Protein AF-0000000084534676 (afdb_homodimer)

Sequence (424 aa):
MAYRRTPAVQARLDAQREVVLQAAVGLLAERGYGGCTVAAVADRAGIATGSLYQHFANKAELSVELFRRVVNREIAEVGTALARQDTPQQRIAAVVETFATRALRAPRLAYALLVEPADAVVDGERLVFRRAFRDMLATEIAAALANGELPEQDPVLTAAALVGAVGEALAGPLAGAPESGAADPARAAAEVVPALVSFTLRALGGRDDSDAMAYRRTPAVQARLDAQREVVLQAAVGLLAERGYGGCTVAAVADRAGIATGSLYQHFANKAELSVELFRRVVNREIAEVGTALARQDTPQQRIAAVVETFATRALRAPRLAYALLVEPADAVVDGERLVFRRAFRDMLATEIAAALANGELPEQDPVLTAAALVGAVGEALAGPLAGAPESGAADPARAAAEVVPALVSFTLRALGGRDDSDA

Structure (mmCIF, N/CA/C/O backbone):
data_AF-0000000084534676-model_v1
#
loop_
_entity.id
_entity.type
_entity.pdbx_description
1 polymer 'TetR family transcriptional regulator'
#
loop_
_atom_site.group_PDB
_atom_site.id
_atom_site.type_symbol
_atom_site.label_atom_id
_atom_site.label_alt_id
_atom_site.label_comp_id
_atom_site.label_asym_id
_atom_site.label_entity_id
_atom_site.label_seq_id
_atom_site.pdbx_PDB_ins_code
_atom_site.Cartn_x
_atom_site.Cartn_y
_atom_site.Cartn_z
_atom_site.occupancy
_atom_site.B_iso_or_equiv
_atom_site.auth_seq_id
_atom_site.auth_comp_id
_atom_site.auth_asym_id
_atom_site.auth_atom_id
_atom_site.pdbx_PDB_model_num
ATOM 1 N N . MET A 1 1 ? -34.125 -26.156 -21.328 1 43.28 1 MET A N 1
ATOM 2 C CA . MET A 1 1 ? -34.75 -25.172 -20.453 1 43.28 1 MET A CA 1
ATOM 3 C C . MET A 1 1 ? -33.938 -24.953 -19.188 1 43.28 1 MET A C 1
ATOM 5 O O . MET A 1 1 ? -33.625 -25.922 -18.484 1 43.28 1 MET A O 1
ATOM 9 N N . ALA A 1 2 ? -33.125 -23.984 -19.203 1 57.19 2 ALA A N 1
ATOM 10 C CA . ALA A 1 2 ? -32.312 -23.812 -18.016 1 57.19 2 ALA A CA 1
ATOM 11 C C . ALA A 1 2 ? -33.156 -23.875 -16.734 1 57.19 2 ALA A C 1
ATOM 13 O O . ALA A 1 2 ? -34.188 -23.188 -16.641 1 57.19 2 ALA A O 1
ATOM 14 N N . TYR A 1 3 ? -33.281 -24.922 -16.141 1 63.28 3 TYR A N 1
ATOM 15 C CA . TYR A 1 3 ? -34.062 -25.125 -14.938 1 63.28 3 TYR A CA 1
ATOM 16 C C . TYR A 1 3 ? -33.875 -23.969 -13.961 1 63.28 3 TYR A C 1
ATOM 18 O O . TYR A 1 3 ? -32.75 -23.688 -13.531 1 63.28 3 TYR A O 1
ATOM 26 N N . ARG A 1 4 ? -34.719 -23.016 -14.086 1 71.44 4 ARG A N 1
ATOM 27 C CA . ARG A 1 4 ? -34.719 -21.875 -13.18 1 71.44 4 ARG A CA 1
ATOM 28 C C . ARG A 1 4 ? -34.812 -22.328 -11.727 1 71.44 4 ARG A C 1
ATOM 30 O O . ARG A 1 4 ? -35.719 -23.078 -11.367 1 71.44 4 ARG A O 1
ATOM 37 N N . ARG A 1 5 ? -33.812 -22.234 -10.945 1 80.19 5 ARG A N 1
ATOM 38 C CA . ARG A 1 5 ? -33.812 -22.594 -9.531 1 80.19 5 ARG A CA 1
ATOM 39 C C . ARG A 1 5 ? -34.938 -21.891 -8.805 1 80.19 5 ARG A C 1
ATOM 41 O O . ARG A 1 5 ? -35.219 -20.719 -9.062 1 80.19 5 ARG A O 1
ATOM 48 N N . THR A 1 6 ? -35.719 -22.609 -8.086 1 88.25 6 THR A N 1
ATOM 49 C CA . THR A 1 6 ? -36.781 -22.016 -7.25 1 88.25 6 THR A CA 1
ATOM 50 C C . THR A 1 6 ? -36.156 -21.062 -6.227 1 88.25 6 THR A C 1
ATOM 52 O O . THR A 1 6 ? -34.969 -21.172 -5.906 1 88.25 6 THR A O 1
ATOM 55 N N . PRO A 1 7 ? -36.875 -20.047 -5.891 1 90.69 7 PRO A N 1
ATOM 56 C CA . PRO A 1 7 ? -36.375 -19.109 -4.867 1 90.69 7 PRO A CA 1
ATOM 57 C C . PRO A 1 7 ? -35.906 -19.828 -3.598 1 90.69 7 PRO A C 1
ATOM 59 O O . PRO A 1 7 ? -34.938 -19.406 -2.971 1 90.69 7 PRO A O 1
ATOM 62 N N . ALA A 1 8 ? -36.594 -20.844 -3.219 1 90.75 8 ALA A N 1
ATOM 63 C CA . ALA A 1 8 ? -36.219 -21.578 -2.014 1 90.75 8 ALA A CA 1
ATOM 64 C C . ALA A 1 8 ? -34.875 -22.281 -2.176 1 90.75 8 ALA A C 1
ATOM 66 O O . ALA A 1 8 ? -34.062 -22.297 -1.245 1 90.75 8 ALA A O 1
ATOM 67 N N . VAL A 1 9 ? -34.688 -22.891 -3.305 1 87.94 9 VAL A N 1
ATOM 68 C CA . VAL A 1 9 ? -33.438 -23.578 -3.58 1 87.94 9 VAL A CA 1
ATOM 69 C C . VAL A 1 9 ? -32.281 -22.562 -3.609 1 87.94 9 VAL A C 1
ATOM 71 O O . VAL A 1 9 ? -31.219 -22.812 -3.041 1 87.94 9 VAL A O 1
ATOM 74 N N . GLN A 1 10 ? -32.562 -21.406 -4.215 1 90.06 10 GLN A N 1
ATOM 75 C CA . GLN A 1 10 ? -31.547 -20.359 -4.281 1 90.06 10 GLN A CA 1
ATOM 76 C C . GLN A 1 10 ? -31.188 -19.859 -2.887 1 90.06 10 GLN A C 1
ATOM 78 O O . GLN A 1 10 ? -30 -19.641 -2.586 1 90.06 10 GLN A O 1
ATOM 83 N N . ALA A 1 11 ? -32.156 -19.703 -2.078 1 90.69 11 ALA A N 1
ATOM 84 C CA . ALA A 1 11 ? -31.922 -19.234 -0.712 1 90.69 11 ALA A CA 1
ATOM 85 C C . ALA A 1 11 ? -31.047 -20.219 0.067 1 90.69 11 ALA A C 1
ATOM 87 O O . ALA A 1 11 ? -30.188 -19.812 0.847 1 90.69 11 ALA A O 1
ATOM 88 N N . ARG A 1 12 ? -31.312 -21.438 -0.124 1 88.62 12 ARG A N 1
ATOM 89 C CA . ARG A 1 12 ? -30.531 -22.469 0.547 1 88.62 12 ARG A CA 1
ATOM 90 C C . ARG A 1 12 ? -29.078 -22.453 0.074 1 88.62 12 ARG A C 1
ATOM 92 O O . ARG A 1 12 ? -28.156 -22.562 0.882 1 88.62 12 ARG A O 1
ATOM 99 N N . LEU A 1 13 ? -28.906 -22.266 -1.18 1 88 13 LEU A N 1
ATOM 100 C CA . LEU A 1 13 ? -27.562 -22.203 -1.75 1 88 13 LEU A CA 1
ATOM 101 C C . LEU A 1 13 ? -26.828 -20.969 -1.244 1 88 13 LEU A C 1
ATOM 103 O O . LEU A 1 13 ? -25.641 -21.062 -0.903 1 88 13 LEU A O 1
ATOM 107 N N . ASP A 1 14 ? -27.547 -19.969 -1.167 1 90.38 14 ASP A N 1
ATOM 108 C CA . ASP A 1 14 ? -26.969 -18.719 -0.665 1 90.38 14 ASP A CA 1
ATOM 109 C C . ASP A 1 14 ? -26.562 -18.859 0.802 1 90.38 14 ASP A C 1
ATOM 111 O O . ASP A 1 14 ? -25.516 -18.359 1.211 1 90.38 14 ASP A O 1
ATOM 115 N N . ALA A 1 15 ? -27.391 -19.5 1.5 1 91.19 15 ALA A N 1
ATOM 116 C CA . ALA A 1 15 ? -27.094 -19.703 2.914 1 91.19 15 ALA A CA 1
ATOM 117 C C . ALA A 1 15 ? -25.844 -20.578 3.094 1 91.19 15 ALA A C 1
ATOM 119 O O . ALA A 1 15 ? -25.031 -20.312 3.975 1 91.19 15 ALA A O 1
ATOM 120 N N . GLN A 1 16 ? -25.766 -21.531 2.316 1 90.88 16 GLN A N 1
ATOM 121 C CA . GLN A 1 16 ? -24.594 -22.391 2.383 1 90.88 16 GLN A CA 1
ATOM 122 C C . GLN A 1 16 ? -23.328 -21.656 1.975 1 90.88 16 GLN A C 1
ATOM 124 O O . GLN A 1 16 ? -22.266 -21.859 2.57 1 90.88 16 GLN A O 1
ATOM 129 N N . ARG A 1 17 ? -23.484 -20.906 0.97 1 92.56 17 ARG A N 1
ATOM 130 C CA . ARG A 1 17 ? -22.375 -20.078 0.525 1 92.56 17 ARG A CA 1
ATOM 131 C C . ARG A 1 17 ? -21.906 -19.156 1.64 1 92.56 17 ARG A C 1
ATOM 133 O O . ARG A 1 17 ? -20.703 -18.984 1.845 1 92.56 17 ARG A O 1
ATOM 140 N N . GLU A 1 18 ? -22.828 -18.656 2.348 1 93 18 GLU A N 1
ATOM 141 C CA . GLU A 1 18 ? -22.516 -17.766 3.459 1 93 18 GLU A CA 1
ATOM 142 C C . GLU A 1 18 ? -21.781 -18.516 4.574 1 93 18 GLU A C 1
ATOM 144 O O . GLU A 1 18 ? -20.875 -17.969 5.199 1 93 18 GLU A O 1
ATOM 149 N N . VAL A 1 19 ? -22.172 -19.672 4.789 1 94.06 19 VAL A N 1
ATOM 150 C CA . VAL A 1 19 ? -21.531 -20.5 5.801 1 94.06 19 VAL A CA 1
ATOM 151 C C . VAL A 1 19 ? -20.078 -20.734 5.418 1 94.06 19 VAL A C 1
ATOM 153 O O . VAL A 1 19 ? -19.188 -20.656 6.266 1 94.06 19 VAL A O 1
ATOM 156 N N . VAL A 1 20 ? -19.859 -20.984 4.195 1 94.94 20 VAL A N 1
ATOM 157 C CA . VAL A 1 20 ? -18.516 -21.234 3.688 1 94.94 20 VAL A CA 1
ATOM 158 C C . VAL A 1 20 ? -17.672 -19.969 3.826 1 94.94 20 VAL A C 1
ATOM 160 O O . VAL A 1 20 ? -16.531 -20.031 4.289 1 94.94 20 VAL A O 1
ATOM 163 N N . LEU A 1 21 ? -18.25 -18.891 3.498 1 94.75 21 LEU A N 1
ATOM 164 C CA . LEU A 1 21 ? -17.531 -17.625 3.574 1 94.75 21 LEU A CA 1
ATOM 165 C C . LEU A 1 21 ? -17.203 -17.266 5.02 1 94.75 21 LEU A C 1
ATOM 167 O O . LEU A 1 21 ? -16.094 -16.797 5.309 1 94.75 21 LEU A O 1
ATOM 171 N N . GLN A 1 22 ? -18.094 -17.531 5.891 1 95.38 22 GLN A N 1
ATOM 172 C CA . GLN A 1 22 ? -17.844 -17.266 7.305 1 95.38 22 GLN A CA 1
ATOM 173 C C . GLN A 1 22 ? -16.734 -18.172 7.852 1 95.38 22 GLN A C 1
ATOM 175 O O . GLN A 1 22 ? -15.898 -17.719 8.641 1 95.38 22 GLN A O 1
ATOM 180 N N . ALA A 1 23 ? -16.766 -19.359 7.406 1 96.38 23 ALA A N 1
ATOM 181 C CA . ALA A 1 23 ? -15.703 -20.281 7.773 1 96.38 23 ALA A CA 1
ATOM 182 C C . ALA A 1 23 ? -14.352 -19.781 7.266 1 96.38 23 ALA A C 1
ATOM 184 O O . ALA A 1 23 ? -13.352 -19.828 7.988 1 96.38 23 ALA A O 1
ATOM 185 N N . ALA A 1 24 ? -14.352 -19.328 6.066 1 96.12 24 ALA A N 1
ATOM 186 C CA . ALA A 1 24 ? -13.125 -18.812 5.457 1 96.12 24 ALA A CA 1
ATOM 187 C C . ALA A 1 24 ? -12.617 -17.578 6.191 1 96.12 24 ALA A C 1
ATOM 189 O O . ALA A 1 24 ? -11.406 -17.453 6.426 1 96.12 24 ALA A O 1
ATOM 190 N N . VAL A 1 25 ? -13.492 -16.734 6.559 1 95.12 25 VAL A N 1
ATOM 191 C CA . VAL A 1 25 ? -13.117 -15.531 7.297 1 95.12 25 VAL A CA 1
ATOM 192 C C . VAL A 1 25 ? -12.492 -15.922 8.633 1 95.12 25 VAL A C 1
ATOM 194 O O . VAL A 1 25 ? -11.469 -15.359 9.039 1 95.12 25 VAL A O 1
ATOM 197 N N . GLY A 1 26 ? -13.109 -16.859 9.273 1 95.69 26 GLY A N 1
ATOM 198 C CA . GLY A 1 26 ? -12.555 -17.359 10.523 1 95.69 26 GLY A CA 1
ATOM 199 C C . GLY A 1 26 ? -11.148 -17.922 10.367 1 95.69 26 GLY A C 1
ATOM 200 O O . GLY A 1 26 ? -10.273 -17.625 11.18 1 95.69 26 GLY A O 1
ATOM 201 N N . LEU A 1 27 ? -10.938 -18.672 9.375 1 95.5 27 LEU A N 1
ATOM 202 C CA . LEU A 1 27 ? -9.633 -19.266 9.117 1 95.5 27 LEU A CA 1
ATOM 203 C C . LEU A 1 27 ? -8.602 -18.188 8.781 1 95.5 27 LEU A C 1
ATOM 205 O O . LEU A 1 27 ? -7.461 -18.25 9.25 1 95.5 27 LEU A O 1
ATOM 209 N N . LEU A 1 28 ? -9.047 -17.25 8.023 1 94 28 LEU A N 1
ATOM 210 C CA . LEU A 1 28 ? -8.172 -16.125 7.676 1 94 28 LEU A CA 1
ATOM 211 C C . LEU A 1 28 ? -7.738 -15.375 8.93 1 94 28 LEU A C 1
ATOM 213 O O . LEU A 1 28 ? -6.566 -15.016 9.062 1 94 28 LEU A O 1
ATOM 217 N N . ALA A 1 29 ? -8.633 -15.234 9.805 1 93.12 29 ALA A N 1
ATOM 218 C CA . ALA A 1 29 ? -8.375 -14.508 11.047 1 93.12 29 ALA A CA 1
ATOM 219 C C . ALA A 1 29 ? -7.418 -15.289 11.938 1 93.12 29 ALA A C 1
ATOM 221 O O . ALA A 1 29 ? -6.703 -14.695 12.75 1 93.12 29 ALA A O 1
ATOM 222 N N . GLU A 1 30 ? -7.379 -16.578 11.734 1 93 30 GLU A N 1
ATOM 223 C CA . GLU A 1 30 ? -6.578 -17.438 12.609 1 93 30 GLU A CA 1
ATOM 224 C C . GLU A 1 30 ? -5.23 -17.766 11.977 1 93 30 GLU A C 1
ATOM 226 O O . GLU A 1 30 ? -4.211 -17.812 12.664 1 93 30 GLU A O 1
ATOM 231 N N . ARG A 1 31 ? -5.285 -17.906 10.594 1 92.56 31 ARG A N 1
ATOM 232 C CA . ARG A 1 31 ? -4.117 -18.547 9.992 1 92.56 31 ARG A CA 1
ATOM 233 C C . ARG A 1 31 ? -3.607 -17.75 8.805 1 92.56 31 ARG A C 1
ATOM 235 O O . ARG A 1 31 ? -2.584 -18.094 8.211 1 92.56 31 ARG A O 1
ATOM 242 N N . GLY A 1 32 ? -4.246 -16.719 8.508 1 90.5 32 GLY A N 1
ATOM 243 C CA . GLY A 1 32 ? -3.857 -15.961 7.324 1 90.5 32 GLY A CA 1
ATOM 244 C C . GLY A 1 32 ? -4.191 -16.672 6.027 1 90.5 32 GLY A C 1
ATOM 245 O O . GLY A 1 32 ? -4.863 -17.703 6.031 1 90.5 32 GLY A O 1
ATOM 246 N N . TYR A 1 33 ? -3.807 -16.109 4.898 1 87.88 33 TYR A N 1
ATOM 247 C CA . TYR A 1 33 ? -4.152 -16.625 3.582 1 87.88 33 TYR A CA 1
ATOM 248 C C . TYR A 1 33 ? -3.539 -18.016 3.371 1 87.88 33 TYR A C 1
ATOM 250 O O . TYR A 1 33 ? -4.16 -18.891 2.76 1 87.88 33 TYR A O 1
ATOM 258 N N . GLY A 1 34 ? -2.328 -18.188 3.842 1 85.88 34 GLY A N 1
ATOM 259 C CA . GLY A 1 34 ? -1.667 -19.484 3.695 1 85.88 34 GLY A CA 1
ATOM 260 C C . GLY A 1 34 ? -2.412 -20.609 4.371 1 85.88 34 GLY A C 1
ATOM 261 O O . GLY A 1 34 ? -2.396 -21.75 3.887 1 85.88 34 GLY A O 1
ATOM 262 N N . GLY A 1 35 ? -3.055 -20.281 5.379 1 89.44 35 GLY A N 1
ATOM 263 C CA . GLY A 1 35 ? -3.795 -21.281 6.133 1 89.44 35 GLY A CA 1
ATOM 264 C C . GLY A 1 35 ? -5.242 -21.422 5.691 1 89.44 35 GLY A C 1
ATOM 265 O O . GLY A 1 35 ? -5.957 -22.312 6.141 1 89.44 35 GLY A O 1
ATOM 266 N N . CYS A 1 36 ? -5.652 -20.578 4.871 1 92.5 36 CYS A N 1
ATOM 267 C CA . CYS A 1 36 ? -7.031 -20.578 4.387 1 92.5 36 CYS A CA 1
ATOM 268 C C . CYS A 1 36 ? -7.152 -21.359 3.084 1 92.5 36 CYS A C 1
ATOM 270 O O . CYS A 1 36 ? -7.512 -20.797 2.049 1 92.5 36 CYS A O 1
ATOM 272 N N . THR A 1 37 ? -6.883 -22.703 3.199 1 92.94 37 THR A N 1
ATOM 273 C CA . THR A 1 37 ? -6.965 -23.578 2.033 1 92.94 37 THR A CA 1
ATOM 274 C C . THR A 1 37 ? -8.406 -24.031 1.8 1 92.94 37 THR A C 1
ATOM 276 O O . THR A 1 37 ? -9.242 -23.938 2.699 1 92.94 37 THR A O 1
ATOM 279 N N . VAL A 1 38 ? -8.602 -24.5 0.632 1 93.62 38 VAL A N 1
ATOM 280 C CA . VAL A 1 38 ? -9.922 -25.016 0.288 1 93.62 38 VAL A CA 1
ATOM 281 C C . VAL A 1 38 ? -10.289 -26.156 1.233 1 93.62 38 VAL A C 1
ATOM 283 O O . VAL A 1 38 ? -11.414 -26.219 1.747 1 93.62 38 VAL A O 1
ATOM 286 N N . ALA A 1 39 ? -9.383 -27 1.487 1 94.81 39 ALA A N 1
ATOM 287 C CA . ALA A 1 39 ? -9.617 -28.141 2.377 1 94.81 39 ALA A CA 1
ATOM 288 C C . ALA A 1 39 ? -9.938 -27.656 3.793 1 94.81 39 ALA A C 1
ATOM 290 O O . ALA A 1 39 ? -10.859 -28.172 4.43 1 94.81 39 ALA A O 1
ATOM 291 N N . ALA A 1 40 ? -9.211 -26.75 4.305 1 96.12 40 ALA A N 1
ATOM 292 C CA . ALA A 1 40 ? -9.422 -26.234 5.652 1 96.12 40 ALA A CA 1
ATOM 293 C C . ALA A 1 40 ? -10.773 -25.547 5.773 1 96.12 40 ALA A C 1
ATOM 295 O O . ALA A 1 40 ? -11.469 -25.688 6.785 1 96.12 40 ALA A O 1
ATOM 296 N N . VAL A 1 41 ? -11.141 -24.797 4.73 1 96.88 41 VAL A N 1
ATOM 297 C CA . VAL A 1 41 ? -12.414 -24.094 4.723 1 96.88 41 VAL A CA 1
ATOM 298 C C . VAL A 1 41 ? -13.57 -25.094 4.707 1 96.88 41 VAL A C 1
ATOM 300 O O . VAL A 1 41 ? -14.531 -24.953 5.461 1 96.88 41 VAL A O 1
ATOM 303 N N . ALA A 1 42 ? -13.422 -26.062 3.844 1 96.31 42 ALA A N 1
ATOM 304 C CA . ALA A 1 42 ? -14.453 -27.094 3.771 1 96.31 42 ALA A CA 1
ATOM 305 C C . ALA A 1 42 ? -14.625 -27.797 5.117 1 96.31 42 ALA A C 1
ATOM 307 O O . ALA A 1 42 ? -15.75 -27.969 5.59 1 96.31 42 ALA A O 1
ATOM 308 N N . ASP A 1 43 ? -13.562 -28.141 5.691 1 97 43 ASP A N 1
ATOM 309 C CA . ASP A 1 43 ? -13.57 -28.797 6.988 1 97 43 ASP A CA 1
ATOM 310 C C . ASP A 1 43 ? -14.258 -27.938 8.047 1 97 43 ASP A C 1
ATOM 312 O O . ASP A 1 43 ? -15.133 -28.422 8.773 1 97 43 ASP A O 1
ATOM 316 N N . ARG A 1 44 ? -13.938 -26.719 8.094 1 96.38 44 ARG A N 1
ATOM 317 C CA . ARG A 1 44 ? -14.508 -25.797 9.078 1 96.38 44 ARG A CA 1
ATOM 318 C C . ARG A 1 44 ? -15.992 -25.578 8.82 1 96.38 44 ARG A C 1
ATOM 320 O O . ARG A 1 44 ? -16.781 -25.438 9.766 1 96.38 44 ARG A O 1
ATOM 327 N N . ALA A 1 45 ? -16.344 -25.562 7.574 1 95.88 45 ALA A N 1
ATOM 328 C CA . ALA A 1 45 ? -17.734 -25.359 7.188 1 95.88 45 ALA A CA 1
ATOM 329 C C . ALA A 1 45 ? -18.547 -26.641 7.359 1 95.88 45 ALA A C 1
ATOM 331 O O . ALA A 1 45 ? -19.781 -26.609 7.25 1 95.88 45 ALA A O 1
ATOM 332 N N . GLY A 1 46 ? -17.875 -27.734 7.523 1 95.94 46 GLY A N 1
ATOM 333 C CA . GLY A 1 46 ? -18.547 -29 7.723 1 95.94 46 GLY A CA 1
ATOM 334 C C . GLY A 1 46 ? -19.094 -29.594 6.438 1 95.94 46 GLY A C 1
ATOM 335 O O . GLY A 1 46 ? -20.172 -30.219 6.434 1 95.94 46 GLY A O 1
ATOM 336 N N . ILE A 1 47 ? -18.438 -29.312 5.398 1 94.25 47 ILE A N 1
ATOM 337 C CA . ILE A 1 47 ? -18.875 -29.859 4.113 1 94.25 47 ILE A CA 1
ATOM 338 C C . ILE A 1 47 ? -17.719 -30.578 3.432 1 94.25 47 ILE A C 1
ATOM 340 O O . ILE A 1 47 ? -16.562 -30.469 3.863 1 94.25 47 ILE A O 1
ATOM 344 N N . ALA A 1 48 ? -18.078 -31.359 2.408 1 92.94 48 ALA A N 1
ATOM 345 C CA . ALA A 1 48 ? -17.047 -32 1.599 1 92.94 48 ALA A CA 1
ATOM 346 C C . ALA A 1 48 ? -16.281 -30.969 0.76 1 92.94 48 ALA A C 1
ATOM 348 O O . ALA A 1 48 ? -16.875 -30 0.283 1 92.94 48 ALA A O 1
ATOM 349 N N . THR A 1 49 ? -15.047 -31.234 0.56 1 91.75 49 THR A N 1
ATOM 350 C CA . THR A 1 49 ? -14.211 -30.328 -0.231 1 91.75 49 THR A CA 1
ATOM 351 C C . THR A 1 49 ? -14.805 -30.125 -1.621 1 91.75 49 THR A C 1
ATOM 353 O O . THR A 1 49 ? -14.805 -29.016 -2.145 1 91.75 49 THR A O 1
ATOM 356 N N . GLY A 1 50 ? -15.352 -31.156 -2.166 1 90.62 50 GLY A N 1
ATOM 357 C CA . GLY A 1 50 ? -15.984 -31.078 -3.475 1 90.62 50 GLY A CA 1
ATOM 358 C C . GLY A 1 50 ? -17.188 -30.156 -3.502 1 90.62 50 GLY A C 1
ATOM 359 O O . GLY A 1 50 ? -17.469 -29.516 -4.516 1 90.62 50 GLY A O 1
ATOM 360 N N . SER A 1 51 ? -17.922 -30.109 -2.473 1 90.81 51 SER A N 1
ATOM 361 C CA . SER A 1 51 ? -19.094 -29.266 -2.357 1 90.81 51 SER A CA 1
ATOM 362 C C . SER A 1 51 ? -18.734 -27.797 -2.393 1 90.81 51 SER A C 1
ATOM 364 O O . SER A 1 51 ? -19.531 -26.953 -2.807 1 90.81 51 SER A O 1
ATOM 366 N N . LEU A 1 52 ? -17.531 -27.516 -1.964 1 91.81 52 LEU A N 1
ATOM 367 C CA . LEU A 1 52 ? -17.062 -26.125 -1.996 1 91.81 52 LEU A CA 1
ATOM 368 C C . LEU A 1 52 ? -16.984 -25.609 -3.43 1 91.81 52 LEU A C 1
ATOM 370 O O . LEU A 1 52 ? -17.328 -24.469 -3.703 1 91.81 52 LEU A O 1
ATOM 374 N N . TYR A 1 53 ? -16.656 -26.484 -4.273 1 89.94 53 TYR A N 1
ATOM 375 C CA . TYR A 1 53 ? -16.469 -26.109 -5.672 1 89.94 53 TYR A CA 1
ATOM 376 C C . TYR A 1 53 ? -17.812 -25.922 -6.367 1 89.94 53 TYR A C 1
ATOM 378 O O . TYR A 1 53 ? -17.875 -25.422 -7.492 1 89.94 53 TYR A O 1
ATOM 386 N N . GLN A 1 54 ? -18.875 -26.328 -5.738 1 88.81 54 GLN A N 1
ATOM 387 C CA . GLN A 1 54 ? -20.219 -26 -6.215 1 88.81 54 GLN A CA 1
ATOM 388 C C . GLN A 1 54 ? -20.516 -24.516 -6.004 1 88.81 54 GLN A C 1
ATOM 390 O O . GLN A 1 54 ? -21.344 -23.938 -6.707 1 88.81 54 GLN A O 1
ATOM 395 N N . HIS A 1 55 ? -19.828 -23.969 -5.086 1 90.88 55 HIS A N 1
ATOM 396 C CA . HIS A 1 55 ? -20.094 -22.594 -4.719 1 90.88 55 HIS A CA 1
ATOM 397 C C . HIS A 1 55 ? -19.016 -21.656 -5.277 1 90.88 55 HIS A C 1
ATOM 399 O O . HIS A 1 55 ? -19.297 -20.484 -5.551 1 90.88 55 HIS A O 1
ATOM 405 N N . PHE A 1 56 ? -17.797 -22.172 -5.367 1 93.25 56 PHE A N 1
ATOM 406 C CA . PHE A 1 56 ? -16.656 -21.391 -5.852 1 93.25 56 PHE A CA 1
ATOM 407 C C . PHE A 1 56 ? -15.852 -22.188 -6.871 1 93.25 56 PHE A C 1
ATOM 409 O O . PHE A 1 56 ? -15.406 -23.297 -6.586 1 93.25 56 PHE A O 1
ATOM 416 N N . ALA A 1 57 ? -15.625 -21.5 -7.918 1 90.75 57 ALA A N 1
ATOM 417 C CA . ALA A 1 57 ? -14.992 -22.203 -9.039 1 90.75 57 ALA A CA 1
ATOM 418 C C . ALA A 1 57 ? -13.555 -22.578 -8.703 1 90.75 57 ALA A C 1
ATOM 420 O O . ALA A 1 57 ? -13.039 -23.578 -9.211 1 90.75 57 ALA A O 1
ATOM 421 N N . ASN A 1 58 ? -12.898 -21.75 -7.891 1 90.19 58 ASN A N 1
ATOM 422 C CA . ASN A 1 58 ? -11.516 -21.969 -7.496 1 90.19 58 ASN A CA 1
ATOM 423 C C . ASN A 1 58 ? -11.148 -21.172 -6.25 1 90.19 58 ASN A C 1
ATOM 425 O O . ASN A 1 58 ? -11.977 -20.406 -5.73 1 90.19 58 ASN A O 1
ATOM 429 N N . LYS A 1 59 ? -10 -21.312 -5.816 1 89.44 59 LYS A N 1
ATOM 430 C CA . LYS A 1 59 ? -9.531 -20.641 -4.605 1 89.44 59 LYS A CA 1
ATOM 431 C C . LYS A 1 59 ? -9.508 -19.125 -4.785 1 89.44 59 LYS A C 1
ATOM 433 O O . LYS A 1 59 ? -9.797 -18.375 -3.848 1 89.44 59 LYS A O 1
ATOM 438 N N . ALA A 1 60 ? -9.195 -18.719 -5.973 1 90.31 60 ALA A N 1
ATOM 439 C CA . ALA A 1 60 ? -9.141 -17.281 -6.266 1 90.31 60 ALA A CA 1
ATOM 440 C C . ALA A 1 60 ? -10.508 -16.625 -6.09 1 90.31 60 ALA A C 1
ATOM 442 O O . ALA A 1 60 ? -10.617 -15.555 -5.504 1 90.31 60 ALA A O 1
ATOM 443 N N . GLU A 1 61 ? -11.445 -17.281 -6.566 1 92.62 61 GLU A N 1
ATOM 444 C CA . GLU A 1 61 ? -12.797 -16.766 -6.422 1 92.62 61 GLU A CA 1
ATOM 445 C C . GLU A 1 61 ? -13.219 -16.703 -4.957 1 92.62 61 GLU A C 1
ATOM 447 O O . GLU A 1 61 ? -13.844 -15.734 -4.523 1 92.62 61 GLU A O 1
ATOM 452 N N . LEU A 1 62 ? -12.906 -17.766 -4.262 1 92.69 62 LEU A N 1
ATOM 453 C CA . LEU A 1 62 ? -13.195 -17.766 -2.83 1 92.69 62 LEU A CA 1
ATOM 454 C C . LEU A 1 62 ? -12.492 -16.625 -2.125 1 92.69 62 LEU A C 1
ATOM 456 O O . LEU A 1 62 ? -13.102 -15.906 -1.32 1 92.69 62 LEU A O 1
ATOM 460 N N . SER A 1 63 ? -11.266 -16.375 -2.41 1 92.38 63 SER A N 1
ATOM 461 C CA . SER A 1 63 ? -10.469 -15.312 -1.793 1 92.38 63 SER A CA 1
ATOM 462 C C . SER A 1 63 ? -11.047 -13.93 -2.104 1 92.38 63 SER A C 1
ATOM 464 O O . SER A 1 63 ? -11.125 -13.07 -1.225 1 92.38 63 SER A O 1
ATOM 466 N N . VAL A 1 64 ? -11.461 -13.742 -3.352 1 93.38 64 VAL A N 1
ATOM 467 C CA . VAL A 1 64 ? -12.023 -12.461 -3.783 1 93.38 64 VAL A CA 1
ATOM 468 C C . VAL A 1 64 ? -13.32 -12.188 -3.033 1 93.38 64 VAL A C 1
ATOM 470 O O . VAL A 1 64 ? -13.523 -11.094 -2.504 1 93.38 64 VAL A O 1
ATOM 473 N N . GLU A 1 65 ? -14.125 -13.188 -2.951 1 93.31 65 GLU A N 1
ATOM 474 C CA . GLU A 1 65 ? -15.406 -13.008 -2.281 1 93.31 65 GLU A CA 1
ATOM 475 C C . GLU A 1 65 ? -15.227 -12.805 -0.781 1 93.31 65 GLU A C 1
ATOM 477 O O . GLU A 1 65 ? -15.953 -12.023 -0.165 1 93.31 65 GLU A O 1
ATOM 482 N N . LEU A 1 66 ? -14.328 -13.539 -0.269 1 93.5 66 LEU A N 1
ATOM 483 C CA . LEU A 1 66 ? -13.977 -13.352 1.135 1 93.5 66 LEU A CA 1
ATOM 484 C C . LEU A 1 66 ? -13.508 -11.922 1.394 1 93.5 66 LEU A C 1
ATOM 486 O O . LEU A 1 66 ? -14 -11.266 2.312 1 93.5 66 LEU A O 1
ATOM 490 N N . PHE A 1 67 ? -12.641 -11.445 0.637 1 94.31 67 PHE A N 1
ATOM 491 C CA . PHE A 1 67 ? -12.125 -10.086 0.763 1 94.31 67 PHE A CA 1
ATOM 492 C C . PHE A 1 67 ? -13.242 -9.062 0.629 1 94.31 67 PHE A C 1
ATOM 494 O O . PHE A 1 67 ? -13.391 -8.18 1.479 1 94.31 67 PHE A O 1
ATOM 501 N N . ARG A 1 68 ? -14.016 -9.188 -0.387 1 93.44 68 ARG A N 1
ATOM 502 C CA . ARG A 1 68 ? -15.102 -8.25 -0.651 1 93.44 68 ARG A CA 1
ATOM 503 C C . ARG A 1 68 ? -16.078 -8.203 0.516 1 93.44 68 ARG A C 1
ATOM 505 O O . ARG A 1 68 ? -16.562 -7.129 0.885 1 93.44 68 ARG A O 1
ATOM 512 N N . ARG A 1 69 ? -16.297 -9.328 1.069 1 91.75 69 ARG A N 1
ATOM 513 C CA . ARG A 1 69 ? -17.219 -9.406 2.197 1 91.75 69 ARG A CA 1
ATOM 514 C C . ARG A 1 69 ? -16.719 -8.586 3.375 1 91.75 69 ARG A C 1
ATOM 516 O O . ARG A 1 69 ? -17.469 -7.797 3.959 1 91.75 69 ARG A O 1
ATOM 523 N N . VAL A 1 70 ? -15.516 -8.742 3.703 1 91.25 70 VAL A N 1
ATOM 524 C CA . VAL A 1 70 ? -14.961 -8.07 4.875 1 91.25 70 VAL A CA 1
ATOM 525 C C . VAL A 1 70 ? -14.82 -6.578 4.59 1 91.25 70 VAL A C 1
ATOM 527 O O . VAL A 1 70 ? -15.172 -5.746 5.426 1 91.25 70 VAL A O 1
ATOM 530 N N . VAL A 1 71 ? -14.445 -6.262 3.436 1 89.19 71 VAL A N 1
ATOM 531 C CA . VAL A 1 71 ? -14.156 -4.863 3.141 1 89.19 71 VAL A CA 1
ATOM 532 C C . VAL A 1 71 ? -15.461 -4.082 3.006 1 89.19 71 VAL A C 1
ATOM 534 O O . VAL A 1 71 ? -15.547 -2.926 3.424 1 89.19 71 VAL A O 1
ATOM 537 N N . ASN A 1 72 ? -16.438 -4.723 2.436 1 90.12 72 ASN A N 1
ATOM 538 C CA . ASN A 1 72 ? -17.734 -4.066 2.342 1 90.12 72 ASN A CA 1
ATOM 539 C C . ASN A 1 72 ? -18.297 -3.744 3.723 1 90.12 72 ASN A C 1
ATOM 541 O O . ASN A 1 72 ? -18.906 -2.689 3.918 1 90.12 72 ASN A O 1
ATOM 545 N N . ARG A 1 73 ? -18.125 -4.629 4.609 1 91.19 73 ARG A N 1
ATOM 546 C CA . ARG A 1 73 ? -18.531 -4.371 5.984 1 91.19 73 ARG A CA 1
ATOM 547 C C . ARG A 1 73 ? -17.766 -3.191 6.574 1 91.19 73 ARG A C 1
ATOM 549 O O . ARG A 1 73 ? -18.344 -2.352 7.266 1 91.19 73 ARG A O 1
ATOM 556 N N . GLU A 1 74 ? -16.484 -3.121 6.324 1 93.06 74 GLU A N 1
ATOM 557 C CA . GLU A 1 74 ? -15.664 -2.033 6.836 1 93.06 74 GLU A CA 1
ATOM 558 C C . GLU A 1 74 ? -16.078 -0.693 6.238 1 93.06 74 GLU 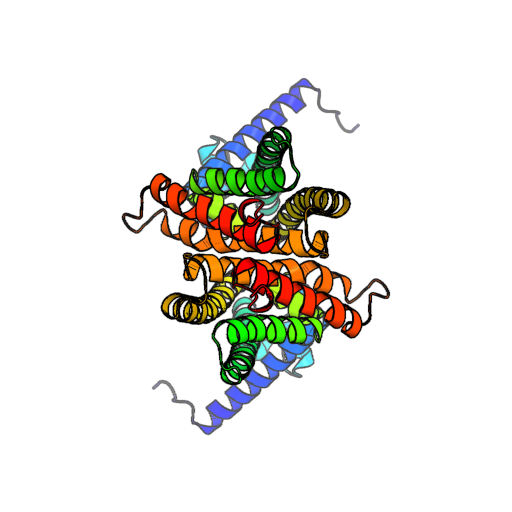A C 1
ATOM 560 O O . GLU A 1 74 ? -16.141 0.316 6.941 1 93.06 74 GLU A O 1
ATOM 565 N N . ILE A 1 75 ? -16.391 -0.702 4.949 1 91.38 75 ILE A N 1
ATOM 566 C CA . ILE A 1 75 ? -16.844 0.512 4.277 1 91.38 75 ILE A CA 1
ATOM 567 C C . ILE A 1 75 ? -18.156 0.988 4.895 1 91.38 75 ILE A C 1
ATOM 569 O O . ILE A 1 75 ? -18.344 2.184 5.141 1 91.38 75 ILE A O 1
ATOM 573 N N . ALA A 1 76 ? -19 0.042 5.211 1 92.56 76 ALA A N 1
ATOM 574 C CA . ALA A 1 76 ? -20.281 0.382 5.832 1 92.56 76 ALA A CA 1
ATOM 575 C C . ALA A 1 76 ? -20.078 0.965 7.227 1 92.56 76 ALA A C 1
ATOM 577 O O . ALA A 1 76 ? -20.734 1.942 7.602 1 92.56 76 ALA A O 1
ATOM 578 N N . GLU A 1 77 ? -19.203 0.406 7.977 1 93.31 77 GLU A N 1
ATOM 579 C CA . GLU A 1 77 ? -18.938 0.871 9.328 1 93.31 77 GLU A CA 1
ATOM 580 C C . GLU A 1 77 ? -18.344 2.281 9.328 1 93.31 77 GLU A C 1
ATOM 582 O O . GLU A 1 77 ? -18.75 3.129 10.125 1 93.31 77 GLU A O 1
ATOM 587 N N . VAL A 1 78 ? -17.469 2.547 8.453 1 92.81 78 VAL A N 1
ATOM 588 C CA . VAL A 1 78 ? -16.844 3.865 8.352 1 92.81 78 VAL A CA 1
ATOM 589 C C . VAL A 1 78 ? -17.875 4.879 7.852 1 92.81 78 VAL A C 1
ATOM 591 O O . VAL A 1 78 ? -17.875 6.035 8.289 1 92.81 78 VAL A O 1
ATOM 594 N N . GLY A 1 79 ? -18.688 4.426 6.914 1 91.94 79 GLY A N 1
ATOM 595 C CA . GLY A 1 79 ? -19.766 5.281 6.445 1 91.94 79 GLY A CA 1
ATOM 596 C C . GLY A 1 79 ? -20.688 5.742 7.559 1 91.94 79 GLY A C 1
ATOM 597 O O . GLY A 1 79 ? -21.062 6.91 7.613 1 91.94 79 GL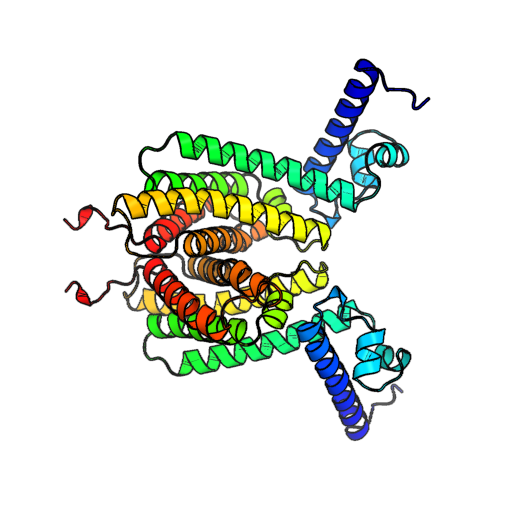Y A O 1
ATOM 598 N N . THR A 1 80 ? -21 4.852 8.477 1 92.56 80 THR A N 1
ATOM 599 C CA . THR A 1 80 ? -21.859 5.156 9.609 1 92.56 80 THR A CA 1
ATOM 600 C C . THR A 1 80 ? -21.188 6.141 10.562 1 92.56 80 THR A C 1
ATOM 602 O O . THR A 1 80 ? -21.828 7.066 11.062 1 92.56 80 THR A O 1
ATOM 605 N N . ALA A 1 81 ? -19.906 5.953 10.805 1 89.75 81 ALA A N 1
ATOM 606 C CA . ALA A 1 81 ? -19.156 6.848 11.672 1 89.75 81 ALA A CA 1
ATOM 607 C C . ALA A 1 81 ? -19.094 8.258 11.086 1 89.75 81 ALA A C 1
ATOM 609 O O . ALA A 1 81 ? -19.188 9.242 11.82 1 89.75 81 ALA A O 1
ATOM 610 N N . LEU A 1 82 ? -18.906 8.297 9.789 1 90.31 82 LEU A N 1
ATOM 611 C CA . LEU A 1 82 ? -18.844 9.547 9.047 1 90.31 82 LEU A CA 1
ATOM 612 C C . LEU A 1 82 ? -20.141 10.336 9.195 1 90.31 82 LEU A C 1
ATOM 614 O O . LEU A 1 82 ? -20.125 11.555 9.375 1 90.31 82 LEU A O 1
ATOM 618 N N . ALA A 1 83 ? -21.25 9.672 9.203 1 89.38 83 ALA A N 1
ATOM 619 C CA . ALA A 1 83 ? -22.562 10.297 9.188 1 89.38 83 ALA A CA 1
ATOM 620 C C . ALA A 1 83 ? -22.875 10.945 10.531 1 89.38 83 ALA A C 1
ATOM 622 O O . ALA A 1 83 ? -23.781 11.781 10.625 1 89.38 83 ALA A O 1
ATOM 623 N N . ARG A 1 84 ? -22.047 10.695 11.531 1 91.56 84 ARG A N 1
ATOM 624 C CA . ARG A 1 84 ? -22.312 11.18 12.883 1 91.56 84 ARG A CA 1
ATOM 625 C C . ARG A 1 84 ? -21.547 12.477 13.156 1 91.56 84 ARG A C 1
ATOM 627 O O . ARG A 1 84 ? -21.688 13.07 14.227 1 91.56 84 ARG A O 1
ATOM 634 N N . GLN A 1 85 ? -20.766 12.898 12.258 1 92.5 85 GLN A N 1
ATOM 635 C CA . GLN A 1 85 ? -19.906 14.062 12.477 1 92.5 85 GLN A CA 1
ATOM 636 C C . GLN A 1 85 ? -20.453 15.297 11.766 1 92.5 85 GLN A C 1
ATOM 638 O O . GLN A 1 85 ? -21.141 15.18 10.742 1 92.5 85 GLN A O 1
ATOM 643 N N . ASP A 1 86 ? -20.062 16.438 12.227 1 90.94 86 ASP A N 1
ATOM 644 C CA . ASP A 1 86 ? -20.688 17.672 11.773 1 90.94 86 ASP A CA 1
ATOM 645 C C . ASP A 1 86 ? -19.844 18.359 10.703 1 90.94 86 ASP A C 1
ATOM 647 O O . ASP A 1 86 ? -20.375 19 9.797 1 90.94 86 ASP A O 1
ATOM 651 N N . THR A 1 87 ? -18.562 18.359 10.867 1 92.88 87 THR A N 1
ATOM 652 C CA . THR A 1 87 ? -17.703 19.062 9.922 1 92.88 87 THR A CA 1
ATOM 653 C C . THR A 1 87 ? -16.922 18.078 9.062 1 92.88 87 THR A C 1
ATOM 655 O O . THR A 1 87 ? -16.672 16.953 9.484 1 92.88 87 THR A O 1
ATOM 658 N N . PRO A 1 88 ? -16.5 18.5 7.93 1 94.12 88 PRO A N 1
ATOM 659 C CA . PRO A 1 88 ? -15.727 17.641 7.051 1 94.12 88 PRO A CA 1
ATOM 660 C C . PRO A 1 88 ? -14.445 17.125 7.715 1 94.12 88 PRO A C 1
ATOM 662 O O . PRO A 1 88 ? -14.094 15.945 7.566 1 94.12 88 PRO A O 1
ATOM 665 N N . GLN A 1 89 ? -13.742 17.906 8.453 1 93.31 89 GLN A N 1
ATOM 666 C CA . GLN A 1 89 ? -12.508 17.484 9.102 1 93.31 89 GLN A CA 1
ATOM 667 C C . GLN A 1 89 ? -12.773 16.422 10.164 1 93.31 89 GLN A C 1
ATOM 669 O O . GLN A 1 89 ? -12.023 15.445 10.273 1 93.31 89 GLN A O 1
ATOM 674 N N . GLN A 1 90 ? -13.883 16.609 10.922 1 94.06 90 GLN A N 1
ATOM 675 C CA . GLN A 1 90 ? -14.273 15.602 11.898 1 94.06 90 GLN A CA 1
ATOM 676 C C . GLN A 1 90 ? -14.664 14.297 11.219 1 94.06 90 GLN A C 1
ATOM 678 O O . GLN A 1 90 ? -14.391 13.211 11.742 1 94.06 90 GLN A O 1
ATOM 683 N N . ARG A 1 91 ? -15.281 14.422 10.086 1 96.62 91 ARG A N 1
ATOM 684 C CA . ARG A 1 91 ? -15.672 13.234 9.328 1 96.62 91 ARG A CA 1
ATOM 685 C C . ARG A 1 91 ? -14.453 12.469 8.844 1 96.62 91 ARG A C 1
ATOM 687 O O . ARG A 1 91 ? -14.398 11.242 8.961 1 96.62 91 ARG A O 1
ATOM 694 N N . ILE A 1 92 ? -13.445 13.172 8.344 1 96.88 92 ILE A N 1
ATOM 695 C CA . ILE A 1 92 ? -12.211 12.539 7.887 1 96.88 92 ILE A CA 1
ATOM 696 C C . ILE A 1 92 ? -11.523 11.852 9.062 1 96.88 92 ILE A C 1
ATOM 698 O O . ILE A 1 92 ? -11.109 10.695 8.953 1 96.88 92 ILE A O 1
ATOM 702 N N . ALA A 1 93 ? -11.422 12.547 10.188 1 96.25 93 ALA A N 1
ATOM 703 C CA . ALA A 1 93 ? -10.812 11.977 11.383 1 96.25 93 ALA A CA 1
ATOM 704 C C . ALA A 1 93 ? -11.578 10.734 11.852 1 96.25 93 ALA A C 1
ATOM 706 O O . ALA A 1 93 ? -10.969 9.75 12.266 1 96.25 93 ALA A O 1
ATOM 707 N N . ALA A 1 94 ? -12.898 10.758 11.766 1 96.62 94 ALA A N 1
ATOM 708 C CA . ALA A 1 94 ? -13.742 9.648 12.203 1 96.62 94 ALA A CA 1
ATOM 709 C C . ALA A 1 94 ? -13.516 8.414 11.328 1 96.62 94 ALA A C 1
ATOM 711 O O . ALA A 1 94 ? -13.531 7.285 11.828 1 96.62 94 ALA A O 1
ATOM 712 N N . VAL A 1 95 ? -13.352 8.625 10.047 1 96.69 95 VAL A N 1
ATOM 713 C CA . VAL A 1 95 ? -13.062 7.52 9.141 1 96.69 95 VAL A CA 1
ATOM 714 C C . VAL A 1 95 ? -11.766 6.828 9.555 1 96.69 95 VAL A C 1
ATOM 716 O O . VAL A 1 95 ? -11.727 5.605 9.711 1 96.69 95 VAL A O 1
ATOM 719 N N . VAL A 1 96 ? -10.727 7.586 9.82 1 97.44 96 VAL A N 1
ATOM 720 C CA . VAL A 1 96 ? -9.414 7.066 10.18 1 97.44 96 VAL A CA 1
ATOM 721 C C . VAL A 1 96 ? -9.484 6.371 11.539 1 97.44 96 VAL A C 1
ATOM 723 O O . VAL A 1 96 ? -8.984 5.254 11.695 1 97.44 96 VAL A O 1
ATOM 726 N N . GLU A 1 97 ? -10.133 7.02 12.469 1 97.12 97 GLU A N 1
ATOM 727 C CA . GLU A 1 97 ? -10.258 6.473 13.82 1 97.12 97 GLU A CA 1
ATOM 728 C C . GLU A 1 97 ? -11.023 5.148 13.812 1 97.12 97 GLU A C 1
ATOM 730 O O . GLU A 1 97 ? -10.57 4.168 14.398 1 97.12 97 GLU A O 1
ATOM 735 N N . THR A 1 98 ? -12.148 5.121 13.156 1 96.69 98 THR A N 1
ATOM 736 C CA . THR A 1 98 ? -12.992 3.93 13.125 1 96.69 98 THR A CA 1
ATOM 737 C C . THR A 1 98 ? -12.273 2.777 12.43 1 96.69 98 THR A C 1
ATOM 739 O O . THR A 1 98 ? -12.242 1.657 12.945 1 96.69 98 THR A O 1
ATOM 742 N N . PHE A 1 99 ? -11.672 3.076 11.336 1 96.94 99 PHE A N 1
ATOM 743 C CA . PHE A 1 99 ? -10.961 2.043 10.586 1 96.94 99 PHE A CA 1
ATOM 744 C C . PHE A 1 99 ? -9.82 1.467 11.414 1 96.94 99 PHE A C 1
ATOM 746 O O . PHE A 1 99 ? -9.703 0.249 11.562 1 96.94 99 PHE A O 1
ATOM 753 N N . ALA A 1 100 ? -8.961 2.338 11.922 1 97.19 100 ALA A N 1
ATOM 754 C CA . ALA A 1 100 ? -7.789 1.896 12.664 1 97.19 100 ALA A CA 1
ATOM 755 C C . ALA A 1 100 ? -8.195 1.128 13.922 1 97.19 100 ALA A C 1
ATOM 757 O O . ALA A 1 100 ? -7.594 0.1 14.242 1 97.19 100 ALA A O 1
ATOM 758 N N . THR A 1 101 ? -9.195 1.624 14.648 1 95.94 101 THR A N 1
ATOM 759 C CA . THR A 1 101 ? -9.664 0.961 15.859 1 95.94 101 THR A CA 1
ATOM 760 C C . THR A 1 101 ? -10.148 -0.453 15.547 1 95.94 101 THR A C 1
ATOM 762 O O . THR A 1 101 ? -9.773 -1.407 16.234 1 95.94 101 THR A O 1
ATOM 765 N N . ARG A 1 102 ? -10.891 -0.626 14.523 1 94.5 102 ARG A N 1
ATOM 766 C CA . ARG A 1 102 ? -11.438 -1.931 14.164 1 94.5 102 ARG A CA 1
ATOM 767 C C . ARG A 1 102 ? -10.336 -2.863 13.672 1 94.5 102 ARG A C 1
ATOM 769 O O . ARG A 1 102 ? -10.328 -4.055 13.992 1 94.5 102 ARG A O 1
ATOM 776 N N . ALA A 1 103 ? -9.422 -2.314 12.844 1 95.06 103 ALA A N 1
ATOM 777 C CA . ALA A 1 103 ? -8.297 -3.121 12.391 1 95.06 103 ALA A CA 1
ATOM 778 C C . ALA A 1 103 ? -7.496 -3.666 13.57 1 95.06 103 ALA A C 1
ATOM 780 O O . ALA A 1 103 ? -7.148 -4.848 13.602 1 95.06 103 ALA A O 1
ATOM 781 N N . LEU A 1 104 ? -7.273 -2.84 14.586 1 94.81 104 LEU A N 1
ATOM 782 C CA . LEU A 1 104 ? -6.414 -3.211 15.703 1 94.81 104 LEU A CA 1
ATOM 783 C C . LEU A 1 104 ? -7.16 -4.109 16.688 1 94.81 104 LEU A C 1
ATOM 785 O O . LEU A 1 104 ? -6.543 -4.758 17.531 1 94.81 104 LEU A O 1
ATOM 789 N N . ARG A 1 105 ? -8.477 -4.168 16.594 1 91.19 105 ARG A N 1
ATOM 790 C CA . ARG A 1 105 ? -9.273 -5.09 17.391 1 91.19 105 ARG A CA 1
ATOM 791 C C . ARG A 1 105 ? -9.188 -6.508 16.844 1 91.19 105 ARG A C 1
ATOM 793 O O . ARG A 1 105 ? -9.43 -7.477 17.562 1 91.19 105 ARG A O 1
ATOM 800 N N . ALA A 1 106 ? -8.922 -6.633 15.602 1 90.94 106 ALA A N 1
ATOM 801 C CA . ALA A 1 106 ? -8.742 -7.918 14.938 1 90.94 106 ALA A CA 1
ATOM 802 C C . ALA A 1 106 ? -7.457 -7.934 14.117 1 90.94 106 ALA A C 1
ATOM 804 O O . ALA A 1 106 ? -7.496 -8.109 12.898 1 90.94 106 ALA A O 1
ATOM 805 N N . PRO A 1 107 ? -6.352 -7.887 14.812 1 92.38 107 PRO A N 1
ATOM 806 C CA . PRO A 1 107 ? -5.09 -7.562 14.141 1 92.38 107 PRO A CA 1
ATOM 807 C C . PRO A 1 107 ? -4.66 -8.625 13.141 1 92.38 107 PRO A C 1
ATOM 809 O O . PRO A 1 107 ? -4.117 -8.305 12.078 1 92.38 107 PRO A O 1
ATOM 812 N N . ARG A 1 108 ? -4.898 -9.859 13.367 1 91.81 108 ARG A N 1
ATOM 813 C CA . ARG A 1 108 ? -4.48 -10.898 12.43 1 91.81 108 ARG A CA 1
ATOM 814 C C . ARG A 1 108 ? -5.309 -10.844 11.148 1 91.81 108 ARG A C 1
ATOM 816 O O . ARG A 1 108 ? -4.766 -10.969 10.047 1 91.81 108 ARG A O 1
ATOM 823 N N . LEU A 1 109 ? -6.574 -10.672 11.281 1 93.31 109 LEU A N 1
ATOM 824 C CA . LEU A 1 109 ? -7.441 -10.539 10.117 1 93.31 109 LEU A CA 1
ATOM 825 C C . LEU A 1 109 ? -7.086 -9.297 9.312 1 93.31 109 LEU A C 1
ATOM 827 O O . LEU A 1 109 ? -6.98 -9.352 8.086 1 93.31 109 LEU A O 1
ATOM 831 N N . ALA A 1 110 ? -6.918 -8.234 10.039 1 94.81 110 ALA A N 1
ATOM 832 C CA . ALA A 1 110 ? -6.57 -6.984 9.367 1 94.81 110 ALA A CA 1
ATOM 833 C C . ALA A 1 110 ? -5.238 -7.105 8.633 1 94.81 110 ALA A C 1
ATOM 835 O O . ALA A 1 110 ? -5.109 -6.645 7.496 1 94.81 110 ALA A O 1
ATOM 836 N N . TYR A 1 111 ? -4.285 -7.742 9.281 1 95 111 TYR A N 1
ATOM 837 C CA . TYR A 1 111 ? -2.99 -7.953 8.641 1 95 111 TYR A CA 1
ATOM 838 C C . TYR A 1 111 ? -3.143 -8.773 7.363 1 95 111 TYR A C 1
ATOM 840 O O . TYR A 1 111 ? -2.549 -8.438 6.332 1 95 111 TYR A O 1
ATOM 848 N N . ALA A 1 112 ? -3.916 -9.789 7.422 1 94.12 112 ALA A N 1
ATOM 849 C CA . ALA A 1 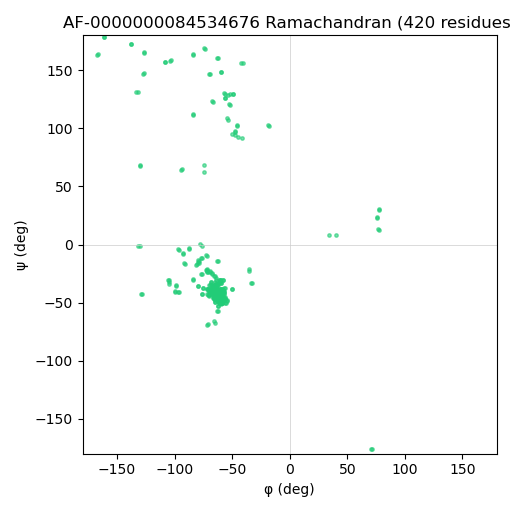112 ? -4.145 -10.641 6.262 1 94.12 112 ALA A CA 1
ATOM 850 C C . ALA A 1 112 ? -4.762 -9.859 5.109 1 94.12 112 ALA A C 1
ATOM 852 O O . ALA A 1 112 ? -4.367 -10.023 3.953 1 94.12 112 ALA A O 1
ATOM 853 N N . LEU A 1 113 ? -5.648 -8.992 5.418 1 94.75 113 LEU A N 1
ATOM 854 C CA . LEU A 1 113 ? -6.43 -8.305 4.395 1 94.75 113 LEU A CA 1
ATOM 855 C C . LEU A 1 113 ? -5.664 -7.109 3.844 1 94.75 113 LEU A C 1
ATOM 857 O O . LEU A 1 113 ? -5.727 -6.824 2.645 1 94.75 113 LEU A O 1
ATOM 861 N N . LEU A 1 114 ? -4.82 -6.477 4.66 1 94.81 114 LEU A N 1
ATOM 862 C CA . LEU A 1 114 ? -4.25 -5.188 4.285 1 94.81 114 LEU A CA 1
ATOM 863 C C . LEU A 1 114 ? -2.795 -5.34 3.855 1 94.81 114 LEU A C 1
ATOM 865 O O . LEU A 1 114 ? -2.309 -4.582 3.012 1 94.81 114 LEU A O 1
ATOM 869 N N . VAL A 1 115 ? -2.096 -6.336 4.449 1 94.06 115 VAL A N 1
ATOM 870 C CA . VAL A 1 115 ? -0.641 -6.227 4.441 1 94.06 115 VAL A CA 1
ATOM 871 C C . VAL A 1 115 ? -0.03 -7.523 3.908 1 94.06 115 VAL A C 1
ATOM 873 O O . VAL A 1 115 ? 0.916 -7.488 3.117 1 94.06 115 VAL A O 1
ATOM 876 N N . GLU A 1 116 ? -0.542 -8.672 4.332 1 93.44 116 GLU A N 1
ATOM 877 C CA . GLU A 1 116 ? 0.062 -9.977 4.066 1 93.44 116 GLU A CA 1
ATOM 878 C C . GLU A 1 116 ? 0.246 -10.211 2.57 1 93.44 116 GLU A C 1
ATOM 880 O O . GLU A 1 116 ? -0.695 -10.047 1.791 1 93.44 116 GLU A O 1
ATOM 885 N N . PRO A 1 117 ? 1.492 -10.539 2.248 1 91.31 117 PRO A N 1
ATOM 886 C CA . PRO A 1 117 ? 1.669 -10.859 0.831 1 91.31 117 PRO A CA 1
ATOM 887 C C . PRO A 1 117 ? 0.623 -11.852 0.316 1 91.31 117 PRO A C 1
ATOM 889 O O . PRO A 1 117 ? 0.29 -12.812 1.007 1 91.31 117 PRO A O 1
ATOM 892 N N . ALA A 1 118 ? -0.02 -11.539 -0.788 1 88.56 118 ALA A N 1
ATOM 893 C CA . ALA A 1 118 ? -1.122 -12.312 -1.35 1 88.56 118 ALA A CA 1
ATOM 894 C C . ALA A 1 118 ? -0.996 -12.422 -2.867 1 88.56 118 ALA A C 1
ATOM 896 O O . ALA A 1 118 ? -0.13 -11.789 -3.473 1 88.56 118 ALA A O 1
ATOM 897 N N . ASP A 1 119 ? -1.869 -13.234 -3.434 1 88.62 119 ASP A N 1
ATOM 898 C CA . ASP A 1 119 ? -1.845 -13.398 -4.883 1 88.62 119 ASP A CA 1
ATOM 899 C C . ASP A 1 119 ? -2.412 -12.172 -5.586 1 88.62 119 ASP A C 1
ATOM 901 O O . ASP A 1 119 ? -2.994 -11.297 -4.941 1 88.62 119 ASP A O 1
ATOM 905 N N . ALA A 1 120 ? -2.199 -12.141 -6.902 1 90 120 ALA A N 1
ATOM 906 C CA . ALA A 1 120 ? -2.521 -10.969 -7.715 1 90 120 ALA A CA 1
ATOM 907 C C . ALA A 1 120 ? -4.012 -10.648 -7.641 1 90 120 ALA A C 1
ATOM 909 O O . ALA A 1 120 ? -4.398 -9.477 -7.68 1 90 120 ALA A O 1
ATOM 910 N N . VAL A 1 121 ? -4.812 -11.641 -7.504 1 90.88 121 VAL A N 1
ATOM 911 C CA . VAL A 1 121 ? -6.258 -11.422 -7.488 1 90.88 121 VAL A CA 1
ATOM 912 C C . VAL A 1 121 ? -6.656 -10.68 -6.211 1 90.88 121 VAL A C 1
ATOM 914 O O . VAL A 1 121 ? -7.48 -9.766 -6.25 1 90.88 121 VAL A O 1
ATOM 917 N N . VAL A 1 122 ? -6.07 -11.016 -5.117 1 91.31 122 VAL A N 1
ATOM 918 C CA . VAL A 1 122 ? -6.336 -10.352 -3.846 1 91.31 122 VAL A CA 1
ATOM 919 C C . VAL A 1 122 ? -5.762 -8.938 -3.871 1 91.31 122 VAL A C 1
ATOM 921 O O . VAL A 1 122 ? -6.41 -7.988 -3.422 1 91.31 122 VAL A O 1
ATOM 924 N N . ASP A 1 123 ? -4.602 -8.836 -4.457 1 92.19 123 ASP A N 1
ATOM 925 C CA . ASP A 1 123 ? -3.969 -7.523 -4.559 1 92.19 123 ASP A CA 1
ATOM 926 C C . ASP A 1 123 ? -4.805 -6.578 -5.418 1 92.19 123 ASP A C 1
ATOM 928 O O . ASP A 1 123 ? -4.867 -5.375 -5.145 1 92.19 123 ASP A O 1
ATOM 932 N N . GLY A 1 124 ? -5.418 -7.121 -6.445 1 93.31 124 GLY A N 1
ATOM 933 C CA . GLY A 1 124 ? -6.336 -6.332 -7.25 1 93.31 124 GLY A CA 1
ATOM 934 C C . GLY A 1 124 ? -7.531 -5.816 -6.469 1 93.31 124 GLY A C 1
ATOM 935 O O . GLY A 1 124 ? -7.949 -4.672 -6.645 1 93.31 124 GLY A O 1
ATOM 936 N N . GLU A 1 125 ? -8.016 -6.645 -5.605 1 94.25 125 GLU A N 1
ATOM 937 C CA . GLU A 1 125 ? -9.141 -6.246 -4.762 1 94.25 125 GLU A CA 1
ATOM 938 C C . GLU A 1 125 ? -8.719 -5.184 -3.748 1 94.25 125 GLU A C 1
ATOM 940 O O . GLU A 1 125 ? -9.5 -4.297 -3.408 1 94.25 125 GLU A O 1
ATOM 945 N N . ARG A 1 126 ? -7.512 -5.273 -3.279 1 95.44 126 ARG A N 1
ATOM 946 C CA . ARG A 1 126 ? -6.988 -4.27 -2.357 1 95.44 126 ARG A CA 1
ATOM 947 C C . ARG A 1 126 ? -6.984 -2.887 -3 1 95.44 126 ARG A C 1
ATOM 949 O O . ARG A 1 126 ? -7.285 -1.891 -2.342 1 95.44 126 ARG A O 1
ATOM 956 N N . LEU A 1 127 ? -6.652 -2.873 -4.262 1 94.38 127 LEU A N 1
ATOM 957 C CA . LEU A 1 127 ? -6.648 -1.603 -4.977 1 94.38 127 LEU A CA 1
ATOM 958 C C . LEU A 1 127 ? -8.055 -1.016 -5.051 1 94.38 127 LEU A C 1
ATOM 960 O O . LEU A 1 127 ? -8.242 0.182 -4.824 1 94.38 127 LEU A O 1
ATOM 964 N N . VAL A 1 128 ? -9.039 -1.864 -5.309 1 92.94 128 VAL A N 1
ATOM 965 C CA . VAL A 1 128 ? -10.43 -1.425 -5.379 1 92.94 128 VAL A CA 1
ATOM 966 C C . VAL A 1 128 ? -10.875 -0.9 -4.02 1 92.94 128 VAL A C 1
ATOM 968 O O . VAL A 1 128 ? -11.539 0.135 -3.932 1 92.94 128 VAL A O 1
ATOM 971 N N . PHE A 1 129 ? -10.484 -1.609 -3.021 1 94.5 129 PHE A N 1
ATOM 972 C CA . PHE A 1 129 ? -10.805 -1.233 -1.651 1 94.5 129 PHE A CA 1
ATOM 973 C C . PHE A 1 129 ? -10.227 0.133 -1.312 1 94.5 129 PHE A C 1
ATOM 975 O O . PHE A 1 129 ? -10.93 1.014 -0.823 1 94.5 129 PHE A O 1
ATOM 982 N N . ARG A 1 130 ? -8.984 0.333 -1.574 1 96.44 130 ARG A N 1
ATOM 983 C CA . ARG A 1 130 ? -8.328 1.595 -1.25 1 96.44 130 ARG A CA 1
ATOM 984 C C . ARG A 1 130 ? -8.922 2.746 -2.053 1 96.44 130 ARG A C 1
ATOM 986 O O . ARG A 1 130 ? -9.031 3.867 -1.553 1 96.44 130 ARG A O 1
ATOM 993 N N . ARG A 1 131 ? -9.359 2.471 -3.248 1 95.12 131 ARG A N 1
ATOM 994 C CA . ARG A 1 131 ? -9.992 3.498 -4.066 1 95.12 131 ARG A CA 1
ATOM 995 C C . ARG A 1 131 ? -11.32 3.936 -3.463 1 95.12 131 ARG A C 1
ATOM 997 O O . ARG A 1 131 ? -11.68 5.113 -3.52 1 95.12 131 ARG A O 1
ATOM 1004 N N . ALA A 1 132 ? -12.016 2.98 -2.912 1 94.38 132 ALA A N 1
ATOM 1005 C CA . ALA A 1 132 ? -13.289 3.309 -2.281 1 94.38 132 ALA A CA 1
ATOM 1006 C C . ALA A 1 132 ? -13.086 4.266 -1.108 1 94.38 132 ALA A C 1
ATOM 1008 O O . ALA A 1 132 ? -13.82 5.246 -0.967 1 94.38 132 ALA A O 1
ATOM 1009 N N . PHE A 1 133 ? -12.109 4.027 -0.301 1 96.12 133 PHE A N 1
ATOM 1010 C CA . PHE A 1 133 ? -11.812 4.906 0.825 1 96.12 133 PHE A CA 1
ATOM 1011 C C . PHE A 1 133 ? -11.297 6.254 0.337 1 96.12 133 PHE A C 1
ATOM 1013 O O . PHE A 1 133 ? -11.656 7.297 0.894 1 96.12 133 PHE A O 1
ATOM 1020 N N . ARG A 1 134 ? -10.469 6.152 -0.632 1 97.44 134 ARG A N 1
ATOM 1021 C CA . ARG A 1 134 ? -9.984 7.391 -1.23 1 97.44 134 ARG A CA 1
ATOM 1022 C C . ARG A 1 134 ? -11.141 8.273 -1.679 1 97.44 134 ARG A C 1
ATOM 1024 O O . ARG A 1 134 ? -11.164 9.477 -1.396 1 97.44 134 ARG A O 1
ATOM 1031 N N . ASP A 1 135 ? -12.07 7.711 -2.375 1 96.44 135 ASP A N 1
ATOM 1032 C CA . ASP A 1 135 ? -13.188 8.477 -2.912 1 96.44 135 ASP A CA 1
ATOM 1033 C C . ASP A 1 135 ? -14.031 9.07 -1.788 1 96.44 135 ASP A C 1
ATOM 1035 O O . ASP A 1 135 ? -14.5 10.211 -1.889 1 96.44 135 ASP A O 1
ATOM 1039 N N . MET A 1 136 ? -14.219 8.32 -0.751 1 95 136 MET A N 1
ATOM 1040 C CA . MET A 1 136 ? -14.945 8.812 0.416 1 95 136 MET A CA 1
ATOM 1041 C C . MET A 1 136 ? -14.227 10.008 1.038 1 95 136 MET A C 1
ATOM 1043 O O . MET A 1 136 ? -14.852 11.039 1.304 1 95 136 MET A O 1
ATOM 1047 N N . LEU A 1 137 ? -12.961 9.914 1.265 1 97.38 137 LEU A N 1
ATOM 1048 C CA . LEU A 1 137 ? -12.18 10.984 1.895 1 97.38 137 LEU A CA 1
ATOM 1049 C C . LEU A 1 137 ? -12.086 12.195 0.979 1 97.38 137 LEU A C 1
ATOM 1051 O O . LEU A 1 137 ? -12.125 13.336 1.448 1 97.38 137 LEU A O 1
ATOM 1055 N N . ALA A 1 138 ? -11.938 11.93 -0.342 1 98.25 138 ALA A N 1
ATOM 1056 C CA . ALA A 1 138 ? -11.828 13.016 -1.306 1 98.25 138 ALA A CA 1
ATOM 1057 C C . ALA A 1 138 ? -13.078 13.898 -1.28 1 98.25 138 ALA A C 1
ATOM 1059 O O . ALA A 1 138 ? -12.984 15.117 -1.412 1 98.25 138 ALA A O 1
ATOM 1060 N N . THR A 1 139 ? -14.164 13.25 -1.168 1 97.31 139 THR A N 1
ATOM 1061 C CA . THR A 1 139 ? -15.422 13.984 -1.095 1 97.31 139 THR A CA 1
ATOM 1062 C C . THR A 1 139 ? -15.438 14.914 0.112 1 97.31 139 THR A C 1
ATOM 1064 O O . THR A 1 139 ? -15.82 16.078 -0.005 1 97.31 139 THR A O 1
ATOM 1067 N N . GLU A 1 140 ? -15.023 14.445 1.24 1 97.44 140 GLU A N 1
ATOM 1068 C CA . GLU A 1 140 ? -14.992 15.25 2.457 1 97.44 140 GLU A CA 1
ATOM 1069 C C . GLU A 1 140 ? -13.945 16.359 2.357 1 97.44 140 GLU A C 1
ATOM 1071 O O . GLU A 1 140 ? -14.172 17.469 2.828 1 97.44 140 GLU A O 1
ATOM 1076 N N . ILE A 1 141 ? -12.828 16.078 1.781 1 98 141 ILE A N 1
ATOM 1077 C CA . ILE A 1 141 ? -11.781 17.078 1.626 1 98 141 ILE A CA 1
ATOM 1078 C C . ILE A 1 141 ? -12.258 18.188 0.692 1 98 141 ILE A C 1
ATOM 1080 O O . ILE A 1 141 ? -12.047 19.375 0.964 1 98 141 ILE A O 1
ATOM 1084 N N . ALA A 1 142 ? -12.891 17.781 -0.384 1 98.19 142 ALA A N 1
ATOM 1085 C CA . ALA A 1 142 ? -13.438 18.75 -1.32 1 98.19 142 ALA A CA 1
ATOM 1086 C C . ALA A 1 142 ? -14.453 19.672 -0.631 1 98.19 142 ALA A C 1
ATOM 1088 O O . ALA A 1 142 ? -14.469 20.875 -0.874 1 98.19 142 ALA A O 1
ATOM 1089 N N . ALA A 1 143 ? -15.273 19.094 0.162 1 96.69 143 ALA A N 1
ATOM 1090 C CA . ALA A 1 143 ? -16.25 19.875 0.913 1 96.69 143 ALA A CA 1
ATOM 1091 C C . ALA A 1 143 ? -15.562 20.875 1.848 1 96.69 143 ALA A C 1
ATOM 1093 O O . ALA A 1 143 ? -15.961 22.031 1.935 1 96.69 143 ALA A O 1
ATOM 1094 N N . ALA A 1 144 ? -14.531 20.438 2.543 1 96.56 144 ALA A N 1
ATOM 1095 C CA . ALA A 1 144 ? -13.789 21.312 3.461 1 96.56 144 ALA A CA 1
ATOM 1096 C C . ALA A 1 144 ? -13.102 22.438 2.709 1 96.56 144 ALA A C 1
ATOM 1098 O O . ALA A 1 144 ? -13.008 23.562 3.215 1 96.56 144 ALA A O 1
ATOM 1099 N N . LEU A 1 145 ? -12.617 22.125 1.524 1 96.25 145 LEU A N 1
ATOM 1100 C CA . LEU A 1 145 ? -12 23.141 0.675 1 96.25 145 LEU A CA 1
ATOM 1101 C C . LEU A 1 145 ? -13.023 24.188 0.242 1 96.25 145 LEU A C 1
ATOM 1103 O O . LEU A 1 145 ? -12.75 25.391 0.3 1 96.25 145 LEU A O 1
ATOM 1107 N N . ALA A 1 146 ? -14.094 23.688 -0.167 1 96 146 ALA A N 1
ATOM 1108 C CA . ALA A 1 146 ? -15.156 24.578 -0.632 1 96 146 ALA A CA 1
ATOM 1109 C C . ALA A 1 146 ? -15.602 25.531 0.479 1 96 146 ALA A C 1
ATOM 1111 O 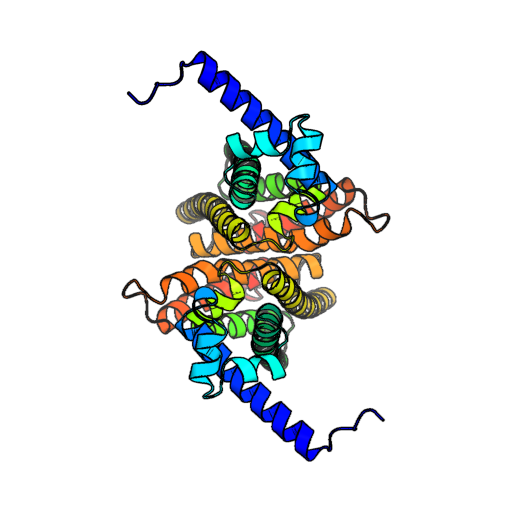O . ALA A 1 146 ? -15.977 26.672 0.214 1 96 146 ALA A O 1
ATOM 1112 N N . ASN A 1 147 ? -15.516 25.094 1.704 1 94.19 147 ASN A N 1
ATOM 1113 C CA . ASN A 1 147 ? -15.914 25.875 2.867 1 94.19 147 ASN A CA 1
ATOM 1114 C C . ASN A 1 147 ? -14.773 26.75 3.371 1 94.19 147 ASN A C 1
ATOM 1116 O O . ASN A 1 147 ? -14.906 27.438 4.383 1 94.19 147 ASN A O 1
ATOM 1120 N N . GLY A 1 148 ? -13.617 26.641 2.768 1 94.44 148 GLY A N 1
ATOM 1121 C CA . GLY A 1 148 ? -12.461 27.438 3.164 1 94.44 148 GLY A CA 1
ATOM 1122 C C . GLY A 1 148 ? -11.812 26.953 4.441 1 94.44 148 GLY A C 1
ATOM 1123 O O . GLY A 1 148 ? -11.109 27.703 5.117 1 94.44 148 GLY A O 1
ATOM 1124 N N . GLU A 1 149 ? -12.016 25.688 4.766 1 93.81 149 GLU A N 1
ATOM 1125 C CA . GLU A 1 149 ? -11.547 25.141 6.035 1 93.81 149 GLU A CA 1
ATOM 1126 C C . GLU A 1 149 ? -10.148 24.547 5.898 1 93.81 149 GLU A C 1
ATOM 1128 O O . GLU A 1 149 ? -9.492 24.25 6.902 1 93.81 149 GLU A O 1
ATOM 1133 N N . LEU A 1 150 ? -9.742 24.312 4.668 1 95.38 150 LEU A N 1
ATOM 1134 C CA . LEU A 1 150 ? -8.438 23.719 4.383 1 95.38 150 LEU A CA 1
ATOM 1135 C C . LEU A 1 150 ? -7.656 24.578 3.395 1 95.38 150 LEU A C 1
ATOM 1137 O O . LEU A 1 150 ? -8.25 25.297 2.584 1 95.38 150 LEU A O 1
ATOM 1141 N N . PRO A 1 151 ? -6.32 24.578 3.551 1 94.44 151 PRO A N 1
ATOM 1142 C CA . PRO A 1 151 ? -5.531 25.25 2.506 1 94.44 151 PRO A CA 1
ATOM 1143 C C . PRO A 1 151 ? -5.691 24.578 1.141 1 94.44 151 PRO A C 1
ATOM 1145 O O . PRO A 1 151 ? -6.113 23.422 1.058 1 94.44 151 PRO A O 1
ATOM 1148 N N . GLU A 1 152 ? -5.371 25.281 0.074 1 95.5 152 GLU A N 1
ATOM 1149 C CA . GLU A 1 152 ? -5.469 24.75 -1.281 1 95.5 152 GLU A CA 1
ATOM 1150 C C . GLU A 1 152 ? -4.652 23.469 -1.432 1 95.5 152 GLU A C 1
ATOM 1152 O O . GLU A 1 152 ? -3.479 23.422 -1.06 1 95.5 152 GLU A O 1
ATOM 1157 N N . GLN A 1 153 ? -5.328 22.484 -1.973 1 96.25 153 GLN A N 1
ATOM 1158 C CA . GLN A 1 153 ? -4.727 21.188 -2.191 1 96.25 153 GLN A CA 1
ATOM 1159 C C . GLN A 1 153 ? -5.59 20.328 -3.117 1 96.25 153 GLN A C 1
ATOM 1161 O O . GLN A 1 153 ? -6.75 20.656 -3.371 1 96.25 153 GLN A O 1
ATOM 1166 N N . ASP A 1 154 ? -5.008 19.297 -3.635 1 96.62 154 ASP A N 1
ATOM 1167 C CA . ASP A 1 154 ? -5.742 18.359 -4.473 1 96.62 154 ASP A CA 1
ATOM 1168 C C . ASP A 1 154 ? -6.469 17.312 -3.625 1 96.62 154 ASP A C 1
ATOM 1170 O O . ASP A 1 154 ? -5.836 16.453 -3.012 1 96.62 154 ASP A O 1
ATOM 1174 N N . PRO A 1 155 ? -7.812 17.375 -3.639 1 98.12 155 PRO A N 1
ATOM 1175 C CA . PRO A 1 155 ? -8.562 16.484 -2.744 1 98.12 155 PRO A CA 1
ATOM 1176 C C . PRO A 1 155 ? -8.312 15.008 -3.018 1 98.12 155 PRO A C 1
ATOM 1178 O O . PRO A 1 155 ? -8.227 14.211 -2.082 1 98.12 155 PRO A O 1
ATOM 1181 N N . VAL A 1 156 ? -8.195 14.609 -4.254 1 97.81 156 VAL A N 1
ATOM 1182 C CA . VAL A 1 156 ? -8.031 13.203 -4.613 1 97.81 156 VAL A CA 1
ATOM 1183 C C . VAL A 1 156 ? -6.633 12.734 -4.211 1 97.81 156 VAL A C 1
ATOM 1185 O O . VAL A 1 156 ? -6.477 11.648 -3.652 1 97.81 156 VAL A O 1
ATOM 1188 N N . LEU A 1 157 ? -5.613 13.539 -4.453 1 97.75 157 LEU A N 1
ATOM 1189 C CA . LEU A 1 157 ? -4.246 13.18 -4.09 1 97.75 157 LEU A CA 1
ATOM 1190 C C . LEU A 1 157 ? -4.098 1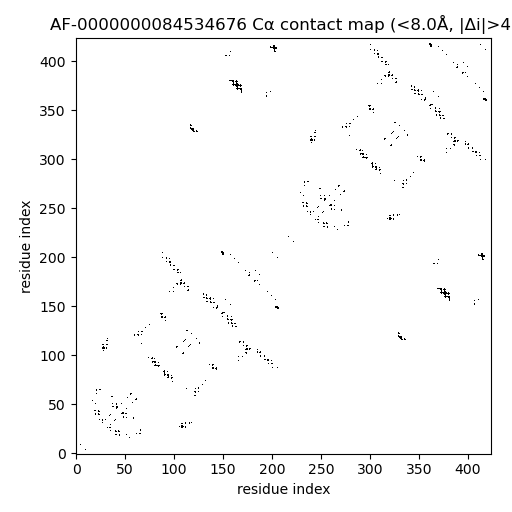3.078 -2.574 1 97.75 157 LEU A C 1
ATOM 1192 O O . LEU A 1 157 ? -3.502 12.125 -2.068 1 97.75 157 LEU A O 1
ATOM 1196 N N . THR A 1 158 ? -4.66 14.062 -1.901 1 98.38 158 THR A N 1
ATOM 1197 C CA . THR A 1 158 ? -4.582 14.062 -0.445 1 98.38 158 THR A CA 1
ATOM 1198 C C . THR A 1 158 ? -5.32 12.859 0.135 1 98.38 158 THR A C 1
ATOM 1200 O O . THR A 1 158 ? -4.832 12.211 1.065 1 98.38 158 THR A O 1
ATOM 1203 N N . ALA A 1 159 ? -6.484 12.547 -0.439 1 98.69 159 ALA A N 1
ATOM 1204 C CA . ALA A 1 159 ? -7.246 11.391 0.013 1 98.69 159 ALA A CA 1
ATOM 1205 C C . ALA A 1 159 ? -6.461 10.102 -0.193 1 98.69 159 ALA A C 1
ATOM 1207 O O . ALA A 1 159 ? -6.379 9.266 0.71 1 98.69 159 ALA A O 1
ATOM 1208 N N . ALA A 1 160 ? -5.887 9.945 -1.367 1 98.56 160 ALA A N 1
ATOM 1209 C CA . ALA A 1 160 ? -5.059 8.781 -1.652 1 98.56 160 ALA A CA 1
ATOM 1210 C C . ALA A 1 160 ? -3.887 8.688 -0.678 1 98.56 160 ALA A C 1
ATOM 1212 O O . ALA A 1 160 ? -3.588 7.609 -0.158 1 98.56 160 ALA A O 1
ATOM 1213 N N . ALA A 1 161 ? -3.26 9.805 -0.444 1 98.81 161 ALA A N 1
ATOM 1214 C CA . ALA A 1 161 ? -2.133 9.852 0.486 1 98.81 161 ALA A CA 1
ATOM 1215 C C . ALA A 1 161 ? -2.555 9.398 1.881 1 98.81 161 ALA A C 1
ATOM 1217 O O . ALA A 1 161 ? -1.856 8.617 2.523 1 98.81 161 ALA A O 1
ATOM 1218 N N . LEU A 1 162 ? -3.701 9.852 2.336 1 98.81 162 LEU A N 1
ATOM 1219 C CA . LEU A 1 162 ? -4.172 9.5 3.67 1 98.81 162 LEU A CA 1
ATOM 1220 C C . LEU A 1 162 ? -4.504 8.008 3.752 1 98.81 162 LEU A C 1
ATOM 1222 O O . LEU A 1 162 ? -4.207 7.359 4.754 1 98.81 162 LEU A O 1
ATOM 1226 N N . VAL A 1 163 ? -5.137 7.5 2.729 1 98.5 163 VAL A N 1
ATOM 1227 C CA . VAL A 1 163 ? -5.457 6.074 2.703 1 98.5 163 VAL A CA 1
ATOM 1228 C C . VAL A 1 163 ? -4.168 5.258 2.768 1 98.5 163 VAL A C 1
ATOM 1230 O O . VAL A 1 163 ? -4.062 4.316 3.561 1 98.5 163 VAL A O 1
ATOM 1233 N N . GLY A 1 164 ? -3.17 5.621 1.941 1 98.62 164 GLY A N 1
ATOM 1234 C CA . GLY A 1 164 ? -1.88 4.953 1.978 1 98.62 164 GLY A CA 1
ATOM 1235 C C . GLY A 1 164 ? -1.182 5.074 3.32 1 98.62 164 GLY A C 1
ATOM 1236 O O . GLY A 1 164 ? -0.593 4.109 3.809 1 98.62 164 GLY A O 1
ATOM 1237 N N . ALA A 1 165 ? -1.266 6.227 3.877 1 98.81 165 ALA A N 1
ATOM 1238 C CA . ALA A 1 165 ? -0.635 6.496 5.168 1 98.81 165 ALA A CA 1
ATOM 1239 C C . ALA A 1 165 ? -1.185 5.566 6.246 1 98.81 165 ALA A C 1
ATOM 1241 O O . ALA A 1 165 ? -0.419 4.922 6.965 1 98.81 165 ALA A O 1
ATOM 1242 N N . VAL A 1 166 ? -2.498 5.52 6.336 1 98.44 166 VAL A N 1
ATOM 1243 C CA . VAL A 1 166 ? -3.141 4.734 7.383 1 98.44 166 VAL A CA 1
ATOM 1244 C C . VAL A 1 166 ? -2.83 3.25 7.184 1 98.44 166 VAL A C 1
ATOM 1246 O O . VAL A 1 166 ? -2.428 2.562 8.125 1 98.44 166 VAL A O 1
ATOM 1249 N N . GLY A 1 167 ? -2.969 2.781 5.945 1 97.69 167 GLY A N 1
ATOM 1250 C CA . GLY A 1 167 ? -2.688 1.384 5.66 1 97.69 167 GLY A CA 1
ATOM 1251 C C . GLY A 1 167 ? -1.27 0.976 6.016 1 97.69 167 GLY A C 1
ATOM 1252 O O . GLY A 1 167 ? -1.061 -0.035 6.691 1 97.69 167 GLY A O 1
ATOM 1253 N N . GLU A 1 168 ? -0.305 1.765 5.598 1 98.12 168 GLU A N 1
ATOM 1254 C CA . GLU A 1 168 ? 1.098 1.43 5.824 1 98.12 168 GLU A CA 1
ATOM 1255 C C . GLU A 1 168 ? 1.472 1.587 7.297 1 98.12 168 GLU A C 1
ATOM 1257 O O . GLU A 1 168 ? 2.229 0.78 7.84 1 98.12 168 GLU A O 1
ATOM 1262 N N . ALA A 1 169 ? 0.961 2.574 7.945 1 97.88 169 ALA A N 1
ATOM 1263 C CA . ALA A 1 169 ? 1.27 2.812 9.352 1 97.88 169 ALA A CA 1
ATOM 1264 C C . ALA A 1 169 ? 0.763 1.669 10.227 1 97.88 169 ALA A C 1
ATOM 1266 O O . ALA A 1 169 ? 1.339 1.381 11.281 1 97.88 169 ALA A O 1
ATOM 1267 N N . LEU A 1 170 ? -0.281 1.023 9.812 1 96.94 170 LEU A N 1
ATOM 1268 C CA . LEU A 1 170 ? -0.875 -0.045 10.609 1 96.94 170 LEU A CA 1
ATOM 1269 C C . LEU A 1 170 ? -0.112 -1.352 10.422 1 96.94 170 LEU A C 1
ATOM 1271 O O . LEU A 1 170 ? -0.268 -2.287 11.211 1 96.94 170 LEU A O 1
ATOM 1275 N N . ALA A 1 171 ? 0.706 -1.472 9.359 1 95.25 171 ALA A N 1
ATOM 1276 C CA . ALA A 1 171 ? 1.374 -2.729 9.031 1 95.25 171 ALA A CA 1
ATOM 1277 C C . ALA A 1 171 ? 2.207 -3.229 10.211 1 95.25 171 ALA A C 1
ATOM 1279 O O . ALA A 1 171 ? 2.15 -4.41 10.562 1 95.25 171 ALA A O 1
ATOM 1280 N N . GLY A 1 172 ? 2.945 -2.371 10.805 1 92.75 172 GLY A N 1
ATOM 1281 C CA . GLY A 1 172 ? 3.777 -2.752 11.93 1 92.75 172 GLY A CA 1
ATOM 1282 C C . GLY A 1 172 ? 2.979 -3.256 13.117 1 92.75 172 GLY A C 1
ATOM 1283 O O . GLY A 1 172 ? 3.135 -4.406 13.539 1 92.75 172 GLY A O 1
ATOM 1284 N N . PRO A 1 173 ? 2.07 -2.422 13.609 1 93.5 173 PRO A N 1
ATOM 1285 C CA . PRO A 1 173 ? 1.237 -2.809 14.75 1 93.5 173 PRO A CA 1
ATOM 1286 C C . PRO A 1 173 ? 0.433 -4.082 14.492 1 93.5 173 PRO A C 1
ATOM 1288 O O . PRO A 1 173 ? 0.175 -4.852 15.422 1 93.5 173 PRO A O 1
ATOM 1291 N N . LEU A 1 174 ? 0.081 -4.297 13.273 1 93.25 174 LEU A N 1
ATOM 1292 C CA . LEU A 1 174 ? -0.725 -5.469 12.953 1 93.25 174 LEU A CA 1
ATOM 1293 C C . LEU A 1 174 ? 0.142 -6.723 12.875 1 93.25 174 LEU A C 1
ATOM 1295 O O . LEU A 1 174 ? -0.329 -7.824 13.156 1 93.25 174 LEU A O 1
ATOM 1299 N N . ALA A 1 175 ? 1.383 -6.543 12.359 1 86.75 175 ALA A N 1
ATOM 1300 C CA . ALA A 1 175 ? 2.297 -7.68 12.25 1 86.75 175 ALA A CA 1
ATOM 1301 C C . ALA A 1 175 ? 2.666 -8.227 13.625 1 86.75 175 ALA A C 1
ATOM 1303 O O . ALA A 1 175 ? 2.938 -9.422 13.773 1 86.75 175 ALA A O 1
ATOM 1304 N N . GLY A 1 176 ? 3.043 -7.383 14.617 1 69.25 176 GLY A N 1
ATOM 1305 C CA . GLY A 1 176 ? 3.504 -7.754 15.945 1 69.25 176 GLY A CA 1
ATOM 1306 C C . GLY A 1 176 ? 2.449 -8.477 16.766 1 69.25 176 GLY A C 1
ATOM 1307 O O . GLY A 1 176 ? 2.721 -8.93 17.875 1 69.25 176 GLY A O 1
ATOM 1308 N N . ALA A 1 177 ? 1.177 -8.508 16.438 1 53.69 177 ALA A N 1
ATOM 1309 C CA . ALA A 1 177 ? 0.128 -8.992 17.328 1 53.69 177 ALA A CA 1
ATOM 1310 C C . ALA A 1 177 ? 0.407 -10.414 17.781 1 53.69 177 ALA A C 1
ATOM 1312 O O . ALA A 1 177 ? 0.154 -10.766 18.938 1 53.69 177 ALA A O 1
ATOM 1313 N N . PRO A 1 178 ? 0.752 -11.352 17 1 46.78 178 PRO A N 1
ATOM 1314 C CA . PRO A 1 178 ? 0.742 -12.68 17.609 1 46.78 178 PRO A CA 1
ATOM 1315 C C . PRO A 1 178 ? 1.88 -12.875 18.609 1 46.78 178 PRO A C 1
ATOM 1317 O O . PRO A 1 178 ? 1.687 -13.5 19.656 1 46.78 178 PRO A O 1
ATOM 1320 N N . GLU A 1 179 ? 3.129 -12.938 18.062 1 42.41 179 GLU A N 1
ATOM 1321 C CA . GLU A 1 179 ? 4.188 -13.633 18.781 1 42.41 179 GLU A CA 1
ATOM 1322 C C . GLU A 1 179 ? 4.516 -12.938 20.094 1 42.41 179 GLU A C 1
ATOM 1324 O O . GLU A 1 179 ? 5.051 -13.555 21.016 1 42.41 179 GLU A O 1
ATOM 1329 N N . SER A 1 180 ? 5.094 -11.719 19.953 1 40.28 180 SER A N 1
ATOM 1330 C CA . SER A 1 180 ? 6 -11.258 21 1 40.28 180 SER A CA 1
ATOM 1331 C C . SER A 1 180 ? 5.23 -10.836 22.25 1 40.28 180 SER A C 1
ATOM 1333 O O . SER A 1 180 ? 4.82 -9.68 22.375 1 40.28 180 SER A O 1
ATOM 1335 N N . GLY A 1 181 ? 4.492 -11.836 22.875 1 45.56 181 GLY A N 1
ATOM 1336 C CA . GLY A 1 181 ? 3.996 -11.305 24.125 1 45.56 181 GLY A CA 1
ATOM 1337 C C . GLY A 1 181 ? 3.52 -9.867 24.031 1 45.56 181 GLY A C 1
ATOM 1338 O O . GLY A 1 181 ? 3.73 -9.07 24.953 1 45.56 181 GLY A O 1
ATOM 1339 N N . ALA A 1 182 ? 3.455 -9.352 22.812 1 47.28 182 ALA A N 1
ATOM 1340 C CA . ALA A 1 182 ? 3.211 -8.031 22.234 1 47.28 182 ALA A CA 1
ATOM 1341 C C . ALA A 1 182 ? 2.1 -7.309 23 1 47.28 182 ALA A C 1
ATOM 1343 O O . ALA A 1 182 ? 1.285 -7.938 23.672 1 47.28 182 ALA A O 1
ATOM 1344 N N . ALA A 1 183 ? 2.09 -6.039 22.938 1 54.12 183 ALA A N 1
ATOM 1345 C CA . ALA A 1 183 ? 1.277 -5.043 23.641 1 54.12 183 ALA A CA 1
ATOM 1346 C C . ALA A 1 183 ? -0.21 -5.352 23.484 1 54.12 183 ALA A C 1
ATOM 1348 O O . ALA A 1 183 ? -0.635 -5.938 22.5 1 54.12 183 ALA A O 1
ATOM 1349 N N . ASP A 1 184 ? -0.869 -5.547 24.484 1 67.38 184 ASP A N 1
ATOM 1350 C CA . ASP A 1 184 ? -2.324 -5.484 24.578 1 67.38 184 ASP A CA 1
ATOM 1351 C C . ASP A 1 184 ? -2.912 -4.695 23.406 1 67.38 184 ASP A C 1
ATOM 1353 O O . ASP A 1 184 ? -2.566 -3.527 23.203 1 67.38 184 ASP A O 1
ATOM 1357 N N . PRO A 1 185 ? -3.498 -5.551 22.375 1 75.44 185 PRO A N 1
ATOM 1358 C CA . PRO A 1 185 ? -4.133 -4.848 21.266 1 75.44 185 PRO A CA 1
ATOM 1359 C C . PRO A 1 185 ? -4.801 -3.541 21.688 1 75.44 185 PRO A C 1
ATOM 1361 O O . PRO A 1 185 ? -4.77 -2.557 20.953 1 75.44 185 PRO A O 1
ATOM 1364 N N . ALA A 1 186 ? -5.234 -3.65 22.828 1 76.81 186 ALA A N 1
ATOM 1365 C CA . ALA A 1 186 ? -5.883 -2.441 23.328 1 76.81 186 ALA A CA 1
ATOM 1366 C C . ALA A 1 186 ? -4.863 -1.328 23.562 1 76.81 186 ALA A C 1
ATOM 1368 O O . ALA A 1 186 ? -5.145 -0.157 23.281 1 76.81 186 ALA A O 1
ATOM 1369 N N . ARG A 1 187 ? -3.793 -1.759 24.031 1 76.81 187 ARG A N 1
ATOM 1370 C CA . ARG A 1 187 ? -2.756 -0.763 24.281 1 76.81 187 ARG A CA 1
ATOM 1371 C C . ARG A 1 187 ? -2.201 -0.217 22.969 1 76.81 187 ARG A C 1
ATOM 1373 O O . ARG A 1 187 ? -1.982 0.989 22.844 1 76.81 187 ARG A O 1
ATOM 1380 N N . ALA A 1 188 ? -2.023 -1.087 22.047 1 80.56 188 ALA A N 1
ATOM 1381 C CA . ALA A 1 188 ? -1.559 -0.66 20.719 1 80.56 188 ALA A CA 1
ATOM 1382 C C . ALA A 1 188 ? -2.543 0.316 20.094 1 80.56 188 ALA A C 1
ATOM 1384 O O . ALA A 1 188 ? -2.139 1.342 19.531 1 80.56 188 ALA A O 1
ATOM 1385 N N . ALA A 1 189 ? -3.803 -0.047 20.297 1 88.62 189 ALA A N 1
ATOM 1386 C CA . ALA A 1 189 ? -4.828 0.818 19.719 1 88.62 189 ALA A CA 1
ATOM 1387 C C . ALA A 1 189 ? -4.836 2.188 20.406 1 88.62 189 ALA A C 1
ATOM 1389 O O . ALA A 1 189 ? -5.02 3.211 19.734 1 88.62 189 ALA A O 1
ATOM 1390 N N . ALA A 1 190 ? -4.59 2.17 21.672 1 90.25 190 ALA A N 1
ATOM 1391 C CA . ALA A 1 190 ? -4.656 3.41 22.453 1 90.25 190 ALA A CA 1
ATOM 1392 C C . ALA A 1 190 ? -3.535 4.367 22.047 1 90.25 190 ALA A C 1
ATOM 1394 O O . ALA A 1 190 ? -3.672 5.582 22.172 1 90.25 190 ALA A O 1
ATOM 1395 N N . GLU A 1 191 ? -2.523 3.811 21.547 1 91.81 191 GLU A N 1
ATOM 1396 C CA . GLU A 1 191 ? -1.404 4.652 21.141 1 91.81 191 GLU A CA 1
ATOM 1397 C C . GLU A 1 191 ? -1.465 4.969 19.641 1 91.81 191 GLU A C 1
ATOM 1399 O O . GLU A 1 191 ? -1.278 6.117 19.234 1 91.81 191 GLU A O 1
ATOM 1404 N N . VAL A 1 192 ? -1.796 4.062 18.859 1 96.38 192 VAL A N 1
ATOM 1405 C CA . VAL A 1 192 ? -1.694 4.148 17.406 1 96.38 192 VAL A CA 1
ATOM 1406 C C . VAL A 1 192 ? -2.826 5.016 16.859 1 96.38 192 VAL A C 1
ATOM 1408 O O . VAL A 1 192 ? -2.605 5.859 15.984 1 96.38 192 VAL A O 1
ATOM 1411 N N . VAL A 1 193 ? -4.016 4.828 17.375 1 97.81 193 VAL A N 1
ATOM 1412 C CA . VAL A 1 193 ? -5.195 5.469 16.797 1 97.81 193 VAL A CA 1
ATOM 1413 C C . VAL A 1 193 ? -5.094 6.984 16.953 1 97.81 193 VAL A C 1
ATOM 1415 O O . VAL A 1 193 ? -5.207 7.73 15.984 1 97.81 193 VAL A O 1
ATOM 1418 N N . PRO A 1 194 ? -4.781 7.496 18.188 1 97.38 194 PRO A N 1
ATOM 1419 C CA . PRO A 1 194 ? -4.637 8.945 18.312 1 97.38 194 PRO A CA 1
ATOM 1420 C C . PRO A 1 194 ? -3.5 9.508 17.469 1 97.38 194 PRO A C 1
ATOM 1422 O O . PRO A 1 194 ? -3.604 10.617 16.938 1 97.38 194 PRO A O 1
ATOM 1425 N N . ALA A 1 195 ? -2.443 8.766 17.312 1 97.19 195 ALA A N 1
ATOM 1426 C CA . ALA A 1 195 ? -1.316 9.211 16.5 1 97.19 195 ALA A CA 1
ATOM 1427 C C . ALA A 1 195 ? -1.721 9.344 15.031 1 97.19 195 ALA A C 1
ATOM 1429 O O . ALA A 1 195 ? -1.326 10.297 14.359 1 97.19 195 ALA A O 1
ATOM 1430 N N . LEU A 1 196 ? -2.518 8.406 14.531 1 98.12 196 LEU A N 1
ATOM 1431 C CA . LEU A 1 196 ? -2.975 8.445 13.141 1 98.12 196 LEU A CA 1
ATOM 1432 C C . LEU A 1 196 ? -3.938 9.609 12.922 1 98.12 196 LEU A C 1
ATOM 1434 O O . LEU A 1 196 ? -3.893 10.266 11.883 1 98.12 196 LEU A O 1
ATOM 1438 N N . VAL A 1 197 ? -4.773 9.797 13.891 1 97.56 197 VAL A N 1
ATOM 1439 C CA . VAL A 1 197 ? -5.711 10.914 13.789 1 97.56 197 VAL A CA 1
ATOM 1440 C C . VAL A 1 197 ? -4.945 12.234 13.773 1 97.56 197 VAL A C 1
ATOM 1442 O O . VAL A 1 197 ? -5.219 13.109 12.953 1 97.56 197 VAL A O 1
ATOM 1445 N N . SER A 1 198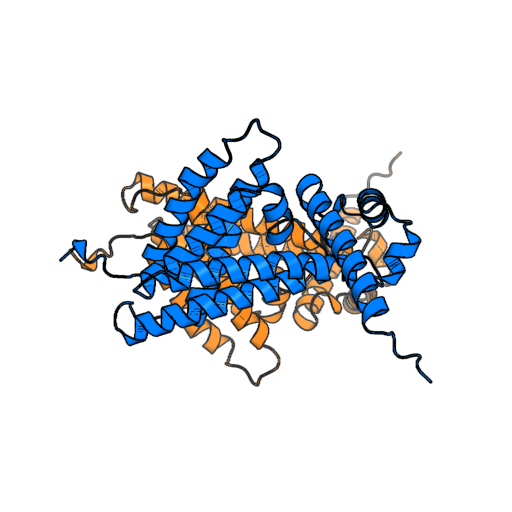 ? -3.986 12.391 14.703 1 96.5 198 SER A N 1
ATOM 1446 C CA . SER A 1 198 ? -3.164 13.594 14.75 1 96.5 198 SER A CA 1
ATOM 1447 C C . SER A 1 198 ? -2.418 13.805 13.43 1 96.5 198 SER A C 1
ATOM 1449 O O . SER A 1 198 ? -2.369 14.914 12.914 1 96.5 198 SER A O 1
ATOM 1451 N N . PHE A 1 199 ? -1.837 12.758 12.891 1 97.56 199 PHE A N 1
ATOM 1452 C CA . PHE A 1 199 ? -1.169 12.805 11.594 1 97.56 199 PHE A CA 1
ATOM 1453 C C . PHE A 1 199 ? -2.119 13.305 10.516 1 97.56 199 PHE A C 1
ATOM 1455 O O . PHE A 1 199 ? -1.757 14.172 9.719 1 97.56 199 PHE A O 1
ATOM 1462 N N . THR A 1 200 ? -3.293 12.711 10.461 1 98 200 THR A N 1
ATOM 1463 C CA . THR A 1 200 ? -4.305 13.039 9.461 1 98 200 THR A CA 1
ATOM 1464 C C . THR A 1 200 ? -4.676 14.516 9.531 1 98 200 THR A C 1
ATOM 1466 O O . THR A 1 200 ? -4.707 15.203 8.508 1 98 200 THR A O 1
ATOM 1469 N N . LEU A 1 201 ? -4.895 15 10.719 1 96 201 LEU A N 1
ATOM 1470 C CA . LEU A 1 201 ? -5.316 16.391 10.898 1 96 201 LEU A CA 1
ATOM 1471 C C . LEU A 1 201 ? -4.195 17.344 10.531 1 96 201 LEU A C 1
ATOM 1473 O O . LEU A 1 201 ? -4.441 18.391 9.914 1 96 201 LEU A O 1
ATOM 1477 N N . ARG A 1 202 ? -2.949 17 10.914 1 95.5 202 ARG A N 1
ATOM 1478 C CA . ARG A 1 202 ? -1.822 17.828 10.484 1 95.5 202 ARG A CA 1
ATOM 1479 C C . ARG A 1 202 ? -1.711 17.859 8.961 1 95.5 202 ARG A C 1
ATOM 1481 O O . ARG A 1 202 ? -1.529 18.922 8.367 1 95.5 202 ARG A O 1
ATOM 1488 N N . ALA A 1 203 ? -1.802 16.688 8.359 1 97.12 203 ALA A N 1
ATOM 1489 C CA . ALA A 1 203 ? -1.633 16.562 6.91 1 97.12 203 ALA A CA 1
ATOM 1490 C C . ALA A 1 203 ? -2.664 17.391 6.156 1 97.12 203 ALA A C 1
ATOM 1492 O O . ALA A 1 203 ? -2.377 17.922 5.082 1 97.12 203 ALA A O 1
ATOM 1493 N N . LEU A 1 204 ? -3.842 17.484 6.742 1 96.5 204 LEU A N 1
ATOM 1494 C CA . LEU A 1 204 ? -4.91 18.25 6.109 1 96.5 204 LEU A CA 1
ATOM 1495 C C . LEU A 1 204 ? -4.621 19.75 6.184 1 96.5 204 LEU A C 1
ATOM 1497 O O . LEU A 1 204 ? -5.098 20.516 5.348 1 96.5 204 LEU A O 1
ATOM 1501 N N . GLY A 1 205 ? -3.791 20.219 7.156 1 91.44 205 GLY A N 1
ATOM 1502 C CA . GLY A 1 205 ? -3.41 21.609 7.297 1 91.44 205 GLY A CA 1
ATOM 1503 C C . GLY A 1 205 ? -4.492 22.469 7.934 1 91.44 205 GLY A C 1
ATOM 1504 O O . GLY A 1 205 ? -4.488 23.688 7.789 1 91.44 205 GLY A O 1
ATOM 1505 N N . GLY A 1 206 ? -5.453 21.891 8.477 1 71.62 206 GLY A N 1
ATOM 1506 C CA . GLY A 1 206 ? -6.516 22.719 9.023 1 71.62 206 GLY A CA 1
ATOM 1507 C C . GLY A 1 206 ? -6.078 23.531 10.227 1 71.62 206 GLY A C 1
ATOM 1508 O O . GLY A 1 206 ? -5.07 23.219 10.867 1 71.62 206 GLY A O 1
ATOM 1509 N N . ARG A 1 207 ? -6.223 24.969 10.203 1 60.62 207 ARG A N 1
ATOM 1510 C CA . ARG A 1 207 ? -5.957 25.938 11.273 1 60.62 207 ARG A CA 1
ATOM 1511 C C . ARG A 1 207 ? -6.582 25.484 12.586 1 60.62 207 ARG A C 1
ATOM 1513 O O . ARG A 1 207 ? -7.723 25.016 12.609 1 60.62 207 ARG A O 1
ATOM 1520 N N . ASP A 1 208 ? -5.68 24.844 13.398 1 49.16 208 ASP A N 1
ATOM 1521 C CA . ASP A 1 208 ? -6.242 24.734 14.734 1 49.16 208 ASP A CA 1
ATOM 1522 C C . ASP A 1 208 ? -6.863 26.047 15.195 1 49.16 208 ASP A C 1
ATOM 1524 O O . ASP A 1 208 ? -6.324 27.125 14.922 1 49.16 208 ASP A O 1
ATOM 1528 N N . ASP A 1 209 ? -8.031 26.203 15.18 1 41 209 ASP A N 1
ATOM 1529 C CA . ASP A 1 209 ? -8.703 27.344 15.789 1 41 209 ASP A CA 1
ATOM 1530 C C . ASP A 1 209 ? -7.988 27.766 17.078 1 41 209 ASP A C 1
ATOM 1532 O O . ASP A 1 209 ? -8.359 28.766 17.688 1 41 209 ASP A O 1
ATOM 1536 N N . SER A 1 210 ? -7.223 26.984 17.719 1 37.91 210 SER A N 1
ATOM 1537 C CA . SER A 1 210 ? -6.754 27.484 19 1 37.91 210 SER A CA 1
ATOM 1538 C C . SER A 1 210 ? -5.711 28.578 18.828 1 37.91 210 SER A C 1
ATOM 1540 O O . SER A 1 210 ? -5.199 29.125 19.797 1 37.91 210 SER A O 1
ATOM 1542 N N . ASP A 1 211 ? -5.051 28.672 17.766 1 35.94 211 ASP A N 1
ATOM 1543 C CA . ASP A 1 211 ? -4.121 29.797 17.688 1 35.94 211 ASP A CA 1
ATOM 1544 C C . ASP A 1 211 ? -4.867 31.094 17.422 1 35.94 211 ASP A C 1
ATOM 1546 O O . ASP A 1 211 ? -4.246 32.125 17.141 1 35.94 211 ASP A O 1
ATOM 1550 N N . ALA A 1 212 ? -6.125 31.188 17.266 1 33.91 212 ALA A N 1
ATOM 1551 C CA . ALA A 1 212 ? -6.723 32.5 17.438 1 33.91 212 ALA A CA 1
ATOM 1552 C C . ALA A 1 212 ? -6.664 32.969 18.891 1 33.91 212 ALA A C 1
ATOM 1554 O O . ALA A 1 212 ? -6.848 32.156 19.812 1 33.91 212 ALA A O 1
ATOM 1555 N N . MET B 1 1 ? 34.969 -32.969 -5.902 1 43.31 1 MET B N 1
ATOM 1556 C CA . MET B 1 1 ? 35.594 -31.656 -5.734 1 43.31 1 MET B CA 1
ATOM 1557 C C . MET B 1 1 ? 34.75 -30.562 -6.387 1 43.31 1 MET B C 1
ATOM 1559 O O . MET B 1 1 ? 34.438 -30.641 -7.574 1 43.31 1 MET B O 1
ATOM 1563 N N . ALA B 1 2 ? 33.969 -29.938 -5.645 1 57.47 2 ALA B N 1
ATOM 1564 C CA . ALA B 1 2 ? 33.125 -28.922 -6.273 1 57.47 2 ALA B CA 1
ATOM 1565 C C . ALA B 1 2 ? 33.969 -27.984 -7.137 1 57.47 2 ALA B C 1
ATOM 1567 O O . ALA B 1 2 ? 35 -27.453 -6.68 1 57.47 2 ALA B O 1
ATOM 1568 N N . TYR B 1 3 ? 34.094 -28.188 -8.328 1 63.41 3 TYR B N 1
ATOM 1569 C CA . TYR B 1 3 ? 34.906 -27.391 -9.258 1 63.41 3 TYR B CA 1
ATOM 1570 C C . TYR B 1 3 ? 34.688 -25.906 -9.016 1 63.41 3 TYR B C 1
ATOM 1572 O O . TYR B 1 3 ? 33.562 -25.422 -9.07 1 63.41 3 TYR B O 1
ATOM 1580 N N . ARG B 1 4 ? 35.5 -25.375 -8.211 1 71.12 4 ARG B N 1
ATOM 1581 C CA . ARG B 1 4 ? 35.5 -23.938 -7.934 1 71.12 4 ARG B CA 1
ATOM 1582 C C . ARG B 1 4 ? 35.594 -23.125 -9.219 1 71.12 4 ARG B C 1
ATOM 1584 O O . ARG B 1 4 ? 36.531 -23.328 -10.023 1 71.12 4 ARG B O 1
ATOM 1591 N N . ARG B 1 5 ? 34.562 -22.484 -9.672 1 80.19 5 ARG B N 1
ATOM 1592 C CA . ARG B 1 5 ? 34.594 -21.641 -10.859 1 80.19 5 ARG B CA 1
ATOM 1593 C C . ARG B 1 5 ? 35.719 -20.625 -10.797 1 80.19 5 ARG B C 1
ATOM 1595 O O . ARG B 1 5 ? 36 -20.062 -9.734 1 80.19 5 ARG B O 1
ATOM 1602 N N . THR B 1 6 ? 36.5 -20.531 -11.797 1 88.31 6 THR B N 1
ATOM 1603 C CA . THR B 1 6 ? 37.531 -19.5 -11.875 1 88.31 6 THR B CA 1
ATOM 1604 C C . THR B 1 6 ? 36.906 -18.109 -11.82 1 88.31 6 THR B C 1
ATOM 1606 O O . THR B 1 6 ? 35.688 -17.953 -12.109 1 88.31 6 THR B O 1
ATOM 1609 N N . PRO B 1 7 ? 37.594 -17.203 -11.289 1 90.62 7 PRO B N 1
ATOM 1610 C CA . PRO B 1 7 ? 37.094 -15.82 -11.25 1 90.62 7 PRO B CA 1
ATOM 1611 C C . PRO B 1 7 ? 36.625 -15.32 -12.609 1 90.62 7 PRO B C 1
ATOM 1613 O O . PRO B 1 7 ? 35.656 -14.578 -12.703 1 90.62 7 PRO B O 1
ATOM 1616 N N . ALA B 1 8 ? 37.312 -15.688 -13.625 1 90.62 8 ALA B N 1
ATOM 1617 C CA . ALA B 1 8 ? 36.969 -15.258 -14.977 1 90.62 8 ALA B CA 1
ATOM 1618 C C . ALA B 1 8 ? 35.625 -15.852 -15.398 1 90.62 8 ALA B C 1
ATOM 1620 O O . ALA B 1 8 ? 34.812 -15.164 -16.031 1 90.62 8 ALA B O 1
ATOM 1621 N N . VAL B 1 9 ? 35.438 -17.109 -15.141 1 87.81 9 VAL B N 1
ATOM 1622 C CA . VAL B 1 9 ? 34.156 -17.781 -15.484 1 87.81 9 VAL B CA 1
ATOM 1623 C C . VAL B 1 9 ? 33.031 -17.141 -14.695 1 87.81 9 VAL B C 1
ATOM 1625 O O . VAL B 1 9 ? 31.953 -16.875 -15.258 1 87.81 9 VAL B O 1
ATOM 1628 N N . GLN B 1 10 ? 33.281 -16.844 -13.414 1 90.19 10 GLN B N 1
ATOM 1629 C CA . GLN B 1 10 ? 32.281 -16.219 -12.578 1 90.19 10 GLN B CA 1
ATOM 1630 C C . GLN B 1 10 ? 31.891 -14.836 -13.109 1 90.19 10 GLN B C 1
ATOM 1632 O O . GLN B 1 10 ? 30.719 -14.469 -13.141 1 90.19 10 GLN B O 1
ATOM 1637 N N . ALA B 1 11 ? 32.844 -14.125 -13.508 1 90.56 11 ALA B N 1
ATOM 1638 C CA . ALA B 1 11 ? 32.625 -12.781 -14.047 1 90.56 11 ALA B CA 1
ATOM 1639 C C . ALA B 1 11 ? 31.75 -12.836 -15.297 1 90.56 11 ALA B C 1
ATOM 1641 O O . ALA B 1 11 ? 30.891 -11.984 -15.5 1 90.56 11 ALA B O 1
ATOM 1642 N N . ARG B 1 12 ? 32.031 -13.781 -16.109 1 88.56 12 ARG B N 1
ATOM 1643 C CA . ARG B 1 12 ? 31.25 -13.945 -17.328 1 88.56 12 ARG B CA 1
ATOM 1644 C C . ARG B 1 12 ? 29.812 -14.297 -17 1 88.56 12 ARG B C 1
ATOM 1646 O O . ARG B 1 12 ? 28.875 -13.766 -17.625 1 88.56 12 ARG B O 1
ATOM 1653 N N . LEU B 1 13 ? 29.641 -15.125 -16.062 1 87.94 13 LEU B N 1
ATOM 1654 C CA . LEU B 1 13 ? 28.297 -15.531 -15.641 1 87.94 13 LEU B CA 1
ATOM 1655 C C . LEU B 1 13 ? 27.547 -14.352 -15.039 1 87.94 13 LEU B C 1
ATOM 1657 O O . LEU B 1 13 ? 26.359 -14.148 -15.328 1 87.94 13 LEU B O 1
ATOM 1661 N N . ASP B 1 14 ? 28.266 -13.633 -14.312 1 90.38 14 ASP B N 1
ATOM 1662 C CA . ASP B 1 14 ? 27.672 -12.445 -13.703 1 90.38 14 ASP B CA 1
ATOM 1663 C C . ASP B 1 14 ? 27.266 -11.43 -14.766 1 90.38 14 ASP B C 1
ATOM 1665 O O . ASP B 1 14 ? 26.203 -10.805 -14.656 1 90.38 14 ASP B O 1
ATOM 1669 N N . ALA B 1 15 ? 28.078 -11.312 -15.695 1 91.12 15 ALA B N 1
ATOM 1670 C CA . ALA B 1 15 ? 27.797 -10.383 -16.781 1 91.12 15 ALA B CA 1
ATOM 1671 C C . ALA B 1 15 ? 26.547 -10.82 -17.562 1 91.12 15 ALA B C 1
ATOM 1673 O O . ALA B 1 15 ? 25.719 -9.984 -17.938 1 91.12 15 ALA B O 1
ATOM 1674 N N . GLN B 1 16 ? 26.469 -12.023 -17.781 1 90.88 16 GLN B N 1
ATOM 1675 C CA . GLN B 1 16 ? 25.312 -12.547 -18.484 1 90.88 16 GLN B CA 1
ATOM 1676 C C . GLN B 1 16 ? 24.031 -12.383 -17.656 1 90.88 16 GLN B C 1
ATOM 1678 O O . GLN B 1 16 ? 22.969 -12.062 -18.203 1 90.88 16 GLN B O 1
ATOM 1683 N N . ARG B 1 17 ? 24.203 -12.648 -16.438 1 92.56 17 ARG B N 1
ATOM 1684 C CA . ARG B 1 17 ? 23.078 -12.453 -15.523 1 92.56 17 ARG B CA 1
ATOM 1685 C C . ARG B 1 17 ? 22.594 -11.008 -15.547 1 92.56 17 ARG B C 1
ATOM 1687 O O . ARG B 1 17 ? 21.391 -10.75 -15.555 1 92.56 17 ARG B O 1
ATOM 1694 N N . GLU B 1 18 ? 23.516 -10.141 -15.625 1 93 18 GLU B N 1
ATOM 1695 C CA . GLU B 1 18 ? 23.188 -8.719 -15.672 1 93 18 GLU B CA 1
ATOM 1696 C C . GLU B 1 18 ? 22.469 -8.367 -16.969 1 93 18 GLU B C 1
ATOM 1698 O O . GLU B 1 18 ? 21.547 -7.551 -16.969 1 93 18 GLU B O 1
ATOM 1703 N N . VAL B 1 19 ? 22.875 -8.961 -17.984 1 94 19 VAL B N 1
ATOM 1704 C CA . VAL B 1 19 ? 22.219 -8.734 -19.281 1 94 19 VAL B CA 1
ATOM 1705 C C . VAL B 1 19 ? 20.766 -9.195 -19.219 1 94 19 VAL B C 1
ATOM 1707 O O . VAL B 1 19 ? 19.875 -8.508 -19.703 1 94 19 VAL B O 1
ATOM 1710 N N . VAL B 1 20 ? 20.562 -10.281 -18.609 1 94.94 20 VAL B N 1
ATOM 1711 C CA . VAL B 1 20 ? 19.219 -10.836 -18.469 1 94.94 20 VAL B CA 1
ATOM 1712 C C . VAL B 1 20 ? 18.375 -9.914 -17.609 1 94.94 20 VAL B C 1
ATOM 1714 O O . VAL B 1 20 ? 17.234 -9.609 -17.953 1 94.94 20 VAL B O 1
ATOM 1717 N N . LEU B 1 21 ? 18.938 -9.461 -16.562 1 94.75 21 LEU B N 1
ATOM 1718 C CA . LEU B 1 21 ? 18.203 -8.586 -15.648 1 94.75 21 LEU B CA 1
ATOM 1719 C C . LEU B 1 21 ? 17.859 -7.262 -16.328 1 94.75 21 LEU B C 1
ATOM 1721 O O . LEU B 1 21 ? 16.766 -6.738 -16.156 1 94.75 21 LEU B O 1
ATOM 1725 N N . GLN B 1 22 ? 18.75 -6.766 -17.094 1 95.38 22 GLN B N 1
ATOM 1726 C CA . GLN B 1 22 ? 18.5 -5.52 -17.812 1 95.38 22 GLN B CA 1
ATOM 1727 C C . GLN B 1 22 ? 17.391 -5.695 -18.859 1 95.38 22 GLN B C 1
ATOM 1729 O O . GLN B 1 22 ? 16.562 -4.809 -19.031 1 95.38 22 GLN B O 1
ATOM 1734 N N . ALA B 1 23 ? 17.438 -6.805 -19.469 1 96.38 23 ALA B N 1
ATOM 1735 C CA . ALA B 1 23 ? 16.375 -7.129 -20.406 1 96.38 23 ALA B CA 1
ATOM 1736 C C . ALA B 1 23 ? 15.023 -7.207 -19.719 1 96.38 23 ALA B C 1
ATOM 1738 O O . ALA B 1 23 ? 14.023 -6.691 -20.219 1 96.38 23 ALA B O 1
ATOM 1739 N N . ALA B 1 24 ? 15.031 -7.816 -18.578 1 96.06 24 ALA B N 1
ATOM 1740 C CA . ALA B 1 24 ? 13.805 -7.961 -17.797 1 96.06 24 ALA B CA 1
ATOM 1741 C C . ALA B 1 24 ? 13.273 -6.602 -17.344 1 96.06 24 ALA B C 1
ATOM 1743 O O . ALA B 1 24 ? 12.07 -6.348 -17.391 1 96.06 24 ALA B O 1
ATOM 1744 N N . VAL B 1 25 ? 14.133 -5.762 -16.938 1 95.12 25 VAL B N 1
ATOM 1745 C CA . VAL B 1 25 ? 13.742 -4.426 -16.516 1 95.12 25 VAL B CA 1
ATOM 1746 C C . VAL B 1 25 ? 13.117 -3.67 -17.672 1 95.12 25 VAL B C 1
ATOM 1748 O O . VAL B 1 25 ? 12.086 -3.004 -17.516 1 95.12 25 VAL B O 1
ATOM 1751 N N . GLY B 1 26 ? 13.75 -3.797 -18.812 1 95.62 26 GLY B N 1
ATOM 1752 C CA . GLY B 1 26 ? 13.195 -3.174 -20 1 95.62 26 GLY B CA 1
ATOM 1753 C C . GLY B 1 26 ? 11.797 -3.668 -20.328 1 95.62 26 GLY B C 1
ATOM 1754 O O . GLY B 1 26 ? 10.906 -2.871 -20.641 1 95.62 26 GLY B O 1
ATOM 1755 N N . LEU B 1 27 ? 11.602 -4.902 -20.25 1 95.44 27 LEU B N 1
ATOM 1756 C CA . LEU B 1 27 ? 10.305 -5.496 -20.547 1 95.44 27 LEU B CA 1
ATOM 1757 C C . LEU B 1 27 ? 9.266 -5.059 -19.516 1 95.44 27 LEU B C 1
ATOM 1759 O O . LEU B 1 27 ? 8.125 -4.758 -19.859 1 95.44 27 LEU B O 1
ATOM 1763 N N . LEU B 1 28 ? 9.703 -5.02 -18.312 1 93.94 28 LEU B N 1
ATOM 1764 C CA . LEU B 1 28 ? 8.82 -4.566 -17.234 1 93.94 28 LEU B CA 1
ATOM 1765 C C . LEU B 1 28 ? 8.367 -3.127 -17.484 1 93.94 28 LEU B C 1
ATOM 1767 O O . LEU B 1 28 ? 7.195 -2.797 -17.297 1 93.94 28 LEU B O 1
ATOM 1771 N N . ALA B 1 29 ? 9.258 -2.355 -17.938 1 93.19 29 ALA B N 1
ATOM 1772 C CA . ALA B 1 29 ? 8.992 -0.944 -18.188 1 93.19 29 ALA B CA 1
ATOM 1773 C C . ALA B 1 29 ? 8.039 -0.774 -19.375 1 93.19 29 ALA B C 1
ATOM 1775 O O . ALA B 1 29 ? 7.32 0.224 -19.453 1 93.19 29 ALA B O 1
ATOM 1776 N N . GLU B 1 30 ? 8.008 -1.776 -20.219 1 93 30 GLU B N 1
ATOM 1777 C CA . GLU B 1 30 ? 7.215 -1.676 -21.438 1 93 30 GLU B CA 1
ATOM 1778 C C . GLU B 1 30 ? 5.871 -2.385 -21.281 1 93 30 GLU B C 1
ATOM 1780 O O . GLU B 1 30 ? 4.848 -1.902 -21.781 1 93 30 GLU B O 1
ATOM 1785 N N . ARG B 1 31 ? 5.93 -3.521 -20.516 1 92.5 31 ARG B N 1
ATOM 1786 C CA . ARG B 1 31 ? 4.773 -4.406 -20.60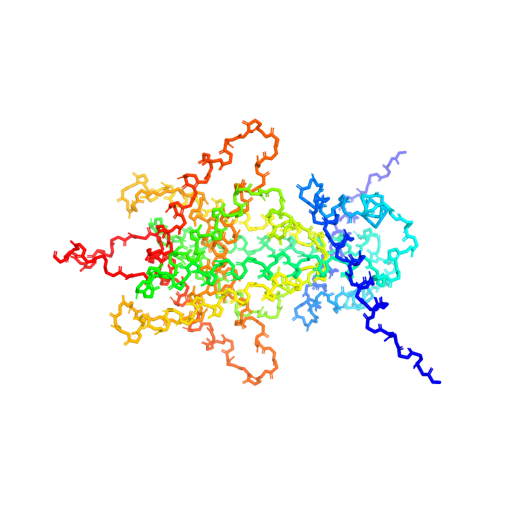9 1 92.5 31 ARG B CA 1
ATOM 1787 C C . ARG B 1 31 ? 4.258 -4.793 -19.234 1 92.5 31 ARG B C 1
ATOM 1789 O O . ARG B 1 31 ? 3.238 -5.477 -19.109 1 92.5 31 ARG B O 1
ATOM 1796 N N . GLY B 1 32 ? 4.887 -4.344 -18.234 1 90.38 32 GLY B N 1
ATOM 1797 C CA . GLY B 1 32 ? 4.496 -4.754 -16.891 1 90.38 32 GLY B CA 1
ATOM 1798 C C . GLY B 1 32 ? 4.836 -6.199 -16.594 1 90.38 32 GLY B C 1
ATOM 1799 O O . GLY B 1 32 ? 5.512 -6.863 -17.375 1 90.38 32 GLY B O 1
ATOM 1800 N N . TYR B 1 33 ? 4.449 -6.699 -15.43 1 87.75 33 TYR B N 1
ATOM 1801 C CA . TYR B 1 33 ? 4.801 -8.039 -14.977 1 87.75 33 TYR B CA 1
ATOM 1802 C C . TYR B 1 33 ? 4.195 -9.102 -15.891 1 87.75 33 TYR B C 1
ATOM 1804 O O . TYR B 1 33 ? 4.824 -10.125 -16.156 1 87.75 33 TYR B O 1
ATOM 1812 N N . GLY B 1 34 ? 2.99 -8.852 -16.344 1 85.75 34 GLY B N 1
ATOM 1813 C CA . GLY B 1 34 ? 2.338 -9.805 -17.234 1 85.75 34 GLY B CA 1
ATOM 1814 C C . GLY B 1 34 ? 3.09 -10.023 -18.531 1 85.75 34 GLY B C 1
ATOM 1815 O O . GLY B 1 34 ? 3.1 -11.133 -19.078 1 85.75 34 GLY B O 1
ATOM 1816 N N . GLY B 1 35 ? 3.732 -9.055 -18.938 1 89.31 35 GLY B N 1
ATOM 1817 C CA . GLY B 1 35 ? 4.48 -9.125 -20.172 1 89.31 35 GLY B CA 1
ATOM 1818 C C . GLY B 1 35 ? 5.93 -9.531 -19.984 1 89.31 35 GLY B C 1
ATOM 1819 O O . GLY B 1 35 ? 6.652 -9.766 -20.953 1 89.31 35 GLY B O 1
ATOM 1820 N N . CYS B 1 36 ? 6.336 -9.617 -18.812 1 92.5 36 CYS B N 1
ATOM 1821 C CA . CYS B 1 36 ? 7.715 -9.969 -18.484 1 92.5 36 CYS B CA 1
ATOM 1822 C C . CYS B 1 36 ? 7.848 -11.461 -18.234 1 92.5 36 CYS B C 1
ATOM 1824 O O . CYS B 1 36 ? 8.219 -11.875 -17.125 1 92.5 36 CYS B O 1
ATOM 1826 N N . THR B 1 37 ? 7.59 -12.258 -19.328 1 92.81 37 THR B N 1
ATOM 1827 C CA . THR B 1 37 ? 7.684 -13.711 -19.219 1 92.81 37 THR B CA 1
ATOM 1828 C C . THR B 1 37 ? 9.125 -14.172 -19.406 1 92.81 37 THR B C 1
ATOM 1830 O O . THR B 1 37 ? 9.961 -13.422 -19.922 1 92.81 37 THR B O 1
ATOM 1833 N N . VAL B 1 38 ? 9.328 -15.367 -19.016 1 93.44 38 VAL B N 1
ATOM 1834 C CA . VAL B 1 38 ? 10.656 -15.953 -19.172 1 93.44 38 VAL B CA 1
ATOM 1835 C C . VAL B 1 38 ? 11.031 -15.977 -20.656 1 93.44 38 VAL B C 1
ATOM 1837 O O . VAL B 1 38 ? 12.148 -15.609 -21.016 1 93.44 38 VAL B O 1
ATOM 1840 N N . ALA B 1 39 ? 10.125 -16.328 -21.453 1 94.69 39 ALA B N 1
ATOM 1841 C CA . ALA B 1 39 ? 10.367 -16.391 -22.891 1 94.69 39 ALA B CA 1
ATOM 1842 C C . ALA B 1 39 ? 10.68 -15 -23.453 1 94.69 39 ALA B C 1
ATOM 1844 O O . ALA B 1 39 ? 11.609 -14.836 -24.25 1 94.69 39 ALA B O 1
ATOM 1845 N N . ALA B 1 40 ? 9.945 -14.031 -23.094 1 96.06 40 ALA B N 1
ATOM 1846 C CA . ALA B 1 40 ? 10.148 -12.664 -23.578 1 96.06 40 ALA B CA 1
ATOM 1847 C C . ALA B 1 40 ? 11.5 -12.117 -23.125 1 96.06 40 ALA B C 1
ATOM 1849 O O . ALA B 1 40 ? 12.188 -11.438 -23.891 1 96.06 40 ALA B O 1
ATOM 1850 N N . VAL B 1 41 ? 11.859 -12.43 -21.891 1 96.88 41 VAL B N 1
ATOM 1851 C CA . VAL B 1 41 ? 13.125 -11.953 -21.328 1 96.88 41 VAL B CA 1
ATOM 1852 C C . VAL B 1 41 ? 14.289 -12.609 -22.078 1 96.88 41 VAL B C 1
ATOM 1854 O O . VAL B 1 41 ? 15.25 -11.93 -22.453 1 96.88 41 VAL B O 1
ATOM 1857 N N . ALA B 1 42 ? 14.156 -13.891 -22.266 1 96.25 42 ALA B N 1
ATOM 1858 C CA . ALA B 1 42 ? 15.195 -14.602 -23 1 96.25 42 ALA B CA 1
ATOM 1859 C C . ALA B 1 42 ? 15.375 -14.039 -24.406 1 96.25 42 ALA B C 1
ATOM 1861 O O . ALA B 1 42 ? 16.5 -13.781 -24.844 1 96.25 42 ALA B O 1
ATOM 1862 N N . ASP B 1 43 ? 14.305 -13.828 -25.031 1 97 43 ASP B N 1
ATOM 1863 C CA . ASP B 1 43 ? 14.312 -13.281 -26.375 1 97 43 ASP B CA 1
ATOM 1864 C C . ASP B 1 43 ? 14.984 -11.906 -26.406 1 97 43 ASP B C 1
ATOM 1866 O O . ASP B 1 43 ? 15.859 -11.664 -27.25 1 97 43 ASP B O 1
ATOM 1870 N N . ARG B 1 44 ? 14.648 -11.086 -25.5 1 96.31 44 ARG B N 1
ATOM 1871 C CA . ARG B 1 44 ? 15.203 -9.742 -25.453 1 96.31 44 ARG B CA 1
ATOM 1872 C C . ARG B 1 44 ? 16.688 -9.781 -25.109 1 96.31 44 ARG B C 1
ATOM 1874 O O . ARG B 1 44 ? 17.469 -8.961 -25.609 1 96.31 44 ARG B O 1
ATOM 1881 N N . ALA B 1 45 ? 17.047 -10.719 -24.297 1 95.88 45 ALA B N 1
ATOM 1882 C CA . ALA B 1 45 ? 18.438 -10.859 -23.891 1 95.88 45 ALA B CA 1
ATOM 1883 C C . ALA B 1 45 ? 19.266 -11.562 -24.969 1 95.88 45 ALA B C 1
ATOM 1885 O O . ALA B 1 45 ? 20.5 -11.617 -24.891 1 95.88 45 ALA B O 1
ATOM 1886 N N . GLY B 1 46 ? 18.594 -12.148 -25.922 1 95.88 46 GLY B N 1
ATOM 1887 C CA . GLY B 1 46 ? 19.297 -12.82 -27 1 95.88 46 GLY B CA 1
ATOM 1888 C C . GLY B 1 46 ? 19.844 -14.172 -26.609 1 95.88 46 GLY B C 1
ATOM 1889 O O . GLY B 1 46 ? 20.922 -14.562 -27.078 1 95.88 46 GLY B O 1
ATOM 1890 N N . ILE B 1 47 ? 19.188 -14.789 -25.719 1 94.19 47 ILE B N 1
ATOM 1891 C CA . ILE B 1 47 ? 19.641 -16.109 -25.281 1 94.19 47 ILE B CA 1
ATOM 1892 C C . ILE B 1 47 ? 18.5 -17.109 -25.391 1 94.19 47 ILE B C 1
ATOM 1894 O O . ILE B 1 47 ? 17.344 -16.719 -25.594 1 94.19 47 ILE B O 1
ATOM 1898 N N . ALA B 1 48 ? 18.875 -18.375 -25.328 1 92.81 48 ALA B N 1
ATOM 1899 C CA . ALA B 1 48 ? 17.844 -19.422 -25.297 1 92.81 48 ALA B CA 1
ATOM 1900 C C . ALA B 1 48 ? 17.094 -19.406 -23.969 1 92.81 48 ALA B C 1
ATOM 1902 O O . ALA B 1 48 ? 17.672 -19.141 -22.922 1 92.81 48 ALA B O 1
ATOM 1903 N N . THR B 1 49 ? 15.836 -19.734 -24.031 1 91.56 49 THR B N 1
ATOM 1904 C CA . THR B 1 49 ? 15 -19.75 -22.844 1 91.56 49 THR B CA 1
ATOM 1905 C C . THR B 1 49 ? 15.602 -20.672 -21.781 1 91.56 49 THR B C 1
ATOM 1907 O O . THR B 1 49 ? 15.594 -20.359 -20.594 1 91.56 49 THR B O 1
ATOM 1910 N N . GLY B 1 50 ? 16.172 -21.766 -22.203 1 90.44 50 GLY B N 1
ATOM 1911 C CA . GLY B 1 50 ? 16.812 -22.703 -21.281 1 90.44 50 GLY B CA 1
ATOM 1912 C C . GLY B 1 50 ? 18 -22.109 -20.562 1 90.44 50 GLY B C 1
ATOM 1913 O O . GLY B 1 50 ? 18.281 -22.453 -19.422 1 90.44 50 GLY B O 1
ATOM 1914 N N . SER B 1 51 ? 18.719 -21.281 -21.203 1 90.69 51 SER B N 1
ATOM 1915 C CA . SER B 1 51 ? 19.891 -20.641 -20.641 1 90.69 51 SER B CA 1
ATOM 1916 C C . SER B 1 51 ? 19.516 -19.703 -19.5 1 90.69 51 SER B C 1
ATOM 1918 O O . SER B 1 51 ? 20.312 -19.469 -18.578 1 90.69 51 SER B O 1
ATOM 1920 N N . LEU B 1 52 ? 18.312 -19.203 -19.562 1 91.62 52 LEU B N 1
ATOM 1921 C CA . LEU B 1 52 ? 17.828 -18.344 -18.5 1 91.62 52 LEU B CA 1
ATOM 1922 C C . LEU B 1 52 ? 17.75 -19.094 -17.172 1 91.62 52 LEU B C 1
ATOM 1924 O O . LEU B 1 52 ? 18.078 -18.562 -16.125 1 91.62 52 LEU B O 1
ATOM 1928 N N . TYR B 1 53 ? 17.422 -20.297 -17.297 1 89.69 53 TYR B N 1
ATOM 1929 C CA . TYR B 1 53 ? 17.234 -21.125 -16.109 1 89.69 53 TYR B CA 1
ATOM 1930 C C . TYR B 1 53 ? 18.578 -21.531 -15.5 1 89.69 53 TYR B C 1
ATOM 1932 O O . TYR B 1 53 ? 18.641 -22.047 -14.391 1 89.69 53 TYR B O 1
ATOM 1940 N N . GLN B 1 54 ? 19.656 -21.297 -16.219 1 88.62 54 GLN B N 1
ATOM 1941 C CA . GLN B 1 54 ? 20.984 -21.438 -15.648 1 88.62 54 GLN B CA 1
ATOM 1942 C C . GLN B 1 54 ? 21.281 -20.312 -14.656 1 88.62 54 GLN B C 1
ATOM 1944 O O . GLN B 1 54 ? 22.109 -20.469 -13.758 1 88.62 54 GLN B O 1
ATOM 1949 N N . HIS B 1 55 ? 20.562 -19.266 -14.836 1 90.75 55 HIS B N 1
ATOM 1950 C CA . HIS B 1 55 ? 20.828 -18.078 -14.023 1 90.75 55 HIS B CA 1
ATOM 1951 C C . HIS B 1 55 ? 19.75 -17.922 -12.953 1 90.75 55 HIS B C 1
ATOM 1953 O O . HIS B 1 55 ? 20.016 -17.359 -11.883 1 90.75 55 HIS B O 1
ATOM 1959 N N . PHE B 1 56 ? 18.531 -18.312 -13.305 1 93.12 56 PHE B N 1
ATOM 1960 C CA . PHE B 1 56 ? 17.391 -18.188 -12.398 1 93.12 56 PHE B CA 1
ATOM 1961 C C . PHE B 1 56 ? 16.609 -19.484 -12.344 1 93.12 56 PHE B C 1
ATOM 1963 O O . PHE B 1 56 ? 16.156 -20 -13.375 1 93.12 56 PHE B O 1
ATOM 1970 N N . ALA B 1 57 ? 16.375 -19.844 -11.148 1 90.5 57 ALA B N 1
ATOM 1971 C CA . ALA B 1 57 ? 15.758 -21.156 -10.953 1 90.5 57 ALA B CA 1
ATOM 1972 C C . ALA B 1 57 ? 14.32 -21.156 -11.461 1 90.5 57 ALA B C 1
ATOM 1974 O O . ALA B 1 57 ? 13.805 -22.188 -11.891 1 90.5 57 ALA B O 1
ATOM 1975 N N . ASN B 1 58 ? 13.664 -20.016 -11.359 1 89.81 58 ASN B N 1
ATOM 1976 C CA . ASN B 1 58 ? 12.273 -19.859 -11.781 1 89.81 58 ASN B CA 1
ATOM 1977 C C . ASN B 1 58 ? 11.906 -18.391 -11.984 1 89.81 58 ASN B C 1
ATOM 1979 O O . ASN B 1 58 ? 12.727 -17.5 -11.742 1 89.81 58 ASN B O 1
ATOM 1983 N N . LYS B 1 59 ? 10.75 -18.156 -12.375 1 89.19 59 LYS B N 1
ATOM 1984 C CA . LYS B 1 59 ? 10.273 -16.812 -12.656 1 89.19 59 LYS B CA 1
ATOM 1985 C C . LYS B 1 59 ? 10.242 -15.961 -11.391 1 89.19 59 LYS B C 1
ATOM 1987 O O . LYS B 1 59 ? 10.523 -14.766 -11.43 1 89.19 59 LYS B O 1
ATOM 1992 N N . ALA B 1 60 ? 9.93 -16.594 -10.297 1 90 60 ALA B N 1
ATOM 1993 C CA . ALA B 1 60 ? 9.859 -15.891 -9.023 1 90 60 ALA B CA 1
ATOM 1994 C C . ALA B 1 60 ? 11.227 -15.32 -8.641 1 90 60 ALA B C 1
ATOM 1996 O O . ALA B 1 60 ? 11.328 -14.172 -8.195 1 90 60 ALA B O 1
ATOM 1997 N N . GLU B 1 61 ? 12.172 -16.109 -8.82 1 92.44 61 GLU B N 1
ATOM 1998 C CA . GLU B 1 61 ? 13.523 -15.641 -8.508 1 92.44 61 GLU B CA 1
ATOM 1999 C C . GLU B 1 61 ? 13.93 -14.484 -9.422 1 92.44 61 GLU B C 1
ATOM 2001 O O . GLU B 1 61 ? 14.539 -13.516 -8.961 1 92.44 61 GLU B O 1
ATOM 2006 N N . LEU B 1 62 ? 13.617 -14.648 -10.68 1 92.62 62 LEU B N 1
ATOM 2007 C CA . LEU B 1 62 ? 13.906 -13.562 -11.617 1 92.62 62 LEU B CA 1
ATOM 2008 C C . LEU B 1 62 ? 13.188 -12.281 -11.203 1 92.62 62 LEU B C 1
ATOM 2010 O O . LEU B 1 62 ? 13.789 -11.203 -11.18 1 92.62 62 LEU B O 1
ATOM 2014 N N . SER B 1 63 ? 11.961 -12.352 -10.828 1 92.19 63 SER B N 1
ATOM 2015 C CA . SER B 1 63 ? 11.164 -11.195 -10.422 1 92.19 63 SER B CA 1
ATOM 2016 C C . SER B 1 63 ? 11.734 -10.539 -9.172 1 92.19 63 SER B C 1
ATOM 2018 O O . SER B 1 63 ? 11.805 -9.305 -9.094 1 92.19 63 SER B O 1
ATOM 2020 N N . VAL B 1 64 ? 12.148 -11.352 -8.211 1 93.19 64 VAL B N 1
ATOM 2021 C CA . VAL B 1 64 ? 12.695 -10.844 -6.957 1 93.19 64 VAL B CA 1
ATOM 2022 C C . VAL B 1 64 ? 13.992 -10.086 -7.23 1 93.19 64 VAL B C 1
ATOM 2024 O O . VAL B 1 64 ? 14.188 -8.969 -6.742 1 93.19 64 VAL B O 1
ATOM 2027 N N . GLU B 1 65 ? 14.812 -10.664 -8.047 1 93.12 65 GLU B N 1
ATOM 2028 C CA . GLU B 1 65 ? 16.094 -10.031 -8.336 1 93.12 65 GLU B CA 1
ATOM 2029 C C . GLU B 1 65 ? 15.898 -8.758 -9.156 1 93.12 65 GLU B C 1
ATOM 2031 O O . GLU B 1 65 ? 16.609 -7.773 -8.953 1 93.12 65 GLU B O 1
ATOM 2036 N N . LEU B 1 66 ? 15 -8.852 -10.039 1 93.44 66 LEU B N 1
ATOM 2037 C CA . LEU B 1 66 ? 14.641 -7.664 -10.812 1 93.44 66 LEU B CA 1
ATOM 2038 C C . LEU B 1 66 ? 14.164 -6.543 -9.898 1 93.44 66 LEU B C 1
ATOM 2040 O O . LEU B 1 66 ? 14.648 -5.414 -9.984 1 93.44 66 LEU B O 1
ATOM 2044 N N . PHE B 1 67 ? 13.289 -6.812 -9.047 1 94.12 67 PHE B N 1
ATOM 2045 C CA . PHE B 1 67 ? 12.758 -5.844 -8.094 1 94.12 67 PHE B CA 1
ATOM 2046 C C . PHE B 1 67 ? 13.867 -5.27 -7.223 1 94.12 67 PHE B C 1
ATOM 2048 O O . PHE B 1 67 ? 14.008 -4.051 -7.102 1 94.12 67 PHE B O 1
ATOM 2055 N N . ARG B 1 68 ? 14.648 -6.121 -6.66 1 93.31 68 ARG B N 1
ATOM 2056 C CA . ARG B 1 68 ? 15.727 -5.699 -5.766 1 93.31 68 ARG B CA 1
ATOM 2057 C C . ARG B 1 68 ? 16.703 -4.77 -6.484 1 93.31 68 ARG B C 1
ATOM 2059 O O . ARG B 1 68 ? 17.172 -3.787 -5.906 1 93.31 68 ARG B O 1
ATOM 2066 N N . ARG B 1 69 ? 16.938 -5.078 -7.699 1 91.75 69 ARG B N 1
ATOM 2067 C CA . ARG B 1 69 ? 17.859 -4.262 -8.484 1 91.75 69 ARG B CA 1
ATOM 2068 C C . ARG B 1 69 ? 17.344 -2.834 -8.625 1 91.75 69 ARG B C 1
ATOM 2070 O O . ARG B 1 69 ? 18.078 -1.875 -8.398 1 91.75 69 ARG B O 1
ATOM 2077 N N . VAL B 1 70 ? 16.125 -2.703 -8.977 1 91.12 70 VAL B N 1
ATOM 2078 C CA . VAL B 1 70 ? 15.562 -1.382 -9.227 1 91.12 70 VAL B CA 1
ATOM 2079 C C . VAL B 1 70 ? 15.398 -0.63 -7.906 1 91.12 70 VAL B C 1
ATOM 2081 O O . VAL B 1 70 ? 15.75 0.549 -7.812 1 91.12 70 VAL B O 1
ATOM 2084 N N . VAL B 1 71 ? 15.031 -1.307 -6.91 1 88.94 71 VAL B N 1
ATOM 2085 C CA . VAL B 1 71 ? 14.734 -0.628 -5.652 1 88.94 71 VAL B CA 1
ATOM 2086 C C . VAL B 1 71 ? 16.031 -0.208 -4.973 1 88.94 71 VAL B C 1
ATOM 2088 O O . VAL B 1 71 ? 16.109 0.864 -4.367 1 88.94 71 VAL B O 1
ATOM 2091 N N . ASN B 1 72 ? 17 -1.045 -5.086 1 90.19 72 ASN B N 1
ATOM 2092 C CA . ASN B 1 72 ? 18.297 -0.675 -4.52 1 90.19 72 ASN B CA 1
ATOM 2093 C C . ASN B 1 72 ? 18.859 0.588 -5.172 1 90.19 72 ASN B C 1
ATOM 2095 O O . ASN B 1 72 ? 19.453 1.43 -4.496 1 90.19 72 ASN B O 1
ATOM 2099 N N . ARG B 1 73 ? 18.688 0.675 -6.422 1 91.19 73 ARG B N 1
ATOM 2100 C CA . ARG B 1 73 ? 19.094 1.894 -7.117 1 91.19 73 ARG B CA 1
ATOM 2101 C C . ARG B 1 73 ? 18.297 3.098 -6.609 1 91.19 73 ARG B C 1
ATOM 2103 O O . ARG B 1 73 ? 18.875 4.176 -6.418 1 91.19 73 ARG B O 1
ATOM 2110 N N . GLU B 1 74 ? 17.031 2.941 -6.41 1 93 74 GLU B N 1
ATOM 2111 C CA . GLU B 1 74 ? 16.188 4.027 -5.922 1 93 74 GLU B CA 1
ATOM 2112 C C . GLU B 1 74 ? 16.594 4.453 -4.512 1 93 74 GLU B C 1
ATOM 2114 O O . GLU B 1 74 ? 16.656 5.645 -4.207 1 93 74 GLU B O 1
ATOM 2119 N N . ILE B 1 75 ? 16.906 3.477 -3.672 1 91.25 75 ILE B N 1
ATOM 2120 C CA . ILE B 1 75 ? 17.344 3.762 -2.311 1 91.25 75 ILE B CA 1
ATOM 2121 C C . ILE B 1 75 ? 18.641 4.555 -2.342 1 91.25 75 ILE B C 1
ATOM 2123 O O . ILE B 1 75 ? 18.812 5.52 -1.594 1 91.25 75 ILE B O 1
ATOM 2127 N N . ALA B 1 76 ? 19.516 4.195 -3.262 1 92.5 76 ALA B N 1
ATOM 2128 C CA . ALA B 1 76 ? 20.781 4.898 -3.396 1 92.5 76 ALA B CA 1
ATOM 2129 C C . ALA B 1 76 ? 20.562 6.336 -3.867 1 92.5 76 ALA B C 1
ATOM 2131 O O . ALA B 1 76 ? 21.203 7.262 -3.363 1 92.5 76 ALA B O 1
ATOM 2132 N N . GLU B 1 77 ? 19.703 6.52 -4.781 1 93.25 77 GLU B N 1
ATOM 2133 C CA . GLU B 1 77 ? 19.422 7.848 -5.316 1 93.25 77 GLU B CA 1
ATOM 2134 C C . GLU B 1 77 ? 18.812 8.758 -4.25 1 93.25 77 GLU B C 1
ATOM 2136 O O . GLU B 1 77 ? 19.203 9.922 -4.121 1 93.25 77 GLU B O 1
ATOM 2141 N N . VAL B 1 78 ? 17.922 8.266 -3.492 1 92.81 78 VAL B N 1
ATOM 2142 C CA . VAL B 1 78 ? 17.281 9.039 -2.432 1 92.81 78 VAL B CA 1
ATOM 2143 C C . VAL B 1 78 ? 18.297 9.336 -1.328 1 92.81 78 VAL B C 1
ATOM 2145 O O . VAL B 1 78 ? 18.281 10.414 -0.737 1 92.81 78 VAL B O 1
ATOM 2148 N N . GLY B 1 79 ? 19.125 8.336 -1.059 1 91.94 79 GLY B N 1
ATOM 2149 C CA . GLY B 1 79 ? 20.188 8.547 -0.095 1 91.94 79 GLY B CA 1
ATOM 2150 C C . GLY B 1 79 ? 21.109 9.703 -0.465 1 91.94 79 GLY B C 1
ATOM 2151 O O . GLY B 1 79 ? 21.469 10.5 0.392 1 91.94 79 GLY B O 1
ATOM 2152 N N . THR B 1 80 ? 21.422 9.82 -1.736 1 92.56 80 THR B N 1
ATOM 2153 C CA . THR B 1 80 ? 22.281 10.891 -2.238 1 92.56 80 THR B CA 1
ATOM 2154 C C . THR B 1 80 ? 21.594 12.242 -2.111 1 92.56 80 THR B C 1
ATOM 2156 O O . THR B 1 80 ? 22.219 13.234 -1.733 1 92.56 80 THR B O 1
ATOM 2159 N N . ALA B 1 81 ? 20.328 12.297 -2.426 1 89.81 81 ALA B N 1
ATOM 2160 C CA . ALA B 1 81 ? 19.562 13.531 -2.316 1 89.81 81 ALA B CA 1
ATOM 2161 C C . ALA B 1 81 ? 19.469 14 -0.867 1 89.81 81 ALA B C 1
ATOM 2163 O O . ALA B 1 81 ? 19.547 15.195 -0.591 1 89.81 81 ALA B O 1
ATOM 2164 N N . LEU B 1 82 ? 19.297 13.047 0.004 1 90.31 82 LEU B N 1
ATOM 2165 C CA . LEU B 1 82 ? 19.219 13.297 1.438 1 90.31 82 LEU B CA 1
ATOM 2166 C C . LEU B 1 82 ? 20.5 13.93 1.953 1 90.31 82 LEU B C 1
ATOM 2168 O O . LEU B 1 82 ? 20.469 14.867 2.756 1 90.31 82 LEU B O 1
ATOM 2172 N N . ALA B 1 83 ? 21.609 13.516 1.458 1 89.25 83 ALA B N 1
ATOM 2173 C CA . ALA B 1 83 ? 22.922 13.922 1.953 1 89.25 83 ALA B CA 1
ATOM 2174 C C . ALA B 1 83 ? 23.234 15.367 1.577 1 89.25 83 ALA B C 1
ATOM 2176 O O . ALA B 1 83 ? 24.125 15.992 2.158 1 89.25 83 ALA B O 1
ATOM 2177 N N . ARG B 1 84 ? 22.406 15.953 0.724 1 91.62 84 ARG B N 1
ATOM 2178 C CA . ARG B 1 84 ? 22.656 17.297 0.22 1 91.62 84 ARG B CA 1
ATOM 2179 C C . ARG B 1 84 ? 21.891 18.344 1.019 1 91.62 84 ARG B C 1
ATOM 2181 O O . ARG B 1 84 ? 22.016 19.547 0.774 1 91.62 84 ARG B O 1
ATOM 2188 N N . GLN B 1 85 ? 21.094 17.922 1.923 1 92.56 85 GLN B N 1
ATOM 2189 C CA . GLN B 1 85 ? 20.219 18.844 2.654 1 92.56 85 GLN B CA 1
ATOM 2190 C C . GLN B 1 85 ? 20.766 19.125 4.051 1 92.56 85 GLN B C 1
ATOM 2192 O O . GLN B 1 85 ? 21.453 18.281 4.637 1 92.56 85 GLN B O 1
ATOM 2197 N N . ASP B 1 86 ? 20.344 20.219 4.621 1 91.06 86 ASP B N 1
ATOM 2198 C CA . ASP B 1 86 ? 20.953 20.688 5.855 1 91.06 86 ASP B CA 1
ATOM 2199 C C . ASP B 1 86 ? 20.109 20.312 7.07 1 91.06 86 ASP B C 1
ATOM 2201 O O . ASP B 1 86 ? 20.641 20.062 8.148 1 91.06 86 ASP B O 1
ATOM 2205 N N . THR B 1 87 ? 18.828 20.422 6.957 1 93 87 THR B N 1
ATOM 2206 C CA . THR B 1 87 ? 17.969 20.141 8.102 1 93 87 THR B CA 1
ATOM 2207 C C . THR B 1 87 ? 17.203 18.844 7.902 1 93 87 THR B C 1
ATOM 2209 O O . THR B 1 87 ? 16.953 18.422 6.77 1 93 87 THR B O 1
ATOM 2212 N N . PRO B 1 88 ? 16.781 18.25 8.961 1 94.19 88 PRO B N 1
ATOM 2213 C CA . PRO B 1 88 ? 16.016 17.016 8.859 1 94.19 88 PRO B CA 1
ATOM 2214 C C . PRO B 1 88 ? 14.742 17.172 8.031 1 94.19 88 PRO B C 1
ATOM 2216 O O . PRO B 1 88 ? 14.414 16.297 7.238 1 94.19 88 PRO B O 1
ATOM 2219 N N . GLN B 1 89 ? 14.031 18.234 8.148 1 93.44 89 GLN B N 1
ATOM 2220 C CA . GLN B 1 89 ? 12.797 18.438 7.402 1 93.44 89 GLN B CA 1
ATOM 2221 C C . GLN B 1 89 ? 13.07 18.547 5.906 1 93.44 89 GLN B C 1
ATOM 2223 O O . GLN B 1 89 ? 12.328 18 5.09 1 93.44 89 GLN B O 1
ATOM 2228 N N . GLN B 1 90 ? 14.172 19.266 5.566 1 94.19 90 GLN B N 1
ATOM 2229 C CA . GLN B 1 90 ? 14.578 19.359 4.168 1 94.19 90 GLN B CA 1
ATOM 2230 C C . GLN B 1 90 ? 14.984 17.984 3.621 1 94.19 90 GLN B C 1
ATOM 2232 O O . GLN B 1 90 ? 14.727 17.688 2.455 1 94.19 90 GLN B O 1
ATOM 2237 N N . ARG B 1 91 ? 15.609 17.219 4.453 1 96.62 91 ARG B N 1
ATOM 2238 C CA . ARG B 1 91 ? 16.016 15.875 4.051 1 96.62 91 ARG B CA 1
ATOM 2239 C C . ARG B 1 91 ? 14.797 14.992 3.773 1 96.62 91 ARG B C 1
ATOM 2241 O O . ARG B 1 91 ? 14.758 14.281 2.768 1 96.62 91 ARG B O 1
ATOM 2248 N N . ILE B 1 92 ? 13.789 15.062 4.629 1 96.88 92 ILE B N 1
ATOM 2249 C CA . ILE B 1 92 ? 12.57 14.297 4.441 1 96.88 92 ILE B CA 1
ATOM 2250 C C . ILE B 1 92 ? 11.875 14.727 3.15 1 96.88 92 ILE B C 1
ATOM 2252 O O . ILE B 1 92 ? 11.477 13.891 2.338 1 96.88 92 ILE B O 1
ATOM 2256 N N . ALA B 1 93 ? 11.773 16.031 2.947 1 96.31 93 ALA B N 1
ATOM 2257 C CA . ALA B 1 93 ? 11.164 16.562 1.729 1 96.31 93 ALA B CA 1
ATOM 2258 C C . ALA B 1 93 ? 11.938 16.125 0.492 1 96.31 93 ALA B C 1
ATOM 2260 O O . ALA B 1 93 ? 11.344 15.781 -0.532 1 96.31 93 ALA B O 1
ATOM 2261 N N . ALA B 1 94 ? 13.266 16.078 0.567 1 96.62 94 ALA B N 1
ATOM 2262 C CA . ALA B 1 94 ? 14.117 15.695 -0.555 1 96.62 94 ALA B CA 1
ATOM 2263 C C . ALA B 1 94 ? 13.906 14.234 -0.924 1 96.62 94 ALA B C 1
ATOM 2265 O O . ALA B 1 94 ? 13.93 13.875 -2.104 1 96.62 94 ALA B O 1
ATOM 2266 N N . VAL B 1 95 ? 13.734 13.398 0.071 1 96.69 95 VAL B N 1
ATOM 2267 C CA . VAL B 1 95 ? 13.461 11.984 -0.172 1 96.69 95 VAL B CA 1
ATOM 2268 C C . VAL B 1 95 ? 12.172 11.836 -0.975 1 96.69 95 VAL B C 1
ATOM 2270 O O . VAL B 1 95 ? 12.148 11.156 -2.004 1 96.69 95 VAL B O 1
ATOM 2273 N N . VAL B 1 96 ? 11.133 12.516 -0.578 1 97.44 96 VAL B N 1
ATOM 2274 C CA . VAL B 1 96 ? 9.82 12.445 -1.214 1 97.44 96 VAL B CA 1
ATOM 2275 C C . VAL B 1 96 ? 9.898 13.016 -2.625 1 97.44 96 VAL B C 1
ATOM 2277 O O . VAL B 1 96 ? 9.406 12.406 -3.578 1 97.44 96 VAL B O 1
ATOM 2280 N N . GLU B 1 97 ? 10.523 14.148 -2.738 1 97.12 97 GLU B N 1
ATOM 2281 C CA . GLU B 1 97 ? 10.656 14.82 -4.027 1 97.12 97 GLU B CA 1
ATOM 2282 C C . GLU B 1 97 ? 11.422 13.961 -5.023 1 97.12 97 GLU B C 1
ATOM 2284 O O . GLU B 1 97 ? 10.977 13.758 -6.156 1 97.12 97 GLU B O 1
ATOM 2289 N N . THR B 1 98 ? 12.562 13.469 -4.617 1 96.62 98 THR B N 1
ATOM 2290 C CA . THR B 1 98 ? 13.414 12.68 -5.496 1 96.62 98 THR B CA 1
ATOM 2291 C C . THR B 1 98 ? 12.711 11.391 -5.922 1 96.62 98 THR B C 1
ATOM 2293 O O . THR B 1 98 ? 12.695 11.047 -7.105 1 96.62 98 THR B O 1
ATOM 2296 N N . PHE B 1 99 ? 12.109 10.75 -4.988 1 96.88 99 PHE B N 1
ATOM 2297 C CA . PHE B 1 99 ? 11.414 9.5 -5.289 1 96.88 99 PHE B CA 1
ATOM 2298 C C . PHE B 1 99 ? 10.273 9.742 -6.27 1 96.88 99 PHE B C 1
ATOM 2300 O O . PHE B 1 99 ? 10.172 9.062 -7.293 1 96.88 99 PHE B O 1
ATOM 2307 N N . ALA B 1 100 ? 9.414 10.672 -5.941 1 97.12 100 ALA B N 1
ATOM 2308 C CA . ALA B 1 100 ? 8.242 10.938 -6.766 1 97.12 100 ALA B CA 1
ATOM 2309 C C . ALA B 1 100 ? 8.648 11.398 -8.164 1 97.12 100 ALA B C 1
ATOM 2311 O O . ALA B 1 100 ? 8.055 10.969 -9.156 1 97.12 100 ALA B O 1
ATOM 2312 N N . THR B 1 101 ? 9.633 12.273 -8.25 1 95.88 101 THR B N 1
ATOM 2313 C CA . THR B 1 101 ? 10.109 12.766 -9.547 1 95.88 101 THR B CA 1
ATOM 2314 C C . THR B 1 101 ? 10.609 11.617 -10.414 1 95.88 101 THR B C 1
ATOM 2316 O O . THR B 1 101 ? 10.242 11.516 -11.586 1 95.88 101 THR B O 1
ATOM 2319 N N . ARG B 1 102 ? 11.367 10.742 -9.875 1 94.44 102 ARG B N 1
ATOM 2320 C CA . ARG B 1 102 ? 11.922 9.617 -10.625 1 94.44 102 ARG B CA 1
ATOM 2321 C C . ARG B 1 102 ? 10.836 8.625 -11.023 1 94.44 102 ARG B C 1
ATOM 2323 O O . ARG B 1 102 ? 10.844 8.094 -12.133 1 94.44 102 ARG B O 1
ATOM 2330 N N . ALA B 1 103 ? 9.914 8.352 -10.07 1 94.94 103 ALA B N 1
ATOM 2331 C CA . ALA B 1 103 ? 8.797 7.469 -10.391 1 94.94 103 ALA B CA 1
ATOM 2332 C C . ALA B 1 103 ? 8 8 -11.578 1 94.94 103 ALA B C 1
ATOM 2334 O O . ALA B 1 103 ? 7.668 7.254 -12.5 1 94.94 103 ALA B O 1
ATOM 2335 N N . LEU B 1 104 ? 7.758 9.305 -11.609 1 94.75 104 LEU B N 1
ATOM 2336 C CA . LEU B 1 104 ? 6.898 9.906 -12.625 1 94.75 104 LEU B CA 1
ATOM 2337 C C . LEU B 1 104 ? 7.648 10.07 -13.945 1 94.75 104 LEU B C 1
ATOM 2339 O O . LEU B 1 104 ? 7.031 10.289 -14.992 1 94.75 104 LEU B O 1
ATOM 2343 N N . ARG B 1 105 ? 8.969 9.977 -13.914 1 91.06 105 ARG B N 1
ATOM 2344 C CA . ARG B 1 105 ? 9.766 10 -15.133 1 91.06 105 ARG B CA 1
ATOM 2345 C C . ARG B 1 105 ? 9.703 8.656 -15.852 1 91.06 105 ARG B C 1
ATOM 2347 O O . ARG B 1 105 ? 9.953 8.578 -17.062 1 91.06 105 ARG B O 1
ATOM 2354 N N . ALA B 1 106 ? 9.445 7.637 -15.141 1 90.81 106 ALA B N 1
ATOM 2355 C CA . ALA B 1 106 ? 9.273 6.293 -15.688 1 90.81 106 ALA B CA 1
ATOM 2356 C C . ALA B 1 106 ? 7.996 5.645 -15.172 1 90.81 106 ALA B C 1
ATOM 2358 O O . ALA B 1 106 ? 8.047 4.605 -14.508 1 90.81 106 ALA B O 1
ATOM 2359 N N . PRO B 1 107 ? 6.887 6.18 -15.594 1 92.25 107 PRO B N 1
ATOM 2360 C CA . PRO B 1 107 ? 5.625 5.867 -14.922 1 92.25 107 PRO B CA 1
ATOM 2361 C C . PRO B 1 107 ? 5.215 4.406 -15.078 1 92.25 107 PRO B C 1
ATOM 2363 O O . PRO B 1 107 ? 4.676 3.809 -14.148 1 92.25 107 PRO B O 1
ATOM 2366 N N . ARG B 1 108 ? 5.461 3.781 -16.156 1 91.75 108 ARG B N 1
ATOM 2367 C CA . ARG B 1 108 ? 5.062 2.391 -16.344 1 91.75 108 ARG B CA 1
ATOM 2368 C C . ARG B 1 108 ? 5.895 1.462 -15.461 1 91.75 108 ARG B C 1
ATOM 2370 O O . ARG B 1 108 ? 5.363 0.539 -14.844 1 91.75 108 ARG B O 1
ATOM 2377 N N . LEU B 1 109 ? 7.156 1.684 -15.422 1 93.19 109 LEU B N 1
ATOM 2378 C CA . LEU B 1 109 ? 8.031 0.894 -14.555 1 93.19 109 LEU B CA 1
ATOM 2379 C C . LEU B 1 109 ? 7.668 1.088 -13.086 1 93.19 109 LEU B C 1
ATOM 2381 O O . LEU B 1 109 ? 7.57 0.117 -12.336 1 93.19 109 LEU B O 1
ATOM 2385 N N . ALA B 1 110 ? 7.488 2.328 -12.758 1 94.69 110 ALA B N 1
ATOM 2386 C CA . ALA B 1 110 ? 7.133 2.635 -11.375 1 94.69 110 ALA B CA 1
ATOM 2387 C C . ALA B 1 110 ? 5.805 1.982 -10.992 1 94.69 110 ALA B C 1
ATOM 2389 O O . ALA B 1 110 ? 5.676 1.419 -9.906 1 94.69 110 ALA B O 1
ATOM 2390 N N . TYR B 1 111 ? 4.848 2.055 -11.898 1 94.88 111 TYR B N 1
ATOM 2391 C CA . TYR B 1 111 ? 3.561 1.415 -11.648 1 94.88 111 TYR B CA 1
ATOM 2392 C C . TYR B 1 111 ? 3.729 -0.085 -11.43 1 94.88 111 TYR B C 1
ATOM 2394 O O . TYR B 1 111 ? 3.143 -0.656 -10.508 1 94.88 111 TYR B O 1
ATOM 2402 N N . ALA B 1 112 ? 4.516 -0.694 -12.242 1 93.94 112 ALA B N 1
ATOM 2403 C CA . ALA B 1 112 ? 4.758 -2.131 -12.133 1 93.94 112 ALA B CA 1
ATOM 2404 C C . ALA B 1 112 ? 5.375 -2.484 -10.781 1 93.94 112 ALA B C 1
ATOM 2406 O O . ALA B 1 112 ? 4.984 -3.473 -10.156 1 93.94 112 ALA B O 1
ATOM 2407 N N . LEU B 1 113 ? 6.246 -1.686 -10.328 1 94.62 113 LEU B N 1
ATOM 2408 C CA . LEU B 1 113 ? 7.023 -2.01 -9.141 1 94.62 113 LEU B CA 1
ATOM 2409 C C . LEU B 1 113 ? 6.258 -1.65 -7.875 1 94.62 113 LEU B C 1
ATOM 2411 O O . LEU B 1 113 ? 6.336 -2.365 -6.875 1 94.62 113 LEU B O 1
ATOM 2415 N N . LEU B 1 114 ? 5.398 -0.638 -7.938 1 94.75 114 LEU B N 1
ATOM 2416 C CA . LEU B 1 114 ? 4.824 -0.09 -6.715 1 94.75 114 LEU B CA 1
ATOM 2417 C C . LEU B 1 114 ? 3.369 -0.524 -6.559 1 94.75 114 LEU B C 1
ATOM 2419 O O . LEU B 1 114 ? 2.879 -0.672 -5.434 1 94.75 114 LEU B O 1
ATOM 2423 N N . VAL B 1 115 ? 2.668 -0.729 -7.699 1 94 115 VAL B N 1
ATOM 2424 C CA . VAL B 1 115 ? 1.212 -0.678 -7.617 1 94 115 VAL B CA 1
ATOM 2425 C C . VAL B 1 115 ? 0.614 -1.929 -8.258 1 94 115 VAL B C 1
ATOM 2427 O O . VAL B 1 115 ? -0.33 -2.516 -7.723 1 94 115 VAL B O 1
ATOM 2430 N N . GLU B 1 116 ? 1.138 -2.357 -9.406 1 93.38 116 GLU B N 1
ATOM 2431 C CA . GLU B 1 116 ? 0.547 -3.408 -10.234 1 93.38 116 GLU B CA 1
ATOM 2432 C C . GLU B 1 116 ? 0.365 -4.695 -9.438 1 93.38 116 GLU B C 1
ATOM 2434 O O . GLU B 1 116 ? 1.303 -5.172 -8.789 1 93.38 116 GLU B O 1
ATOM 2439 N N . PRO B 1 117 ? -0.875 -5.16 -9.484 1 91.31 117 PRO B N 1
ATOM 2440 C CA . PRO B 1 117 ? -1.045 -6.449 -8.805 1 91.31 117 PRO B CA 1
ATOM 2441 C C . PRO B 1 117 ? 0.011 -7.473 -9.219 1 91.31 117 PRO B C 1
ATOM 2443 O O . PRO B 1 117 ? 0.351 -7.574 -10.398 1 91.31 117 PRO B O 1
ATOM 2446 N N . ALA B 1 118 ? 0.651 -8.102 -8.25 1 88.56 118 ALA B N 1
ATOM 2447 C CA . ALA B 1 118 ? 1.764 -9.023 -8.469 1 88.56 118 ALA B CA 1
ATOM 2448 C C . ALA B 1 118 ? 1.646 -10.25 -7.57 1 88.56 118 ALA B C 1
ATOM 2450 O O . ALA B 1 118 ? 0.775 -10.312 -6.699 1 88.56 118 ALA B O 1
ATOM 2451 N N . ASP B 1 119 ? 2.529 -11.195 -7.812 1 88.44 119 ASP B N 1
ATOM 2452 C CA . ASP B 1 119 ? 2.512 -12.406 -6.992 1 88.44 119 ASP B CA 1
ATOM 2453 C C . ASP B 1 119 ? 3.072 -12.133 -5.598 1 88.44 119 ASP B C 1
ATOM 2455 O O . ASP B 1 119 ? 3.639 -11.062 -5.348 1 88.44 119 ASP B O 1
ATOM 2459 N N . ALA B 1 120 ? 2.871 -13.125 -4.723 1 89.75 120 ALA B N 1
ATOM 2460 C CA . ALA B 1 120 ? 3.186 -12.977 -3.305 1 89.75 120 ALA B CA 1
ATOM 2461 C C . ALA B 1 120 ? 4.672 -12.695 -3.1 1 89.75 120 ALA B C 1
ATOM 2463 O O . ALA B 1 120 ? 5.047 -11.953 -2.184 1 89.75 120 ALA B O 1
ATOM 2464 N N . VAL B 1 121 ? 5.48 -13.219 -3.939 1 90.69 121 VAL B N 1
ATOM 2465 C CA . VAL B 1 121 ? 6.922 -13.047 -3.779 1 90.69 121 VAL B CA 1
ATOM 2466 C C . VAL B 1 121 ? 7.305 -11.594 -4.043 1 90.69 121 VAL B C 1
ATOM 2468 O O . VAL B 1 121 ? 8.117 -11.023 -3.318 1 90.69 121 VAL B O 1
ATOM 2471 N N . VAL B 1 122 ? 6.719 -10.992 -5.02 1 91.06 122 VAL B N 1
ATOM 2472 C CA . VAL B 1 122 ? 6.969 -9.586 -5.34 1 91.06 122 VAL B CA 1
ATOM 2473 C C . VAL B 1 122 ? 6.383 -8.695 -4.25 1 91.06 122 VAL B C 1
ATOM 2475 O O . VAL B 1 122 ? 7.02 -7.73 -3.82 1 91.06 122 VAL B O 1
ATOM 2478 N N . ASP B 1 123 ? 5.23 -9.086 -3.797 1 92 123 ASP B N 1
ATOM 2479 C CA . ASP B 1 123 ? 4.586 -8.32 -2.736 1 92 123 ASP B CA 1
ATOM 2480 C C . ASP B 1 123 ? 5.414 -8.344 -1.455 1 92 123 ASP B C 1
ATOM 2482 O O . ASP B 1 123 ? 5.461 -7.363 -0.716 1 92 123 ASP B O 1
ATOM 2486 N N . GLY B 1 124 ? 6.047 -9.477 -1.194 1 93.19 124 GLY B N 1
ATOM 2487 C CA . GLY B 1 124 ? 6.961 -9.57 -0.067 1 93.19 124 GLY B CA 1
ATOM 2488 C C . GLY B 1 124 ? 8.141 -8.625 -0.182 1 93.19 124 GLY B C 1
ATOM 2489 O O . GLY B 1 124 ? 8.555 -8.016 0.805 1 93.19 124 GLY B O 1
ATOM 2490 N N . GLU B 1 125 ? 8.625 -8.5 -1.368 1 94.12 125 GLU B N 1
ATOM 2491 C CA . GLU B 1 125 ? 9.742 -7.594 -1.605 1 94.12 125 GLU B CA 1
ATOM 2492 C C . GLU B 1 125 ? 9.305 -6.137 -1.462 1 94.12 125 GLU B C 1
ATOM 2494 O O . GLU B 1 125 ? 10.078 -5.293 -1 1 94.12 125 GLU B O 1
ATOM 2499 N N . ARG B 1 126 ? 8.102 -5.852 -1.846 1 95.31 126 ARG B N 1
ATOM 2500 C CA . ARG B 1 126 ? 7.566 -4.504 -1.686 1 95.31 126 ARG B CA 1
ATOM 2501 C C . ARG B 1 126 ? 7.547 -4.094 -0.218 1 95.31 126 ARG B C 1
ATOM 2503 O O . ARG B 1 126 ? 7.832 -2.941 0.113 1 95.31 126 ARG B O 1
ATOM 2510 N N . LEU B 1 127 ? 7.219 -5.043 0.614 1 94.25 127 LEU B N 1
ATOM 2511 C CA . LEU B 1 127 ? 7.207 -4.762 2.045 1 94.25 127 LEU B CA 1
ATOM 2512 C C . LEU B 1 127 ? 8.602 -4.422 2.545 1 94.25 127 LEU B C 1
ATOM 2514 O O . LEU B 1 127 ? 8.781 -3.469 3.311 1 94.25 127 LEU B O 1
ATOM 2518 N N . VAL B 1 128 ? 9.602 -5.148 2.074 1 92.75 128 VAL B N 1
ATOM 2519 C CA . VAL B 1 128 ? 10.992 -4.902 2.461 1 92.75 128 VAL B CA 1
ATOM 2520 C C . VAL B 1 128 ? 11.422 -3.521 1.977 1 92.75 128 VAL B C 1
ATOM 2522 O O . VAL B 1 128 ? 12.078 -2.775 2.711 1 92.75 128 VAL B O 1
ATOM 2525 N N . PHE B 1 129 ? 11.031 -3.234 0.788 1 94.31 129 PHE B N 1
ATOM 2526 C CA . PHE B 1 129 ? 11.352 -1.944 0.184 1 94.31 129 PHE B CA 1
ATOM 2527 C C . PHE B 1 129 ? 10.75 -0.806 0.998 1 94.31 129 PHE B C 1
ATOM 2529 O O . PHE B 1 129 ? 11.445 0.149 1.35 1 94.31 129 PHE B O 1
ATOM 2536 N N . ARG B 1 130 ? 9.508 -0.892 1.311 1 96.31 130 ARG B N 1
ATOM 2537 C CA . ARG B 1 130 ? 8.828 0.167 2.053 1 96.31 130 ARG B CA 1
ATOM 2538 C C . ARG B 1 130 ? 9.422 0.313 3.453 1 96.31 130 ARG B C 1
ATOM 2540 O O . ARG B 1 130 ? 9.516 1.424 3.98 1 96.31 130 ARG B O 1
ATOM 2547 N N . ARG B 1 131 ? 9.867 -0.763 4.031 1 95.06 131 ARG B N 1
ATOM 2548 C CA . ARG B 1 131 ? 10.5 -0.707 5.348 1 95.06 131 ARG B CA 1
ATOM 2549 C C . ARG B 1 131 ? 11.82 0.053 5.293 1 95.06 131 ARG B C 1
ATOM 2551 O O . ARG B 1 131 ? 12.156 0.783 6.223 1 95.06 131 ARG B O 1
ATOM 2558 N N . ALA B 1 132 ? 12.523 -0.147 4.215 1 94.31 132 ALA B N 1
ATOM 2559 C CA . ALA B 1 132 ? 13.789 0.559 4.059 1 94.31 132 ALA B CA 1
ATOM 2560 C C . ALA B 1 132 ? 13.578 2.07 4.02 1 94.31 132 ALA B C 1
ATOM 2562 O O . ALA B 1 132 ? 14.297 2.822 4.676 1 94.31 132 ALA B O 1
ATOM 2563 N N . PHE B 1 133 ? 12.594 2.512 3.307 1 96.06 133 PHE B N 1
ATOM 2564 C CA . PHE B 1 133 ? 12.281 3.934 3.236 1 96.06 133 PHE B CA 1
ATOM 2565 C C . PHE B 1 133 ? 11.758 4.438 4.574 1 96.06 133 PHE B C 1
ATOM 2567 O O . PHE B 1 133 ? 12.094 5.543 5.004 1 96.06 133 PHE B O 1
ATOM 2574 N N . ARG B 1 134 ? 10.938 3.637 5.125 1 97.44 134 ARG B N 1
ATOM 2575 C CA . ARG B 1 134 ? 10.438 3.986 6.453 1 97.44 134 ARG B CA 1
ATOM 2576 C C . ARG B 1 134 ? 11.586 4.234 7.422 1 97.44 134 ARG B C 1
ATOM 2578 O O . ARG B 1 134 ? 11.594 5.23 8.148 1 97.44 134 ARG B O 1
ATOM 2585 N N . ASP B 1 135 ? 12.523 3.35 7.445 1 96.44 135 ASP B N 1
ATOM 2586 C CA . ASP B 1 135 ? 13.633 3.457 8.383 1 96.44 135 ASP B CA 1
ATOM 2587 C C . ASP B 1 135 ? 14.469 4.707 8.109 1 96.44 135 ASP B C 1
ATOM 2589 O O . ASP B 1 135 ? 14.922 5.375 9.039 1 96.44 135 ASP B O 1
ATOM 2593 N N . MET B 1 136 ? 14.656 4.996 6.863 1 94.94 136 MET B N 1
ATOM 2594 C CA . MET B 1 136 ? 15.375 6.207 6.48 1 94.94 136 MET B CA 1
ATOM 2595 C C . MET B 1 136 ? 14.641 7.453 6.977 1 94.94 136 MET B C 1
ATOM 2597 O O . MET B 1 136 ? 15.25 8.328 7.59 1 94.94 136 MET B O 1
ATOM 2601 N N . LEU B 1 137 ? 13.375 7.559 6.758 1 97.44 137 LEU B N 1
ATOM 2602 C CA . LEU B 1 137 ? 12.586 8.719 7.148 1 97.44 137 LEU B CA 1
ATOM 2603 C C . LEU B 1 137 ? 12.477 8.812 8.664 1 97.44 137 LEU B C 1
ATOM 2605 O O . LEU B 1 137 ? 12.508 9.914 9.227 1 97.44 137 LEU B O 1
ATOM 2609 N N . ALA B 1 138 ? 12.336 7.637 9.32 1 98.25 138 ALA B N 1
ATOM 2610 C CA . ALA B 1 138 ? 12.227 7.617 10.773 1 98.25 138 ALA B CA 1
ATOM 2611 C C . ALA B 1 138 ? 13.461 8.219 11.438 1 98.25 138 ALA B C 1
ATOM 2613 O O . ALA B 1 138 ? 13.359 8.914 12.445 1 98.25 138 ALA B O 1
ATOM 2614 N N . THR B 1 139 ? 14.562 7.895 10.875 1 97.31 139 THR B N 1
ATOM 2615 C CA . THR B 1 139 ? 15.812 8.438 11.391 1 97.31 139 THR B CA 1
ATOM 2616 C C . THR B 1 139 ? 15.812 9.961 11.32 1 97.31 139 THR B C 1
ATOM 2618 O O . THR B 1 139 ? 16.172 10.641 12.281 1 97.31 139 THR B O 1
ATOM 2621 N N . GLU B 1 140 ? 15.391 10.508 10.219 1 97.44 140 GLU B N 1
ATOM 2622 C CA . GLU B 1 140 ? 15.344 11.953 10.039 1 97.44 140 GLU B CA 1
ATOM 2623 C C . GLU B 1 140 ? 14.289 12.586 10.945 1 97.44 140 GLU B C 1
ATOM 2625 O O . GLU B 1 140 ? 14.5 13.672 11.484 1 97.44 140 GLU B O 1
ATOM 2630 N N . ILE B 1 141 ? 13.172 11.969 11.102 1 98 141 ILE B N 1
ATOM 2631 C CA . ILE B 1 141 ? 12.117 12.484 11.953 1 98 141 ILE B CA 1
ATOM 2632 C C . ILE B 1 141 ? 12.586 12.508 13.406 1 98 141 ILE B C 1
ATOM 2634 O O . ILE B 1 141 ? 12.359 13.477 14.133 1 98 141 ILE B O 1
ATOM 2638 N N . ALA B 1 142 ? 13.227 11.414 13.797 1 98.19 142 ALA B N 1
ATOM 2639 C CA . ALA B 1 142 ? 13.766 11.352 15.156 1 98.19 142 ALA B CA 1
ATOM 2640 C C . ALA B 1 142 ? 14.766 12.477 15.398 1 98.19 142 ALA B C 1
ATOM 2642 O O . ALA B 1 142 ? 14.773 13.078 16.484 1 98.19 142 ALA B O 1
ATOM 2643 N N . ALA B 1 143 ? 15.594 12.719 14.453 1 96.75 143 ALA B N 1
ATOM 2644 C CA . ALA B 1 143 ? 16.562 13.812 14.562 1 96.75 143 ALA B CA 1
ATOM 2645 C C . ALA B 1 143 ? 15.859 15.156 14.703 1 96.75 143 ALA B C 1
ATOM 2647 O O . ALA B 1 143 ? 16.25 15.984 15.531 1 96.75 143 ALA B O 1
ATOM 2648 N N . ALA B 1 144 ? 14.828 15.398 13.938 1 96.62 144 ALA B N 1
ATOM 2649 C CA . ALA B 1 144 ? 14.07 16.641 13.992 1 96.62 144 ALA B CA 1
ATOM 2650 C C . ALA B 1 144 ? 13.375 16.797 15.336 1 96.62 144 ALA B C 1
ATOM 2652 O O . ALA B 1 144 ? 13.266 17.922 15.859 1 96.62 144 ALA B O 1
ATOM 2653 N N . LEU B 1 145 ? 12.898 15.695 15.859 1 96.31 145 LEU B N 1
ATOM 2654 C CA . LEU B 1 145 ? 12.273 15.703 17.172 1 96.31 145 LEU B CA 1
ATOM 2655 C C . LEU B 1 145 ? 13.289 16.062 18.25 1 96.31 145 LEU B C 1
ATOM 2657 O O . LEU B 1 145 ? 13 16.891 19.125 1 96.31 145 LEU B O 1
ATOM 2661 N N . ALA B 1 146 ? 14.375 15.445 18.141 1 96 146 ALA B N 1
ATOM 2662 C CA . ALA B 1 146 ? 15.43 15.68 19.125 1 96 146 ALA B CA 1
ATOM 2663 C C . ALA B 1 146 ? 15.859 17.141 19.125 1 96 146 ALA B C 1
ATOM 2665 O O . ALA B 1 146 ? 16.219 17.688 20.172 1 96 146 ALA B O 1
ATOM 2666 N N . ASN B 1 147 ? 15.766 17.797 18 1 94.25 147 ASN B N 1
ATOM 2667 C CA . ASN B 1 147 ? 16.156 19.188 17.844 1 94.25 147 ASN B CA 1
ATOM 2668 C C . ASN B 1 147 ? 14.992 20.125 18.188 1 94.25 147 ASN B C 1
ATOM 2670 O O . ASN B 1 147 ? 15.117 21.344 18.047 1 94.25 147 ASN B O 1
ATOM 2674 N N . GLY B 1 148 ? 13.844 19.594 18.484 1 94.5 148 GLY B N 1
ATOM 2675 C CA . GLY B 1 148 ? 12.688 20.391 18.828 1 94.5 148 GLY B CA 1
ATOM 2676 C C . GLY B 1 148 ? 12.031 21.047 17.625 1 94.5 148 GLY B C 1
ATOM 2677 O O . GLY B 1 148 ? 11.32 22.047 17.766 1 94.5 148 GLY B O 1
ATOM 2678 N N . GLU B 1 149 ? 12.258 20.453 16.453 1 93.88 149 GLU B N 1
ATOM 2679 C CA . GLU B 1 149 ? 11.789 21.062 15.211 1 93.88 149 GLU B CA 1
ATOM 2680 C C . GLU B 1 149 ? 10.398 20.547 14.844 1 93.88 149 GLU B C 1
ATOM 2682 O O . GLU B 1 149 ? 9.734 21.125 13.969 1 93.88 149 GLU B O 1
ATOM 2687 N N . LEU B 1 150 ? 9.992 19.469 15.461 1 95.44 150 LEU B N 1
ATOM 2688 C CA . LEU B 1 150 ? 8.695 18.844 15.195 1 95.44 150 LEU B CA 1
ATOM 2689 C C . LEU B 1 150 ? 7.914 18.641 16.484 1 95.44 150 LEU B C 1
ATOM 2691 O O . LEU B 1 150 ? 8.508 18.5 17.562 1 95.44 150 LEU B O 1
ATOM 2695 N N . PRO B 1 151 ? 6.586 18.75 16.375 1 94.5 151 PRO B N 1
ATOM 2696 C CA . PRO B 1 151 ? 5.797 18.375 17.547 1 94.5 151 PRO B CA 1
ATOM 2697 C C . PRO B 1 151 ? 5.969 16.906 17.938 1 94.5 151 PRO B C 1
ATOM 2699 O O . PRO B 1 151 ? 6.406 16.094 17.109 1 94.5 151 PRO B O 1
ATOM 2702 N N . GLU B 1 152 ? 5.645 16.547 19.172 1 95.56 152 GLU B N 1
ATOM 2703 C CA . GLU B 1 152 ? 5.758 15.18 19.641 1 95.56 152 GLU B CA 1
ATOM 2704 C C . GLU B 1 152 ? 4.953 14.227 18.766 1 95.56 152 GLU B C 1
ATOM 2706 O O . GLU B 1 152 ? 3.777 14.469 18.484 1 95.56 152 GLU B O 1
ATOM 2711 N N . GLN B 1 153 ? 5.625 13.188 18.375 1 96.31 153 GLN B N 1
ATOM 2712 C CA . GLN B 1 153 ? 5.039 12.164 17.516 1 96.31 153 GLN B CA 1
ATOM 2713 C C . GLN B 1 153 ? 5.918 10.914 17.469 1 96.31 153 GLN B C 1
ATOM 2715 O O . GLN B 1 153 ? 7.078 10.953 17.891 1 96.31 153 GLN B O 1
ATOM 2720 N N . ASP B 1 154 ? 5.359 9.844 17.031 1 96.62 154 ASP B N 1
ATOM 2721 C CA . ASP B 1 154 ? 6.109 8.602 16.859 1 96.62 154 ASP B CA 1
ATOM 2722 C C . ASP B 1 154 ? 6.84 8.57 15.523 1 96.62 154 ASP B C 1
ATOM 2724 O O . ASP B 1 154 ? 6.211 8.469 14.469 1 96.62 154 ASP B O 1
ATOM 2728 N N . PRO B 1 155 ? 8.18 8.625 15.578 1 98.12 155 PRO B N 1
ATOM 2729 C CA . PRO B 1 155 ? 8.938 8.734 14.328 1 98.12 155 PRO B CA 1
ATOM 2730 C C . PRO B 1 155 ? 8.695 7.562 13.383 1 98.12 155 PRO B C 1
ATOM 2732 O O . PRO B 1 155 ? 8.609 7.75 12.172 1 98.12 155 PRO B O 1
ATOM 2735 N N . VAL B 1 156 ? 8.594 6.359 13.891 1 97.81 156 VAL B N 1
ATOM 2736 C CA . VAL B 1 156 ? 8.438 5.172 13.062 1 97.81 156 VAL B CA 1
ATOM 2737 C C . VAL B 1 156 ? 7.047 5.156 12.43 1 97.81 156 VAL B C 1
ATOM 2739 O O . VAL B 1 156 ? 6.898 4.875 11.242 1 97.81 156 VAL B O 1
ATOM 2742 N N . LEU B 1 157 ? 6.027 5.484 13.203 1 97.75 157 LEU B N 1
ATOM 2743 C CA . LEU B 1 157 ? 4.664 5.52 12.688 1 97.75 157 LEU B CA 1
ATOM 2744 C C . LEU B 1 157 ? 4.508 6.605 11.625 1 97.75 157 LEU B C 1
ATOM 2746 O O . LEU B 1 157 ? 3.92 6.363 10.57 1 97.75 157 LEU B O 1
ATOM 2750 N N . THR B 1 158 ? 5.051 7.754 11.93 1 98.38 158 THR B N 1
ATOM 2751 C CA . THR B 1 158 ? 4.965 8.859 10.984 1 98.38 158 THR B CA 1
ATOM 2752 C C . THR B 1 158 ? 5.711 8.523 9.695 1 98.38 158 THR B C 1
ATOM 2754 O O . THR B 1 158 ? 5.223 8.812 8.594 1 98.38 158 THR B O 1
ATOM 2757 N N . ALA B 1 159 ? 6.883 7.902 9.836 1 98.75 159 ALA B N 1
ATOM 2758 C CA . ALA B 1 159 ? 7.66 7.5 8.664 1 98.75 159 ALA B CA 1
ATOM 2759 C C . ALA B 1 159 ? 6.887 6.496 7.816 1 98.75 159 ALA B C 1
ATOM 2761 O O . ALA B 1 159 ? 6.809 6.633 6.594 1 98.75 159 ALA B O 1
ATOM 2762 N N . ALA B 1 160 ? 6.316 5.504 8.469 1 98.56 160 ALA B N 1
ATOM 2763 C CA . ALA B 1 160 ? 5.5 4.516 7.762 1 98.56 160 ALA B CA 1
ATOM 2764 C C . ALA B 1 160 ? 4.324 5.184 7.055 1 98.56 160 ALA B C 1
ATOM 2766 O O . ALA B 1 160 ? 4.035 4.875 5.895 1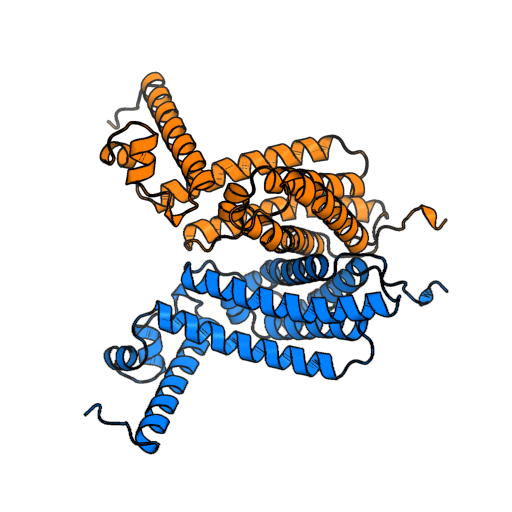 98.56 160 ALA B O 1
ATOM 2767 N N . ALA B 1 161 ? 3.688 6.082 7.742 1 98.81 161 ALA B N 1
ATOM 2768 C CA . ALA B 1 161 ? 2.557 6.805 7.168 1 98.81 161 ALA B CA 1
ATOM 2769 C C . ALA B 1 161 ? 2.975 7.578 5.922 1 98.81 161 ALA B C 1
ATOM 2771 O O . ALA B 1 161 ? 2.279 7.547 4.902 1 98.81 161 ALA B O 1
ATOM 2772 N N . LEU B 1 162 ? 4.109 8.227 5.977 1 98.81 162 LEU B N 1
ATOM 2773 C CA . LEU B 1 162 ? 4.574 9.016 4.84 1 98.81 162 LEU B CA 1
ATOM 2774 C C . LEU B 1 162 ? 4.922 8.109 3.658 1 98.81 162 LEU B C 1
ATOM 2776 O O . LEU B 1 162 ? 4.621 8.445 2.51 1 98.81 162 LEU B O 1
ATOM 2780 N N . VAL B 1 163 ? 5.57 7.008 3.936 1 98.5 163 VAL B N 1
ATOM 2781 C CA . VAL B 1 163 ? 5.906 6.062 2.873 1 98.5 163 VAL B CA 1
ATOM 2782 C C . VAL B 1 163 ? 4.625 5.566 2.205 1 98.5 163 VAL B C 1
ATOM 2784 O O . VAL B 1 163 ? 4.523 5.555 0.975 1 98.5 163 VAL B O 1
ATOM 2787 N N . GLY B 1 164 ? 3.627 5.172 3.016 1 98.62 164 GLY B N 1
ATOM 2788 C CA . GLY B 1 164 ? 2.342 4.75 2.479 1 98.62 164 GLY B CA 1
ATOM 2789 C C . GLY B 1 164 ? 1.639 5.844 1.693 1 98.62 164 GLY B C 1
ATOM 2790 O O . GLY B 1 164 ? 1.062 5.582 0.636 1 98.62 164 GLY B O 1
ATOM 2791 N N . ALA B 1 165 ? 1.701 7.016 2.217 1 98.81 165 ALA B N 1
ATOM 2792 C CA . ALA B 1 165 ? 1.061 8.164 1.578 1 98.81 165 ALA B CA 1
ATOM 2793 C C . ALA B 1 165 ? 1.614 8.391 0.174 1 98.81 165 ALA B C 1
ATOM 2795 O O . ALA B 1 165 ? 0.852 8.508 -0.789 1 98.81 165 ALA B O 1
ATOM 2796 N N . VAL B 1 166 ? 2.93 8.438 0.075 1 98.44 166 VAL B N 1
ATOM 2797 C CA . VAL B 1 166 ? 3.576 8.727 -1.2 1 98.44 166 VAL B CA 1
ATOM 2798 C C . VAL B 1 166 ? 3.279 7.605 -2.195 1 98.44 166 VAL B C 1
ATOM 2800 O O . VAL B 1 166 ? 2.881 7.867 -3.334 1 98.44 166 VAL B O 1
ATOM 2803 N N . GLY B 1 167 ? 3.424 6.359 -1.743 1 97.69 167 GLY B N 1
ATOM 2804 C CA . GLY B 1 167 ? 3.154 5.23 -2.619 1 97.69 167 GLY B CA 1
ATOM 2805 C C . GLY B 1 167 ? 1.739 5.223 -3.166 1 97.69 167 GLY B C 1
ATOM 2806 O O . GLY B 1 167 ? 1.536 5.078 -4.375 1 97.69 167 GLY B O 1
ATOM 2807 N N . GLU B 1 168 ? 0.772 5.402 -2.307 1 98.12 168 GLU B N 1
ATOM 2808 C CA . GLU B 1 168 ? -0.628 5.344 -2.715 1 98.12 168 GLU B CA 1
ATOM 2809 C C . GLU B 1 168 ? -1.009 6.562 -3.553 1 98.12 168 GLU B C 1
ATOM 2811 O O . GLU B 1 168 ? -1.764 6.445 -4.52 1 98.12 168 GLU B O 1
ATOM 2816 N N . ALA B 1 169 ? -0.511 7.707 -3.219 1 97.88 169 ALA B N 1
ATOM 2817 C CA . ALA B 1 169 ? -0.825 8.93 -3.957 1 97.88 169 ALA B CA 1
ATOM 2818 C C . ALA B 1 169 ? -0.314 8.844 -5.395 1 97.88 169 ALA B C 1
ATOM 2820 O O . ALA B 1 169 ? -0.895 9.445 -6.301 1 97.88 169 ALA B O 1
ATOM 2821 N N . LEU B 1 170 ? 0.751 8.125 -5.617 1 96.88 170 LEU B N 1
ATOM 2822 C CA . LEU B 1 170 ? 1.353 8.039 -6.945 1 96.88 170 LEU B CA 1
ATOM 2823 C C . LEU B 1 170 ? 0.602 7.035 -7.812 1 96.88 170 LEU B C 1
ATOM 2825 O O . LEU B 1 170 ? 0.767 7.023 -9.039 1 96.88 170 LEU B O 1
ATOM 2829 N N . ALA B 1 171 ? -0.22 6.141 -7.203 1 95.25 171 ALA B N 1
ATOM 2830 C CA . ALA B 1 171 ? -0.876 5.07 -7.945 1 95.25 171 ALA B CA 1
ATOM 2831 C C . ALA B 1 171 ? -1.708 5.629 -9.094 1 95.25 171 ALA B C 1
ATOM 2833 O O . ALA B 1 171 ? -1.642 5.129 -10.219 1 95.25 171 ALA B O 1
ATOM 2834 N N . GLY B 1 172 ? -2.449 6.637 -8.836 1 92.75 172 GLY B N 1
ATOM 2835 C CA . GLY B 1 172 ? -3.283 7.238 -9.867 1 92.75 172 GLY B CA 1
ATOM 2836 C C . GLY B 1 172 ? -2.482 7.824 -11.016 1 92.75 172 GLY B C 1
ATOM 2837 O O . GLY B 1 172 ? -2.631 7.395 -12.164 1 92.75 172 GLY B O 1
ATOM 2838 N N . PRO B 1 173 ? -1.588 8.742 -10.703 1 93.44 173 PRO B N 1
ATOM 2839 C CA . PRO B 1 173 ? -0.756 9.367 -11.734 1 93.44 173 PRO B CA 1
ATOM 2840 C C . PRO B 1 173 ? 0.065 8.352 -12.523 1 93.44 173 PRO B C 1
ATOM 2842 O O . PRO B 1 173 ? 0.327 8.555 -13.711 1 93.44 173 PRO B O 1
ATOM 2845 N N . LEU B 1 174 ? 0.425 7.285 -11.891 1 93.19 174 LEU B N 1
ATOM 2846 C CA . LEU B 1 174 ? 1.243 6.285 -12.562 1 93.19 174 LEU B CA 1
ATOM 2847 C C . LEU B 1 174 ? 0.389 5.406 -13.469 1 93.19 174 LEU B C 1
ATOM 2849 O O . LEU B 1 174 ? 0.869 4.902 -14.492 1 93.19 174 LEU B O 1
ATOM 2853 N N . ALA B 1 175 ? -0.848 5.133 -13.016 1 86.69 175 ALA B N 1
ATOM 2854 C CA . ALA B 1 175 ? -1.748 4.301 -13.812 1 86.69 175 ALA B CA 1
ATOM 2855 C C . ALA B 1 175 ? -2.117 4.984 -15.125 1 86.69 175 ALA B C 1
ATOM 2857 O O . ALA B 1 175 ? -2.381 4.316 -16.125 1 86.69 175 ALA B O 1
ATOM 2858 N N . GLY B 1 176 ? -2.518 6.281 -15.102 1 69.44 176 GLY B N 1
ATOM 2859 C CA . GLY B 1 176 ? -2.979 7.047 -16.25 1 69.44 176 GLY B CA 1
ATOM 2860 C C . GLY B 1 176 ? -1.919 7.207 -17.328 1 69.44 176 GLY B C 1
ATOM 2861 O O . GLY B 1 176 ? -2.184 7.777 -18.391 1 69.44 176 GLY B O 1
ATOM 2862 N N . ALA B 1 177 ? -0.645 6.945 -17.125 1 53.5 177 ALA B N 1
ATOM 2863 C CA . ALA B 1 177 ? 0.401 7.305 -18.078 1 53.5 177 ALA B CA 1
ATOM 2864 C C . ALA B 1 177 ? 0.119 6.711 -19.469 1 53.5 177 ALA B C 1
ATOM 2866 O O . ALA B 1 177 ? 0.355 7.359 -20.484 1 53.5 177 ALA B O 1
ATOM 2867 N N . PRO B 1 178 ? -0.233 5.477 -19.656 1 46.91 178 PRO B N 1
ATOM 2868 C CA . PRO B 1 178 ? -0.229 5.074 -21.062 1 46.91 178 PRO B CA 1
ATOM 2869 C C . PRO B 1 178 ? -1.358 5.719 -21.859 1 46.91 178 PRO B C 1
ATOM 2871 O O . PRO B 1 178 ? -1.163 6.086 -23.016 1 46.91 178 PRO B O 1
ATOM 2874 N N . GLU B 1 179 ? -2.607 5.289 -21.531 1 42.66 179 GLU B N 1
ATOM 2875 C CA . GLU B 1 179 ? -3.67 5.387 -22.531 1 42.66 179 GLU B CA 1
ATOM 2876 C C . GLU B 1 179 ? -3.986 6.844 -22.859 1 42.66 179 GLU B C 1
ATOM 2878 O O . GLU B 1 179 ? -4.539 7.141 -23.922 1 42.66 179 GLU B O 1
ATOM 2883 N N . SER B 1 180 ? -4.52 7.535 -21.828 1 40.31 180 SER B N 1
ATOM 2884 C CA . SER B 1 180 ? -5.395 8.656 -22.156 1 40.31 180 SER B CA 1
ATOM 2885 C C . SER B 1 180 ? -4.586 9.852 -22.656 1 40.31 180 SER B C 1
ATOM 2887 O O . SER B 1 180 ? -3.941 10.547 -21.859 1 40.31 180 SER B O 1
ATOM 2889 N N . GLY B 1 181 ? -3.961 9.695 -23.891 1 45.09 181 GLY B N 1
ATOM 2890 C CA . GLY B 1 181 ? -3.455 10.992 -24.328 1 45.09 181 GLY B CA 1
ATOM 2891 C C . GLY B 1 181 ? -2.982 11.859 -23.172 1 45.09 181 GLY B C 1
ATOM 2892 O O . GLY B 1 181 ? -3.148 13.078 -23.203 1 45.09 181 GLY B O 1
ATOM 2893 N N . ALA B 1 182 ? -2.941 11.266 -22 1 47.06 182 ALA B N 1
ATOM 2894 C CA . ALA B 1 182 ? -2.729 11.727 -20.625 1 47.06 182 ALA B CA 1
ATOM 2895 C C . ALA B 1 182 ? -1.598 12.75 -20.562 1 47.06 182 ALA B C 1
ATOM 2897 O O . ALA B 1 182 ? -0.755 12.812 -21.469 1 47.06 182 ALA B O 1
ATOM 2898 N N . ALA B 1 183 ? -1.588 13.562 -19.578 1 53.72 183 ALA B N 1
ATOM 2899 C CA . ALA B 1 183 ? -0.776 14.742 -19.266 1 53.72 183 ALA B CA 1
ATOM 2900 C C . ALA B 1 183 ? 0.712 14.422 -19.375 1 53.72 183 ALA B C 1
ATOM 2902 O O . ALA B 1 183 ? 1.126 13.281 -19.156 1 53.72 183 ALA B O 1
ATOM 2903 N N . ASP B 1 184 ? 1.404 15.023 -20.156 1 66.62 184 ASP B N 1
ATOM 2904 C CA . ASP B 1 184 ? 2.859 15.141 -20.156 1 66.62 184 ASP B CA 1
ATOM 2905 C C . ASP B 1 184 ? 3.426 14.766 -18.781 1 66.62 184 ASP B C 1
ATOM 2907 O O . ASP B 1 184 ? 3.062 15.367 -17.766 1 66.62 184 ASP B O 1
ATOM 2911 N N . PRO B 1 185 ? 4.004 13.422 -18.75 1 75.06 185 PRO B N 1
ATOM 2912 C CA . PRO B 1 185 ? 4.625 13.031 -17.484 1 75.06 185 PRO B CA 1
ATOM 2913 C C . PRO B 1 185 ? 5.273 14.211 -16.75 1 75.06 185 PRO B C 1
ATOM 2915 O O . PRO B 1 185 ? 5.227 14.281 -15.523 1 75.06 185 PRO B O 1
ATOM 2918 N N . ALA B 1 186 ? 5.715 15.008 -17.578 1 76.44 186 ALA B N 1
ATOM 2919 C CA . ALA B 1 186 ? 6.352 16.172 -16.969 1 76.44 186 ALA B CA 1
ATOM 2920 C C . ALA B 1 186 ? 5.316 17.062 -16.297 1 76.44 186 ALA B C 1
ATOM 2922 O O . ALA B 1 186 ? 5.578 17.625 -15.227 1 76.44 186 ALA B O 1
ATOM 2923 N N . ARG B 1 187 ? 4.254 17.156 -16.938 1 76.25 187 ARG B N 1
ATOM 2924 C CA . ARG B 1 187 ? 3.201 17.984 -16.359 1 76.25 187 ARG B CA 1
ATOM 2925 C C . ARG B 1 187 ? 2.633 17.344 -15.102 1 76.25 187 ARG B C 1
ATOM 2927 O O . ARG B 1 187 ? 2.396 18.016 -14.102 1 76.25 187 ARG B O 1
ATOM 2934 N N . ALA B 1 188 ? 2.471 16.062 -15.172 1 80.06 188 ALA B N 1
ATOM 2935 C CA . ALA B 1 188 ? 1.995 15.336 -13.992 1 80.06 188 ALA B CA 1
ATOM 2936 C C . ALA B 1 188 ? 2.967 15.492 -12.828 1 80.06 188 ALA B C 1
ATOM 2938 O O . ALA B 1 188 ? 2.551 15.742 -11.695 1 80.06 188 ALA B O 1
ATOM 2939 N N . ALA B 1 189 ? 4.227 15.43 -13.227 1 88.44 189 ALA B N 1
ATOM 2940 C CA . ALA B 1 189 ? 5.242 15.562 -12.188 1 88.44 189 ALA B CA 1
ATOM 2941 C C . ALA B 1 189 ? 5.234 16.969 -11.586 1 88.44 189 ALA B C 1
ATOM 2943 O O . ALA B 1 189 ? 5.41 17.125 -10.375 1 88.44 189 ALA B O 1
ATOM 2944 N N . ALA B 1 190 ? 4.98 17.922 -12.422 1 90.12 190 ALA B N 1
ATOM 2945 C CA . ALA B 1 190 ? 5.031 19.312 -11.984 1 90.12 190 ALA B CA 1
ATOM 2946 C C . ALA B 1 190 ? 3.904 19.625 -11 1 90.12 190 ALA B C 1
ATOM 2948 O O . ALA B 1 190 ? 4.027 20.516 -10.172 1 90.12 190 ALA B O 1
ATOM 2949 N N . GLU B 1 191 ? 2.908 18.875 -11.109 1 91.69 191 GLU B N 1
ATOM 2950 C CA . GLU B 1 191 ? 1.784 19.109 -10.203 1 91.69 191 GLU B CA 1
ATOM 2951 C C . GLU B 1 191 ? 1.848 18.172 -9 1 91.69 191 GLU B C 1
ATOM 2953 O O . GLU B 1 191 ? 1.651 18.609 -7.863 1 91.69 191 GLU B O 1
ATOM 2958 N N . VAL B 1 192 ? 2.186 16.984 -9.172 1 96.25 192 VAL B N 1
ATOM 2959 C CA . VAL B 1 192 ? 2.09 15.938 -8.156 1 96.25 192 VAL B CA 1
ATOM 2960 C C . VAL B 1 192 ? 3.215 16.094 -7.141 1 96.25 192 VAL B C 1
ATOM 2962 O O . VAL B 1 192 ? 2.99 15.984 -5.934 1 96.25 192 VAL B O 1
ATOM 2965 N N . VAL B 1 193 ? 4.406 16.375 -7.613 1 97.81 193 VAL B N 1
ATOM 2966 C CA . VAL B 1 193 ? 5.582 16.375 -6.746 1 97.81 193 VAL B CA 1
ATOM 2967 C C . VAL B 1 193 ? 5.461 17.484 -5.703 1 97.81 193 VAL B C 1
ATOM 2969 O O . VAL B 1 193 ? 5.574 17.234 -4.504 1 97.81 193 VAL B O 1
ATOM 2972 N N . PRO B 1 194 ? 5.141 18.75 -6.117 1 97.38 194 PRO B N 1
ATOM 2973 C CA . PRO B 1 194 ? 4.98 19.781 -5.098 1 97.38 194 PRO B CA 1
ATOM 2974 C C . PRO B 1 194 ? 3.844 19.484 -4.125 1 97.38 194 PRO B C 1
ATOM 2976 O O . PRO B 1 194 ? 3.938 19.812 -2.941 1 97.38 194 PRO B O 1
ATOM 2979 N N . ALA B 1 195 ? 2.793 18.891 -4.598 1 97.12 195 ALA B N 1
ATOM 2980 C CA . ALA B 1 195 ? 1.665 18.547 -3.736 1 97.12 195 ALA B CA 1
ATOM 2981 C C . ALA B 1 195 ? 2.076 17.516 -2.678 1 97.12 195 ALA B C 1
ATOM 2983 O O . ALA B 1 195 ? 1.677 17.625 -1.517 1 97.12 195 ALA B O 1
ATOM 2984 N N . LEU B 1 196 ? 2.883 16.531 -3.061 1 98.19 196 LEU B N 1
ATOM 2985 C CA . LEU B 1 196 ? 3.346 15.516 -2.129 1 98.19 196 LEU B CA 1
ATOM 2986 C C . LEU B 1 196 ? 4.297 16.109 -1.097 1 98.19 196 LEU B C 1
ATOM 2988 O O . LEU B 1 196 ? 4.25 15.75 0.081 1 98.19 196 LEU B O 1
ATOM 2992 N N . VAL B 1 197 ? 5.129 16.984 -1.575 1 97.56 197 VAL B N 1
ATOM 2993 C CA . VAL B 1 197 ? 6.051 17.641 -0.658 1 97.56 197 VAL B CA 1
ATOM 2994 C C . VAL B 1 197 ? 5.273 18.484 0.348 1 97.56 197 VAL B C 1
ATOM 2996 O O . VAL B 1 197 ? 5.539 18.422 1.551 1 97.56 197 VAL B O 1
ATOM 2999 N N . SER B 1 198 ? 4.309 19.281 -0.146 1 96.56 198 SER B N 1
ATOM 3000 C CA . SER B 1 198 ? 3.471 20.078 0.737 1 96.56 198 SER B CA 1
ATOM 3001 C C . SER B 1 198 ? 2.729 19.203 1.745 1 96.56 198 SER B C 1
ATOM 3003 O O . SER B 1 198 ? 2.668 19.531 2.932 1 96.56 198 SER B O 1
ATOM 3005 N N . PHE B 1 199 ? 2.164 18.125 1.308 1 97.56 199 PHE B N 1
ATOM 3006 C CA . PHE B 1 199 ? 1.501 17.156 2.18 1 97.56 199 PHE B CA 1
ATOM 3007 C C . PHE B 1 199 ? 2.449 16.672 3.27 1 97.56 199 PHE B C 1
ATOM 3009 O O . PHE B 1 199 ? 2.082 16.625 4.445 1 97.56 199 PHE B O 1
ATOM 3016 N N . THR B 1 200 ? 3.629 16.266 2.861 1 98 200 THR B N 1
ATOM 3017 C CA . THR B 1 200 ? 4.637 15.727 3.766 1 98 200 THR B CA 1
ATOM 3018 C C . THR B 1 200 ? 4.996 16.75 4.844 1 98 200 THR B C 1
ATOM 3020 O O . THR B 1 200 ? 5.023 16.422 6.031 1 98 200 THR B O 1
ATOM 3023 N N . LEU B 1 201 ? 5.211 17.953 4.438 1 96.06 201 LEU B N 1
ATOM 3024 C CA . LEU B 1 201 ? 5.617 19 5.375 1 96.06 201 LEU B CA 1
ATOM 3025 C C . LEU B 1 201 ? 4.488 19.328 6.344 1 96.06 201 LEU B C 1
ATOM 3027 O O . LEU B 1 201 ? 4.727 19.531 7.535 1 96.06 201 LEU B O 1
ATOM 3031 N N . ARG B 1 202 ? 3.244 19.391 5.824 1 95.56 202 ARG B N 1
ATOM 3032 C CA . ARG B 1 202 ? 2.111 19.578 6.723 1 95.56 202 ARG B CA 1
ATOM 3033 C C . ARG B 1 202 ? 2.004 18.438 7.73 1 95.56 202 ARG B C 1
ATOM 3035 O O . ARG B 1 202 ? 1.814 18.688 8.922 1 95.56 202 ARG B O 1
ATOM 3042 N N . ALA B 1 203 ? 2.107 17.234 7.238 1 97.12 203 ALA B N 1
ATOM 3043 C CA . ALA B 1 203 ? 1.944 16.047 8.07 1 97.12 203 ALA B CA 1
ATOM 3044 C C . ALA B 1 203 ? 2.971 16.016 9.203 1 97.12 203 ALA B C 1
ATOM 3046 O O . ALA B 1 203 ? 2.684 15.539 10.305 1 97.12 203 ALA B O 1
ATOM 3047 N N . LEU B 1 204 ? 4.148 16.547 8.906 1 96.56 204 LEU B N 1
ATOM 3048 C CA . LEU B 1 204 ? 5.215 16.578 9.906 1 96.56 204 LEU B CA 1
ATOM 3049 C C . LEU B 1 204 ? 4.91 17.594 10.992 1 96.56 204 LEU B C 1
ATOM 3051 O O . LEU B 1 204 ? 5.383 17.469 12.125 1 96.56 204 LEU B O 1
ATOM 3055 N N . GLY B 1 205 ? 4.055 18.625 10.711 1 91.62 205 GLY B N 1
ATOM 3056 C CA . GLY B 1 205 ? 3.66 19.641 11.688 1 91.62 205 GLY B CA 1
ATOM 3057 C C . GLY B 1 205 ? 4.73 20.688 11.93 1 91.62 205 GLY B C 1
ATOM 3058 O O . GLY B 1 205 ? 4.727 21.359 12.961 1 91.62 205 GLY B O 1
ATOM 3059 N N . GLY B 1 206 ? 5.688 20.75 11.125 1 71.81 206 GLY B N 1
ATOM 3060 C CA . GLY B 1 206 ? 6.742 21.703 11.398 1 71.81 206 GLY B CA 1
ATOM 3061 C C . GLY B 1 206 ? 6.281 23.156 11.297 1 71.81 206 GLY B C 1
ATOM 3062 O O . GLY B 1 206 ? 5.266 23.438 10.656 1 71.81 206 GLY B O 1
ATOM 3063 N N . ARG B 1 207 ? 6.434 24.031 12.414 1 60.56 207 ARG B N 1
ATOM 3064 C CA . ARG B 1 207 ? 6.148 25.469 12.484 1 60.56 207 ARG B CA 1
ATOM 3065 C C . ARG B 1 207 ? 6.754 26.203 11.297 1 60.56 207 ARG B C 1
ATOM 3067 O O . ARG B 1 207 ? 7.895 25.938 10.914 1 60.56 207 ARG B O 1
ATOM 3074 N N . ASP B 1 208 ? 5.828 26.422 10.305 1 48.97 208 ASP B N 1
ATOM 3075 C CA . ASP B 1 208 ? 6.371 27.375 9.359 1 48.97 208 ASP B CA 1
ATOM 3076 C C . ASP B 1 208 ? 7.008 28.562 10.078 1 48.97 208 ASP B C 1
ATOM 3078 O O . ASP B 1 208 ? 6.488 29.031 11.094 1 48.97 208 ASP B O 1
ATOM 3082 N N . ASP B 1 209 ? 8.172 28.656 10.18 1 41.34 209 ASP B N 1
ATOM 3083 C CA . ASP B 1 209 ? 8.844 29.844 10.664 1 41.34 209 ASP B CA 1
ATOM 3084 C C . ASP B 1 209 ? 8.117 31.109 10.219 1 41.34 209 ASP B C 1
ATOM 3086 O O . ASP B 1 209 ? 8.484 32.219 10.602 1 41.34 209 ASP B O 1
ATOM 3090 N N . SER B 1 210 ? 7.348 31.125 9.195 1 38.03 210 SER B N 1
ATOM 3091 C CA . SER B 1 210 ? 6.863 32.438 8.797 1 38.03 210 SER B CA 1
ATOM 3092 C C . SER B 1 210 ? 5.82 32.969 9.781 1 38.03 210 SER B C 1
ATOM 3094 O O . SER B 1 210 ? 5.293 34.062 9.609 1 38.03 210 SER B O 1
ATOM 3096 N N . ASP B 1 211 ? 5.195 32.188 10.523 1 36.19 211 ASP B N 1
ATOM 3097 C CA . ASP B 1 211 ? 4.258 32.812 11.461 1 36.19 211 ASP B CA 1
ATOM 3098 C C . ASP B 1 211 ? 4.988 33.406 12.656 1 36.19 211 ASP B C 1
ATOM 3100 O O . ASP B 1 211 ? 4.363 33.812 13.633 1 36.19 211 ASP B O 1
ATOM 3104 N N . ALA B 1 212 ? 6.246 33.375 12.828 1 34.84 212 ALA B N 1
ATOM 3105 C CA . ALA B 1 212 ? 6.844 34.344 13.758 1 34.84 212 ALA B CA 1
ATOM 3106 C C . ALA B 1 212 ? 6.766 35.75 13.211 1 34.84 212 ALA B C 1
ATOM 3108 O O . ALA B 1 212 ? 6.906 35.969 12.008 1 34.84 212 ALA B O 1
#

Secondary structure (DSSP, 8-state):
------HHHHHHHHHHHHHHHHHHHHHHHHHHHHH--HHHHHHHHTS-HHHHHHH-SSHHHHHHHHHHHHHHHHHHHHHHHHHT-SSHHHHHHHHHHHHHHHHHHSHHHHHHHHTS---HHHHHHHHHHHHHHHHHHHHHHHHHHHTT-S-S--HHHHHHHHHHHHHHHHHHHHHSTTTSS---HHHHHHHHHHHHHHHHHHHHT---GGG-/------HHHHHHHHHHHHHHHHHHHHHHHHHHHHH--HHHHHHHHTS-HHHHHHH-SSHHHHHHHHHHHHHHHHHHHHHHHHHT-SSHHHHHHHHHHHHHHHHHHSHHHHHHHHTS---HHHHHHHHHHHHHHHHHHHHHHHHHHHTT-S-S--HHHHHHHHHHHHHHHHHHHHHTTTTSS---HHHHHHHHHHHHHHHHHHHHT---GGG-

Radius of gyration: 23.76 Å; Cα contacts (8 Å, |Δi|>4): 523; chains: 2; bounding box: 74×66×52 Å

Organism: Streptomyces rubellomurinus (strain ATCC 31215) (NCBI:txid359131)

Nearest PDB structures (foldseek):
  6o6o-assembly1_B  TM=8.025E-01  e=2.891E-07  Mycobacterium tuberculosis
  5n1i-assembly1_B  TM=8.147E-01  e=2.223E-06  Mycobacterium tuberculosis H37Rv
  3ppb-assembly1_B  TM=7.722E-01  e=1.413E-06  Shewanella loihica PV-4
  4me9-assembly1_B  TM=6.548E-01  e=3.373E-05  Bacillus cereus ATCC 10987
  3pas-assembly1_A  TM=6.523E-01  e=4.231E-05  Marinobacter nauticus VT8

InterPro domains:
  IPR001647 DNA-binding HTH domain, TetR-type [PF00440] (21-64)
  IPR001647 DNA-binding HTH domain, TetR-type [PR00455] (20-33)
  IPR001647 DNA-binding HTH domain, TetR-type [PR00455] (41-64)
  IPR001647 DNA-binding HTH domain, TetR-type [PS50977] (14-74)
  IPR009057 Homedomain-like superfamily [SSF46689] (9-91)
  IPR023772 DNA-binding HTH domain, TetR-type, conserved site [PS01081] (32-62)
  IPR036271 Tetracyclin repressor-like, C-terminal domain superfamily [SSF48498] (87-169)
  IPR050109 HTH-type, TetR-like transcriptional regulator [PTHR30055] (5-209)

pLDDT: mean 89.58, std 13.32, range [33.91, 98.81]

Solvent-accessible surface area (backbone atoms only — not comparable to full-atom values): 21723 Å² total; per-residue (Å²): 122,84,76,75,73,49,71,68,57,48,50,52,52,50,51,52,48,48,45,38,43,52,28,36,50,52,32,23,42,73,48,23,70,86,50,47,37,68,60,53,25,18,54,68,49,70,46,55,55,71,59,46,50,75,74,28,90,43,69,65,52,46,49,44,52,45,48,51,54,54,48,51,52,51,52,51,54,30,52,56,47,28,72,74,42,89,46,41,68,53,21,51,40,34,33,52,38,48,48,47,46,54,34,39,73,38,24,50,36,37,28,40,72,75,60,47,59,41,47,35,68,51,42,47,49,45,52,54,51,50,49,53,52,16,55,56,39,16,52,34,43,43,51,27,42,75,69,64,54,32,63,93,72,59,35,59,47,52,18,23,17,49,49,20,12,53,58,40,35,43,43,58,68,25,64,46,53,75,74,60,88,39,70,51,51,66,54,49,36,66,53,49,34,57,51,51,37,52,36,51,50,29,36,56,47,45,74,63,71,74,80,107,123,83,78,74,74,50,70,69,59,47,51,52,51,50,50,51,47,50,44,39,43,52,27,36,51,52,33,24,42,74,51,24,69,87,48,46,38,68,61,52,26,18,56,68,48,70,46,56,55,70,59,48,51,76,74,26,90,44,69,66,53,46,50,43,52,45,49,51,53,55,48,51,51,51,52,50,52,29,51,55,48,28,71,73,42,89,46,41,68,53,21,50,40,34,32,52,38,50,48,48,46,54,35,40,74,38,23,48,36,37,27,40,72,74,61,48,60,41,47,35,68,50,43,46,48,46,52,55,52,50,48,53,52,16,53,55,40,16,53,34,43,43,51,26,41,75,69,64,54,32,62,94,72,59,34,60,48,52,18,24,17,50,49,20,13,55,57,40,34,44,43,58,69,23,64,46,54,76,73,56,91,44,70,52,50,64,55,48,35,66,53,48,34,57,50,51,35,52,37,51,49,29,36,56,47,46,73,63,70,74,81,108

Foldseek 3Di:
DPPDDDPVRVVVLVVLLVLLLVLLLVQCLVPAPVRSDLCSSCVSSVHDSVVVCVNPVDPLRSLLVSLCVVLVVLLVQLVVQLVPDDALLSSLLSSLLSNLLVCLVRLSSNLRQQPDDDDPSSVVSNVVSLQSQLVVNLVSLVVCVVVVQFPDDRSSVLSSVLSVVSSVLCNVSSVPPPDDVDDDSVVVSVPSSVVSSVVSSVSRVGPPVPVD/DPPDDDPVNVVVLVVLLVLLLVLLLVQCLVPAPVRSDLCSSCVSSVHDSVVVCVNPVDPLRSLLVSLCVVLVVLLVQLVVQLVPDDALLSSLLSSLLSNLLVCLVRLSSSLRQQPDDDDPSSVVSNVVSLQSQLVVNLVSLVVCVVVVQFDDDRSSVLSSVLSVVSSVLCNVSSVPPPDDVDDDSVVVSVPSSVVSSVVSSVSRVGPPVVVD